Protein AF-A0A2V8T5A0-F1 (afdb_monomer)

Sequence (411 aa):
MDRLGPPVVTIIHVQTESAVSFVHFTRGVHAKGFRARLPVFIGEEFLPTRTAEPEVQETTRARQHARRRAHPHPRMPSTAGYMAVAGGLSLALFWGIWLLLRTDGDEAPWIPAGVAAGFVILVAAAAREIVMRRAWARYTREMELVMGAGEVPRTVLKPKPAASNWSGMQAQVAALRSLQQRLVELDAASTPPEAHLEAYRLCEQYLAGTDEVLRTPGGAAEMRVALRSGQERVRALQRKHLLAWARGETTRLTHEAQRRVRLSDRIETAQRALEVLDEATRVCPGEQELRDSSVAVRNFIASVKVGQWVEMAERAAFRGKYARAIARYRDALFYLSRADMGEDARDEAATRIQREIEMVRARMRTGDDSASDARPAELKFTARDAHARTPKRRDTEPRDAGADGGEEVAG

Nearest PDB structures (foldseek):
  5mk2-assembly2_B  TM=4.007E-01  e=2.614E-01  Homo sapiens
  5crv-assembly1_A  TM=3.730E-01  e=2.376E-01  Homo sapiens
  5crv-assembly2_B  TM=3.610E-01  e=2.875E-01  Homo sapiens
  3ja6-assembly1_I  TM=1.331E-01  e=5.777E+00  Escherichia coli
  3ja6-assembly1_H  TM=1.348E-01  e=9.302E+00  Escherichia coli

Structure (mmCIF, N/CA/C/O backbone):
data_AF-A0A2V8T5A0-F1
#
_entry.id   AF-A0A2V8T5A0-F1
#
loop_
_atom_site.group_PDB
_atom_site.id
_atom_site.type_symbol
_atom_site.label_atom_id
_atom_site.label_alt_id
_atom_site.label_comp_id
_atom_site.label_asym_id
_atom_site.label_entity_id
_atom_site.label_seq_id
_atom_site.pdbx_PDB_ins_code
_atom_site.Cartn_x
_atom_site.Cartn_y
_atom_site.Cartn_z
_atom_site.occupancy
_atom_site.B_iso_or_equiv
_atom_site.auth_seq_id
_atom_site.auth_comp_id
_atom_site.auth_asym_id
_atom_site.auth_atom_id
_atom_site.pdbx_PDB_model_num
ATOM 1 N N . MET A 1 1 ? 40.590 -0.518 0.369 1.00 35.00 1 MET A N 1
ATOM 2 C CA . MET A 1 1 ? 39.630 -1.641 0.279 1.00 35.00 1 MET A CA 1
ATOM 3 C C . MET A 1 1 ? 38.618 -1.423 1.391 1.00 35.00 1 MET A C 1
ATOM 5 O O . MET A 1 1 ? 38.691 -2.067 2.426 1.00 35.00 1 MET A O 1
ATOM 9 N N . ASP A 1 2 ? 37.714 -0.468 1.188 1.00 30.56 2 ASP A N 1
ATOM 10 C CA . ASP A 1 2 ? 36.719 -0.095 2.189 1.00 30.56 2 ASP A CA 1
ATOM 11 C C . ASP A 1 2 ? 35.404 -0.770 1.825 1.00 30.56 2 ASP A C 1
ATOM 13 O O . ASP A 1 2 ? 34.692 -0.361 0.909 1.00 30.56 2 ASP A O 1
ATOM 17 N N . ARG A 1 3 ? 35.116 -1.874 2.519 1.00 30.05 3 ARG A N 1
ATOM 18 C CA . ARG A 1 3 ? 33.800 -2.513 2.517 1.00 30.05 3 ARG A CA 1
ATOM 19 C C . ARG A 1 3 ? 32.868 -1.672 3.386 1.00 30.05 3 ARG A C 1
ATOM 21 O O . ARG A 1 3 ? 32.559 -2.044 4.514 1.00 30.05 3 ARG A O 1
ATOM 28 N N . LEU A 1 4 ? 32.430 -0.534 2.854 1.00 29.05 4 LEU A N 1
ATOM 29 C CA . LEU A 1 4 ? 31.191 0.087 3.304 1.00 29.05 4 LEU A CA 1
ATOM 30 C C . LEU A 1 4 ? 30.078 -0.905 2.959 1.00 29.05 4 LEU A C 1
ATOM 32 O O . LEU A 1 4 ? 29.737 -1.093 1.791 1.00 29.05 4 LEU A O 1
ATOM 36 N N . GLY A 1 5 ? 29.601 -1.628 3.974 1.00 29.08 5 GLY A N 1
ATOM 37 C CA . GLY A 1 5 ? 28.408 -2.456 3.848 1.00 29.08 5 GLY A CA 1
ATOM 38 C C . GLY A 1 5 ? 27.245 -1.612 3.319 1.00 29.08 5 GLY A C 1
ATOM 39 O O . GLY A 1 5 ? 27.233 -0.395 3.537 1.00 29.08 5 GLY A O 1
ATOM 40 N N . PRO A 1 6 ? 26.290 -2.221 2.594 1.00 26.88 6 PRO A N 1
ATOM 41 C CA . PRO A 1 6 ? 25.141 -1.485 2.094 1.00 26.88 6 PRO A CA 1
ATOM 42 C C . PRO A 1 6 ? 24.454 -0.788 3.276 1.00 26.88 6 PRO A C 1
ATOM 44 O O . PRO A 1 6 ? 24.320 -1.405 4.339 1.00 26.88 6 PRO A O 1
ATOM 47 N N . PRO A 1 7 ? 24.054 0.487 3.135 1.00 27.14 7 PRO A N 1
ATOM 48 C CA . PRO A 1 7 ? 23.286 1.148 4.172 1.00 27.14 7 PRO A CA 1
ATOM 49 C C . PRO A 1 7 ? 22.026 0.314 4.393 1.00 27.14 7 PRO A C 1
ATOM 51 O O . PRO A 1 7 ? 21.192 0.193 3.497 1.00 27.14 7 PRO A O 1
ATOM 54 N N . VAL A 1 8 ? 21.906 -0.290 5.577 1.00 27.67 8 VAL A N 1
ATOM 55 C CA . VAL A 1 8 ? 20.638 -0.822 6.070 1.00 27.67 8 VAL A CA 1
ATOM 56 C C . VAL A 1 8 ? 19.782 0.407 6.307 1.00 27.67 8 VAL A C 1
ATOM 58 O O . VAL A 1 8 ? 19.808 1.025 7.369 1.00 27.67 8 VAL A O 1
ATOM 61 N N . VAL A 1 9 ? 19.120 0.858 5.249 1.00 30.23 9 VAL A N 1
ATOM 62 C CA . VAL A 1 9 ? 18.154 1.925 5.368 1.00 30.23 9 VAL A CA 1
ATOM 63 C C . VAL A 1 9 ? 16.955 1.276 6.028 1.00 30.23 9 VAL A C 1
ATOM 65 O O . VAL A 1 9 ? 16.224 0.535 5.389 1.00 30.23 9 VAL A O 1
ATOM 68 N N . THR A 1 10 ? 16.780 1.510 7.323 1.00 32.31 10 THR A N 1
ATOM 69 C CA . THR A 1 10 ? 15.581 1.127 8.068 1.00 32.31 10 THR A CA 1
ATOM 70 C C . THR A 1 10 ? 14.428 1.971 7.529 1.00 32.31 10 THR A C 1
ATOM 72 O O . THR A 1 10 ? 14.155 3.079 7.992 1.00 32.31 10 THR A O 1
ATOM 75 N N . ILE A 1 11 ? 13.833 1.508 6.432 1.00 40.75 11 ILE A N 1
ATOM 76 C CA . ILE A 1 11 ? 12.738 2.178 5.743 1.00 40.75 11 ILE A CA 1
ATOM 77 C C . ILE A 1 11 ? 11.521 1.988 6.623 1.00 40.75 11 ILE A C 1
ATOM 79 O O . ILE A 1 11 ? 10.928 0.920 6.653 1.00 40.75 11 ILE A O 1
ATOM 83 N N . ILE A 1 12 ? 11.183 3.040 7.358 1.00 40.00 12 ILE A N 1
ATOM 84 C CA . ILE A 1 12 ? 10.029 3.069 8.240 1.00 40.00 12 ILE A CA 1
ATOM 85 C C . ILE A 1 12 ? 10.270 2.190 9.480 1.00 40.00 12 ILE A C 1
ATOM 87 O O . ILE A 1 12 ? 9.595 1.196 9.733 1.00 40.00 12 ILE A O 1
ATOM 91 N N . HIS A 1 13 ? 11.137 2.671 10.376 1.00 37.16 13 HIS A N 1
ATOM 92 C CA . HIS A 1 13 ? 10.724 2.621 11.775 1.00 37.16 13 HIS A CA 1
ATOM 93 C C . HIS A 1 13 ? 9.478 3.521 11.841 1.00 37.16 13 HIS A C 1
ATOM 95 O O . HIS A 1 13 ? 9.567 4.719 12.108 1.00 37.16 13 HIS A O 1
ATOM 101 N N . VAL A 1 14 ? 8.287 2.968 11.544 1.00 43.19 14 VAL A N 1
ATOM 102 C CA . VAL A 1 14 ? 7.090 3.475 12.211 1.00 43.19 14 VAL A CA 1
ATOM 103 C C . VAL A 1 14 ? 7.538 3.339 13.650 1.00 43.19 14 VAL A C 1
ATOM 105 O O . VAL A 1 14 ? 7.861 2.230 14.082 1.00 43.19 14 VAL A O 1
ATOM 108 N N . GLN A 1 15 ? 7.734 4.455 14.346 1.00 37.56 15 GLN A N 1
ATOM 109 C CA . GLN A 1 15 ? 7.759 4.410 15.792 1.00 37.56 15 GLN A CA 1
ATOM 110 C C . GLN A 1 15 ? 6.444 3.719 16.145 1.00 37.56 15 GLN A C 1
ATOM 112 O O . GLN A 1 15 ? 5.381 4.339 16.189 1.00 37.56 15 GLN A O 1
ATOM 117 N N . THR A 1 16 ? 6.492 2.405 16.328 1.00 42.91 16 THR A N 1
ATOM 118 C CA . THR A 1 16 ? 5.407 1.665 16.940 1.00 42.91 16 THR A CA 1
ATOM 119 C C . THR A 1 16 ? 5.146 2.331 18.275 1.00 42.91 16 THR A C 1
ATOM 121 O O . THR A 1 16 ? 3.995 2.537 18.598 1.00 42.91 16 THR A O 1
ATOM 124 N N . GLU A 1 17 ? 6.163 2.895 18.932 1.00 36.75 17 GLU A N 1
ATOM 125 C CA . GLU A 1 17 ? 6.017 3.751 20.106 1.00 36.75 17 GLU A CA 1
ATOM 126 C C . GLU A 1 17 ? 5.102 4.978 19.940 1.00 36.75 17 GLU A C 1
ATOM 128 O O . GLU A 1 17 ? 4.490 5.364 20.929 1.00 36.75 17 GLU A O 1
ATOM 133 N N . SER A 1 18 ? 4.916 5.578 18.754 1.00 37.25 18 SER A N 1
ATOM 134 C CA . SER A 1 18 ? 4.010 6.733 18.579 1.00 37.25 18 SER A CA 1
ATOM 135 C C . SER A 1 18 ? 2.612 6.364 18.070 1.00 37.25 18 SER A C 1
ATOM 137 O O . SER A 1 18 ? 1.658 7.081 18.372 1.00 37.25 18 SER A O 1
ATOM 139 N N . ALA A 1 19 ? 2.435 5.195 17.445 1.00 38.91 19 ALA A N 1
ATOM 140 C CA . ALA A 1 19 ? 1.110 4.568 17.326 1.00 38.91 19 ALA A CA 1
ATOM 141 C C . ALA A 1 19 ? 0.660 3.911 18.653 1.00 38.91 19 ALA A C 1
ATOM 143 O O . ALA A 1 19 ? -0.530 3.870 18.959 1.00 38.91 19 ALA A O 1
ATOM 144 N N . VAL A 1 20 ? 1.610 3.471 19.484 1.00 41.66 20 VAL A N 1
ATOM 145 C CA . VAL A 1 20 ? 1.403 2.878 20.816 1.00 41.66 20 VAL A CA 1
ATOM 146 C C . VAL A 1 20 ? 1.262 3.961 21.899 1.00 41.66 20 VAL A C 1
ATOM 148 O O . VAL A 1 20 ? 0.520 3.742 22.859 1.00 41.66 20 VAL A O 1
ATOM 151 N N . SER A 1 21 ? 1.832 5.159 21.700 1.00 31.08 21 SER A N 1
ATOM 152 C CA . SER A 1 21 ? 1.610 6.357 22.539 1.00 31.08 21 SER A CA 1
ATOM 153 C C . SER A 1 21 ? 0.353 7.151 22.181 1.00 31.08 21 SER A C 1
ATOM 155 O O . SER A 1 21 ? 0.022 8.107 22.882 1.00 31.08 21 SER A O 1
ATOM 157 N N . PHE A 1 22 ? -0.408 6.757 21.153 1.00 33.72 22 PHE A N 1
ATOM 158 C CA . PHE A 1 22 ? -1.622 7.486 20.757 1.00 33.72 22 PHE A CA 1
ATOM 159 C C . PHE A 1 22 ? -2.785 7.362 21.764 1.00 33.72 22 PHE A C 1
ATOM 161 O O . PHE A 1 22 ? -3.820 8.000 21.592 1.00 33.72 22 PHE A O 1
ATOM 168 N N . VAL A 1 23 ? -2.606 6.604 22.855 1.00 37.69 23 VAL A N 1
ATOM 169 C CA . VAL A 1 23 ? -3.516 6.584 24.016 1.00 37.69 23 VAL A CA 1
ATOM 170 C C . VAL A 1 23 ? -2.731 6.644 25.336 1.00 37.69 23 VAL A C 1
ATOM 172 O O . VAL A 1 23 ? -3.030 5.947 26.298 1.00 37.69 23 VAL A O 1
ATOM 175 N N . HIS A 1 24 ? -1.718 7.508 25.418 1.00 31.88 24 HIS A N 1
ATOM 176 C CA . HIS A 1 24 ? -1.431 8.194 26.680 1.00 31.88 24 HIS A CA 1
ATOM 177 C C . HIS A 1 24 ? -2.129 9.559 26.646 1.00 31.88 24 HIS A C 1
ATOM 179 O O . HIS A 1 24 ? -1.495 10.610 26.682 1.00 31.88 24 HIS A O 1
ATOM 185 N N . PHE A 1 25 ? -3.468 9.552 26.597 1.00 34.00 25 PHE A N 1
ATOM 186 C CA . PHE A 1 25 ? -4.229 10.692 27.104 1.00 34.00 25 PHE A CA 1
ATOM 187 C C . PHE A 1 25 ? -4.066 10.642 28.622 1.00 34.00 25 PHE A C 1
ATOM 189 O O . PHE A 1 25 ? -4.796 9.955 29.341 1.00 34.00 25 PHE A O 1
ATOM 196 N N . THR A 1 26 ? -2.992 11.268 29.096 1.00 32.09 26 THR A N 1
ATOM 197 C CA . THR A 1 26 ? -2.723 11.416 30.514 1.00 32.09 26 THR A CA 1
ATOM 198 C C . THR A 1 26 ? -3.951 12.031 31.164 1.00 32.09 26 THR A C 1
ATOM 200 O O . THR A 1 26 ? -4.487 13.066 30.772 1.00 32.09 26 THR A O 1
ATOM 203 N N . ARG A 1 27 ? -4.421 11.309 32.171 1.00 37.09 27 ARG A N 1
ATOM 204 C CA . ARG A 1 27 ? -5.416 11.700 33.152 1.00 37.09 27 ARG A CA 1
ATOM 205 C C . ARG A 1 27 ? -4.923 12.968 33.866 1.00 37.09 27 ARG A C 1
ATOM 207 O O . ARG A 1 27 ? -4.330 12.888 34.933 1.00 37.09 27 ARG A O 1
ATOM 214 N N . GLY A 1 28 ? -5.125 14.130 33.251 1.00 28.91 28 GLY A N 1
ATOM 215 C CA . GLY A 1 28 ? -4.828 15.442 33.820 1.00 28.91 28 GLY A CA 1
ATOM 216 C C . GLY A 1 28 ? -5.946 15.890 34.753 1.00 28.91 28 GLY A C 1
ATOM 217 O O . GLY A 1 28 ? -6.853 16.612 34.347 1.00 28.91 28 GLY A O 1
ATOM 218 N N . VAL A 1 29 ? -5.890 15.442 36.005 1.00 37.94 29 VAL A N 1
ATOM 219 C CA . VAL A 1 29 ? -6.638 16.045 37.112 1.00 37.94 29 VAL A CA 1
ATOM 220 C C . VAL A 1 29 ? -5.810 17.226 37.629 1.00 37.94 29 VAL A C 1
ATOM 222 O O . VAL A 1 29 ? -4.694 17.024 38.083 1.00 37.94 29 VAL A O 1
ATOM 225 N N . HIS A 1 30 ? -6.386 18.431 37.567 1.00 34.00 30 HIS A N 1
ATOM 226 C CA . HIS A 1 30 ? -5.995 19.659 38.281 1.00 34.00 30 HIS A CA 1
ATOM 227 C C . HIS A 1 30 ? -4.572 20.241 38.093 1.00 34.00 30 HIS A C 1
ATOM 229 O O . HIS A 1 30 ? -3.594 19.720 38.609 1.00 34.00 30 HIS A O 1
ATOM 235 N N . ALA A 1 31 ? -4.519 21.458 37.528 1.00 33.25 31 ALA A N 1
ATOM 236 C CA . ALA A 1 31 ? -4.035 22.694 38.178 1.00 33.25 31 ALA A CA 1
ATOM 237 C C . ALA A 1 31 ? -3.202 23.617 37.259 1.00 33.25 31 ALA A C 1
ATOM 239 O O . ALA A 1 31 ? -2.133 23.269 36.783 1.00 33.25 31 ALA A O 1
ATOM 240 N N . LYS A 1 32 ? -3.722 24.845 37.118 1.00 38.22 32 LYS A N 1
ATOM 241 C CA . LYS A 1 32 ? -3.040 26.138 36.926 1.00 38.22 32 LYS A CA 1
ATOM 242 C C . LYS A 1 32 ? -1.937 26.250 35.857 1.00 38.22 32 LYS A C 1
ATOM 244 O O . LYS A 1 32 ? -0.770 26.000 36.102 1.00 38.22 32 LYS A O 1
ATOM 249 N N . GLY A 1 33 ? -2.333 26.909 34.766 1.00 41.97 33 GLY A N 1
ATOM 250 C CA . GLY A 1 33 ? -1.673 28.133 34.308 1.00 41.97 33 GLY A CA 1
ATOM 251 C C . GLY A 1 33 ? -0.302 27.973 33.665 1.00 41.97 33 GLY A C 1
ATOM 252 O O . GLY A 1 33 ? 0.707 28.185 34.320 1.00 41.97 33 GLY A O 1
ATOM 253 N N . PHE A 1 34 ? -0.276 27.786 32.346 1.00 30.58 34 PHE A N 1
ATOM 254 C CA . PHE A 1 34 ? 0.857 28.224 31.537 1.00 30.58 34 PHE A CA 1
ATOM 255 C C . PHE A 1 34 ? 0.350 28.801 30.215 1.00 30.58 34 PHE A C 1
ATOM 257 O O . PHE A 1 34 ? -0.229 28.113 29.378 1.00 30.58 34 PHE A O 1
ATOM 264 N N . ARG A 1 35 ? 0.506 30.119 30.076 1.00 40.28 35 ARG A N 1
ATOM 265 C CA . ARG A 1 35 ? 0.126 30.911 28.907 1.00 40.28 35 ARG A CA 1
ATOM 266 C C . ARG A 1 35 ? 1.367 31.003 28.018 1.00 40.28 35 ARG A C 1
ATOM 268 O O . ARG A 1 35 ? 2.186 31.893 28.212 1.00 40.28 35 ARG A O 1
ATOM 275 N N . ALA A 1 36 ? 1.526 30.078 27.077 1.00 32.31 36 ALA A N 1
ATOM 276 C CA . ALA A 1 36 ? 2.567 30.164 26.056 1.00 32.31 36 ALA A CA 1
ATOM 277 C C . ALA A 1 36 ? 1.942 30.662 24.746 1.00 32.31 36 ALA A C 1
ATOM 279 O O . ALA A 1 36 ? 1.117 29.987 24.134 1.00 32.31 36 ALA A O 1
ATOM 280 N N . ARG A 1 37 ? 2.305 31.892 24.365 1.00 37.09 37 ARG A N 1
ATOM 281 C CA . ARG A 1 37 ? 2.034 32.484 23.051 1.00 37.09 37 ARG A CA 1
ATOM 282 C C . ARG A 1 37 ? 2.847 31.723 22.003 1.00 37.09 37 ARG A C 1
ATOM 284 O O . ARG A 1 37 ? 4.069 31.692 22.105 1.00 37.09 37 ARG A O 1
ATOM 291 N N . LEU A 1 38 ? 2.181 31.177 20.992 1.00 29.73 38 LEU A N 1
ATOM 292 C CA . LEU A 1 38 ? 2.810 30.794 19.728 1.00 29.73 38 LEU A CA 1
ATOM 293 C C . LEU A 1 38 ? 2.576 31.918 18.706 1.00 29.73 38 LEU A C 1
ATOM 295 O O . LEU A 1 38 ? 1.468 32.462 18.667 1.00 29.73 38 LEU A O 1
ATOM 299 N N . PRO A 1 39 ? 3.592 32.304 17.916 1.00 35.97 39 PRO A N 1
ATOM 300 C CA . PRO A 1 39 ? 3.442 33.330 16.899 1.00 35.97 39 PRO A CA 1
ATOM 301 C C . PRO A 1 39 ? 2.626 32.797 15.719 1.00 35.97 39 PRO A C 1
ATOM 303 O O . PRO A 1 39 ? 2.914 31.747 15.146 1.00 35.97 39 PRO A O 1
ATOM 306 N N . VAL A 1 40 ? 1.598 33.563 15.373 1.00 32.62 40 VAL A N 1
ATOM 307 C CA . VAL A 1 40 ? 0.846 33.462 14.126 1.00 32.62 40 VAL A CA 1
ATOM 308 C C . VAL A 1 40 ? 1.760 33.961 13.006 1.00 32.62 40 VAL A C 1
ATOM 310 O O . VAL A 1 40 ? 2.140 35.129 13.008 1.00 32.62 40 VAL A O 1
ATOM 313 N N . PHE A 1 41 ? 2.122 33.090 12.064 1.00 33.12 41 PHE A N 1
ATOM 314 C CA . PHE A 1 41 ? 2.704 33.517 10.792 1.00 33.12 41 PHE A CA 1
ATOM 315 C C . PHE A 1 41 ? 1.566 34.019 9.896 1.00 33.12 41 PHE A C 1
ATOM 317 O O . PHE A 1 41 ? 0.703 33.250 9.475 1.00 33.12 41 PHE A O 1
ATOM 324 N N . ILE A 1 42 ? 1.547 35.333 9.684 1.00 38.50 42 ILE A N 1
ATOM 325 C CA . ILE A 1 42 ? 0.653 36.061 8.784 1.00 38.50 42 ILE A CA 1
ATOM 326 C C . ILE A 1 42 ? 1.464 36.452 7.549 1.00 38.50 42 ILE A C 1
ATOM 328 O O . ILE A 1 42 ? 2.511 37.071 7.699 1.00 38.50 42 ILE A O 1
ATOM 332 N N . GLY A 1 43 ? 0.908 36.161 6.371 1.00 33.00 43 GLY A N 1
ATOM 333 C CA . GLY A 1 43 ? 1.021 37.001 5.177 1.00 33.00 43 GLY A CA 1
ATOM 334 C C . GLY A 1 43 ? 2.291 36.854 4.346 1.00 33.00 43 GLY A C 1
ATOM 335 O O . GLY A 1 43 ? 3.304 37.465 4.658 1.00 33.00 43 GLY A O 1
ATOM 336 N N . GLU A 1 44 ? 2.179 36.163 3.210 1.00 34.03 44 GLU A N 1
ATOM 337 C CA . GLU A 1 44 ? 2.946 36.546 2.023 1.00 34.03 44 GLU A CA 1
ATOM 338 C C . GLU A 1 44 ? 2.016 37.218 1.014 1.00 34.03 44 GLU A C 1
ATOM 340 O O . GLU A 1 44 ? 0.887 36.789 0.761 1.00 34.03 44 GLU A O 1
ATOM 345 N N . GLU A 1 45 ? 2.516 38.349 0.539 1.00 36.72 45 GLU A N 1
ATOM 346 C CA . GLU A 1 45 ? 1.857 39.382 -0.233 1.00 36.72 45 GLU A CA 1
ATOM 347 C C . GLU A 1 45 ? 1.608 38.935 -1.677 1.00 36.72 45 GLU A C 1
ATOM 349 O O . GLU A 1 45 ? 2.514 38.529 -2.403 1.00 36.72 45 GLU A O 1
ATOM 354 N N . PHE A 1 46 ? 0.360 39.086 -2.115 1.00 43.34 46 PHE A N 1
ATOM 355 C CA . PHE A 1 46 ? 0.014 39.169 -3.527 1.00 43.34 46 PHE A CA 1
ATOM 356 C C . PHE A 1 46 ? 0.374 40.561 -4.051 1.00 43.34 46 PHE A C 1
ATOM 358 O O . PHE A 1 46 ? -0.102 41.567 -3.529 1.00 43.34 46 PHE A O 1
ATOM 365 N N . LEU A 1 47 ? 1.152 40.611 -5.129 1.00 45.72 47 LEU A N 1
ATOM 366 C CA . LEU A 1 47 ? 1.449 41.820 -5.897 1.00 45.72 47 LEU A CA 1
ATOM 367 C C . LEU A 1 47 ? 1.515 41.484 -7.404 1.00 45.72 47 LEU A C 1
ATOM 369 O O . LEU A 1 47 ? 1.606 40.311 -7.765 1.00 45.72 47 LEU A O 1
ATOM 373 N N . PRO A 1 48 ? 1.323 42.468 -8.303 1.00 47.97 48 PRO A N 1
ATOM 374 C CA . PRO A 1 48 ? 0.113 42.518 -9.113 1.00 47.97 48 PRO A CA 1
ATOM 375 C C . PRO A 1 48 ? 0.350 42.432 -10.627 1.00 47.97 48 PRO A C 1
ATOM 377 O O . PRO A 1 48 ? 1.451 42.591 -11.150 1.00 47.97 48 PRO A O 1
ATOM 380 N N . THR A 1 49 ? -0.769 42.247 -11.323 1.00 41.72 49 THR A N 1
ATOM 381 C CA . THR A 1 49 ? -1.020 42.513 -12.744 1.00 41.72 49 THR A CA 1
ATOM 382 C C . THR A 1 49 ? -0.277 43.729 -13.304 1.00 41.72 49 THR A C 1
ATOM 384 O O . THR A 1 49 ? -0.437 44.843 -12.803 1.00 41.72 49 THR A O 1
ATOM 387 N N . ARG A 1 50 ? 0.407 43.542 -14.443 1.00 37.00 50 ARG A N 1
ATOM 388 C CA . ARG A 1 50 ? 0.736 44.629 -15.372 1.00 37.00 50 ARG A CA 1
ATOM 389 C C . ARG A 1 50 ? 0.430 44.224 -16.813 1.00 37.00 50 ARG A C 1
ATOM 391 O O . ARG A 1 50 ? 1.096 43.386 -17.408 1.00 37.00 50 ARG A O 1
ATOM 398 N N . THR A 1 51 ? -0.609 44.864 -17.327 1.00 44.56 51 THR A N 1
ATOM 399 C CA . THR A 1 51 ? -1.006 45.022 -18.726 1.00 44.56 51 THR A CA 1
ATOM 400 C C . THR A 1 51 ? 0.043 45.791 -19.531 1.00 44.56 51 THR A C 1
ATOM 402 O O . THR A 1 51 ? 0.527 46.818 -19.051 1.00 44.56 51 THR A O 1
ATOM 405 N N . ALA A 1 52 ? 0.308 45.356 -20.765 1.00 40.50 52 ALA A N 1
ATOM 406 C CA . ALA A 1 52 ? 0.625 46.229 -21.900 1.00 40.50 52 ALA A CA 1
ATOM 407 C C . ALA A 1 52 ? 0.549 45.437 -23.222 1.00 40.50 52 ALA A C 1
ATOM 409 O O . ALA A 1 52 ? 1.445 44.658 -23.538 1.00 40.50 52 ALA A O 1
ATOM 410 N N . GLU A 1 53 ? -0.523 45.662 -23.986 1.00 39.03 53 GLU A N 1
ATOM 411 C CA . GLU A 1 53 ? -0.454 45.723 -25.454 1.00 39.03 53 GLU A CA 1
ATOM 412 C C . GLU A 1 53 ? 0.433 46.919 -25.867 1.00 39.03 53 GLU A C 1
ATOM 414 O O . GLU A 1 53 ? 0.559 47.875 -25.091 1.00 39.03 53 GLU A O 1
ATOM 419 N N . PRO A 1 54 ? 1.080 46.875 -27.047 1.00 52.09 54 PRO A N 1
ATOM 420 C CA . PRO A 1 54 ? 0.449 47.483 -28.224 1.00 52.09 54 PRO A CA 1
ATOM 421 C C . PRO A 1 54 ? 0.654 46.716 -29.547 1.00 52.09 54 PRO A C 1
ATOM 423 O O . PRO A 1 54 ? 1.735 46.233 -29.867 1.00 52.09 54 PRO A O 1
ATOM 426 N N . GLU A 1 55 ? -0.444 46.640 -30.297 1.00 38.31 55 GLU A N 1
ATOM 427 C CA . GLU A 1 55 ? -0.615 47.060 -31.695 1.00 38.31 55 GLU A CA 1
ATOM 428 C C . GLU A 1 55 ? 0.481 46.855 -32.771 1.00 38.31 55 GLU A C 1
ATOM 430 O O . GLU A 1 55 ? 1.572 47.413 -32.738 1.00 38.31 55 GLU A O 1
ATOM 435 N N . VAL A 1 56 ? 0.001 46.226 -33.857 1.00 42.72 56 VAL A N 1
ATOM 436 C CA . VAL A 1 56 ? 0.174 46.613 -35.273 1.00 42.72 56 VAL A CA 1
ATOM 437 C C . VAL A 1 56 ? 1.513 46.282 -35.944 1.00 42.72 56 VAL A C 1
ATOM 439 O O . VAL A 1 56 ? 2.475 47.041 -35.912 1.00 42.72 56 VAL A O 1
ATOM 442 N N . GLN A 1 57 ? 1.479 45.237 -36.781 1.00 38.81 57 GLN A N 1
ATOM 443 C CA . GLN A 1 57 ? 1.876 45.422 -38.179 1.00 38.81 57 GLN A CA 1
ATOM 444 C C . GLN A 1 57 ? 1.100 44.502 -39.125 1.00 38.81 57 GLN A C 1
ATOM 446 O O . GLN A 1 57 ? 1.340 43.306 -39.274 1.00 38.81 57 GLN A O 1
ATOM 451 N N . GLU A 1 58 ? 0.133 45.140 -39.766 1.00 45.44 58 GLU A N 1
ATOM 452 C CA . GLU A 1 58 ? -0.596 44.707 -40.939 1.00 45.44 58 GLU A CA 1
ATOM 453 C C . GLU A 1 58 ? 0.281 44.997 -42.171 1.00 45.44 58 GLU A C 1
ATOM 455 O O . GLU A 1 58 ? 0.701 46.132 -42.366 1.00 45.44 58 GLU A O 1
ATOM 460 N N . THR A 1 59 ? 0.597 44.000 -43.004 1.00 46.41 59 THR A N 1
ATOM 461 C CA . THR A 1 59 ? 0.876 44.210 -44.442 1.00 46.41 59 THR A CA 1
ATOM 462 C C . THR A 1 59 ? 0.775 42.897 -45.230 1.00 46.41 59 THR A C 1
ATOM 464 O O . THR A 1 59 ? 1.691 42.094 -45.337 1.00 46.41 59 THR A O 1
ATOM 467 N N . THR A 1 60 ? -0.400 42.734 -45.839 1.00 42.91 60 THR A N 1
ATOM 468 C CA . THR A 1 60 ? -0.609 42.391 -47.259 1.00 42.91 60 THR A CA 1
ATOM 469 C C . THR A 1 60 ? 0.053 41.163 -47.914 1.00 42.91 60 THR A C 1
ATOM 471 O O . THR A 1 60 ? 1.194 41.194 -48.352 1.00 42.91 60 THR A O 1
ATOM 474 N N . ARG A 1 61 ? -0.848 40.222 -48.248 1.00 43.72 61 ARG A N 1
ATOM 475 C CA . ARG A 1 61 ? -1.143 39.664 -49.592 1.00 43.72 61 ARG A CA 1
ATOM 476 C C . ARG A 1 61 ? -0.052 38.867 -50.327 1.00 43.72 61 ARG A C 1
ATOM 478 O O . ARG A 1 61 ? 0.787 39.443 -51.003 1.00 43.72 61 ARG A O 1
ATOM 485 N N . ALA A 1 62 ? -0.332 37.573 -50.517 1.00 37.50 62 ALA A N 1
ATOM 486 C CA . ALA A 1 62 ? -0.323 36.981 -51.859 1.00 37.50 62 ALA A CA 1
ATOM 487 C C . ALA A 1 62 ? -1.248 35.754 -51.956 1.00 37.50 62 ALA A C 1
ATOM 489 O O . ALA A 1 62 ? -1.172 34.809 -51.179 1.00 37.50 62 ALA A O 1
ATOM 490 N N . ARG A 1 63 ? -2.138 35.806 -52.951 1.00 46.47 63 ARG A N 1
ATOM 491 C CA . ARG A 1 63 ? -3.038 34.747 -53.416 1.00 46.47 63 ARG A CA 1
ATOM 492 C C . ARG A 1 63 ? -2.275 33.467 -53.759 1.00 46.47 63 ARG A C 1
ATOM 494 O O . ARG A 1 63 ? -1.466 33.505 -54.678 1.00 46.47 63 ARG A O 1
ATOM 501 N N . GLN A 1 64 ? -2.698 32.329 -53.213 1.00 39.78 64 GLN A N 1
ATOM 502 C CA . GLN A 1 64 ? -2.722 31.076 -53.974 1.00 39.78 64 GLN A CA 1
ATOM 503 C C . GLN A 1 64 ? -4.008 30.298 -53.679 1.00 39.78 64 GLN A C 1
ATOM 505 O O . GLN A 1 64 ? -4.167 29.621 -52.666 1.00 39.78 64 GLN A O 1
ATOM 510 N N . HIS A 1 65 ? -4.951 30.421 -54.613 1.00 47.47 65 HIS A N 1
ATOM 511 C CA . HIS A 1 65 ? -6.074 29.511 -54.761 1.00 47.47 65 HIS A CA 1
ATOM 512 C C . HIS A 1 65 ? -5.546 28.141 -55.201 1.00 47.47 65 HIS A C 1
ATOM 514 O O . HIS A 1 65 ? -5.310 27.917 -56.386 1.00 47.47 65 HIS A O 1
ATOM 520 N N . ALA A 1 66 ? -5.410 27.209 -54.261 1.00 41.12 66 ALA A N 1
ATOM 521 C CA . ALA A 1 66 ? -5.327 25.786 -54.563 1.00 41.12 66 ALA A CA 1
ATOM 522 C C . ALA A 1 66 ? -6.653 25.129 -54.166 1.00 41.12 66 ALA A C 1
ATOM 524 O O . ALA A 1 66 ? -7.081 25.179 -53.012 1.00 41.12 66 ALA A O 1
ATOM 525 N N . ARG A 1 67 ? -7.330 24.556 -55.165 1.00 47.75 67 ARG A N 1
ATOM 526 C CA . ARG A 1 67 ? -8.577 23.790 -55.057 1.00 47.75 67 ARG A CA 1
ATOM 527 C C . ARG A 1 67 ? -8.499 22.780 -53.906 1.00 47.75 67 ARG A C 1
ATOM 529 O O . ARG A 1 67 ? -7.949 21.693 -54.072 1.00 47.75 67 ARG A O 1
ATOM 536 N N . ARG A 1 68 ? -9.109 23.110 -52.764 1.00 39.06 68 ARG A N 1
ATOM 537 C CA . ARG A 1 68 ? -9.408 22.146 -51.701 1.00 39.06 68 ARG A CA 1
ATOM 538 C C . ARG A 1 68 ? -10.430 21.154 -52.248 1.00 39.06 68 ARG A C 1
ATOM 540 O O . ARG A 1 68 ? -11.621 21.447 -52.316 1.00 39.06 68 ARG A O 1
ATOM 547 N N . ARG A 1 69 ? -9.957 19.983 -52.679 1.00 48.34 69 ARG A N 1
ATOM 548 C CA . ARG A 1 69 ? -10.812 18.805 -52.833 1.00 48.34 69 ARG A CA 1
ATOM 549 C C . ARG A 1 69 ? -11.371 18.506 -51.445 1.00 48.34 69 ARG A C 1
ATOM 551 O O . ARG A 1 69 ? -10.604 18.210 -50.536 1.00 48.34 69 ARG A O 1
ATOM 558 N N . ALA A 1 70 ? -12.682 18.662 -51.284 1.00 47.31 70 ALA A N 1
ATOM 559 C CA . ALA A 1 70 ? -13.390 18.311 -50.065 1.00 47.31 70 ALA A CA 1
ATOM 560 C C . ALA A 1 70 ? -13.106 16.837 -49.748 1.00 47.31 70 ALA A C 1
ATOM 562 O O . ALA A 1 70 ? -13.579 15.941 -50.449 1.00 47.31 70 ALA A O 1
ATOM 563 N N . HIS A 1 71 ? -12.271 16.586 -48.741 1.00 53.91 71 HIS A N 1
ATOM 564 C CA . HIS A 1 71 ? -12.109 15.244 -48.212 1.00 53.91 71 HIS A CA 1
ATOM 565 C C 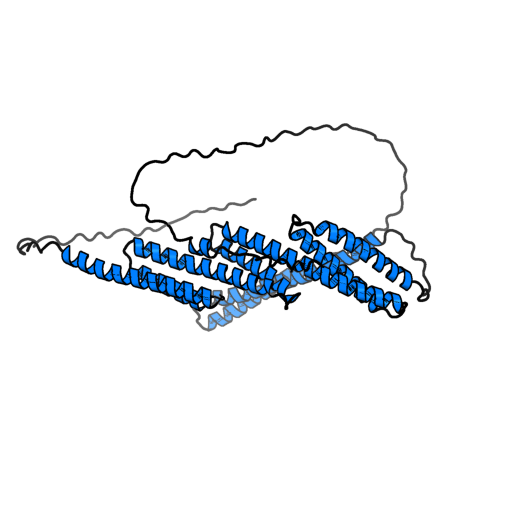. HIS A 1 71 ? -13.411 14.856 -47.505 1.00 53.91 71 HIS A C 1
ATOM 567 O O . HIS A 1 71 ? -13.929 15.653 -46.720 1.00 53.91 71 HIS A O 1
ATOM 573 N N . PRO A 1 72 ? -13.977 13.675 -47.806 1.00 48.66 72 PRO A N 1
ATOM 574 C CA . PRO A 1 72 ? -15.199 13.219 -47.169 1.00 48.66 72 PRO A CA 1
ATOM 575 C C . PRO A 1 72 ? -14.941 13.101 -45.667 1.00 48.66 72 PRO A C 1
ATOM 577 O O . PRO A 1 72 ? -14.154 12.264 -45.230 1.00 48.66 72 PRO A O 1
ATOM 580 N N . HIS A 1 73 ? -15.579 13.965 -44.876 1.00 51.69 73 HIS A N 1
ATOM 581 C CA . HIS A 1 73 ? -15.564 13.833 -43.427 1.00 51.69 73 HIS A CA 1
ATOM 582 C C . HIS A 1 73 ? -16.143 12.460 -43.060 1.00 51.69 73 HIS A C 1
ATOM 584 O O . HIS A 1 73 ? -17.259 12.146 -43.495 1.00 51.69 73 HIS A O 1
ATOM 590 N N . PRO A 1 74 ? -15.419 11.628 -42.291 1.00 57.94 74 PRO A N 1
ATOM 591 C CA . PRO A 1 74 ? -15.941 10.352 -41.835 1.00 57.94 74 PRO A CA 1
ATOM 592 C C . PRO A 1 74 ? -17.170 10.626 -40.964 1.00 57.94 74 PRO A C 1
ATOM 594 O O . PRO A 1 74 ? -17.071 11.176 -39.868 1.00 57.94 74 PRO A O 1
ATOM 597 N N . ARG A 1 75 ? -18.356 10.290 -41.485 1.00 51.91 75 ARG A N 1
ATOM 598 C CA . ARG A 1 75 ? -19.610 10.359 -40.732 1.00 51.91 75 ARG A CA 1
ATOM 599 C C . ARG A 1 75 ? -19.497 9.380 -39.570 1.00 51.91 75 ARG A C 1
ATOM 601 O O . ARG A 1 75 ? -19.435 8.172 -39.789 1.00 51.91 75 ARG A O 1
ATOM 608 N N . MET A 1 76 ? -19.448 9.901 -38.346 1.00 56.59 76 MET A N 1
ATOM 609 C CA . MET A 1 76 ? -19.489 9.065 -37.152 1.00 56.59 76 MET A CA 1
ATOM 610 C C . MET A 1 76 ? -20.789 8.246 -37.172 1.00 56.59 76 MET A C 1
ATOM 612 O O . MET A 1 76 ? -21.854 8.817 -37.427 1.00 56.59 76 MET A O 1
ATOM 616 N N . PRO A 1 77 ? -20.733 6.923 -36.943 1.00 62.97 77 PRO A N 1
ATOM 617 C CA . PRO A 1 77 ? -21.933 6.101 -36.877 1.00 62.97 77 PRO A CA 1
ATOM 618 C C . PRO A 1 77 ? -22.842 6.653 -35.776 1.00 62.97 77 PRO A C 1
ATOM 620 O O . PRO A 1 77 ? -22.399 6.861 -34.646 1.00 62.97 77 PRO A O 1
ATOM 623 N N . SER A 1 78 ? -24.101 6.937 -36.113 1.00 67.00 78 SER A N 1
ATOM 624 C CA . SER A 1 78 ? -25.056 7.549 -35.191 1.00 67.00 78 SER A CA 1
ATOM 625 C C . SER A 1 78 ? -25.273 6.635 -33.981 1.00 67.00 78 SER A C 1
ATOM 627 O O . SER A 1 78 ? -25.978 5.628 -34.054 1.00 67.00 78 SER A O 1
ATOM 629 N N . THR A 1 79 ? -24.674 6.995 -32.850 1.00 69.06 79 THR A N 1
ATOM 630 C CA . THR A 1 79 ? -24.746 6.273 -31.568 1.00 69.06 79 THR A CA 1
ATOM 631 C C . THR A 1 79 ? -26.155 6.237 -30.969 1.00 69.06 79 THR A C 1
ATOM 633 O O . THR A 1 79 ? -26.415 5.439 -30.069 1.00 69.06 79 THR A O 1
ATOM 636 N N . ALA A 1 80 ? -27.078 7.048 -31.492 1.00 77.38 80 ALA A N 1
ATOM 637 C CA . ALA A 1 80 ? -28.470 7.109 -31.056 1.00 77.38 80 ALA A CA 1
ATOM 638 C C . ALA A 1 80 ? -29.218 5.771 -31.220 1.00 77.38 80 ALA A C 1
ATOM 640 O O . ALA A 1 80 ? -29.960 5.378 -30.323 1.00 77.38 80 ALA A O 1
ATOM 641 N N . GLY A 1 81 ? -28.979 5.032 -32.313 1.00 80.06 81 GLY A N 1
ATOM 642 C CA . GLY A 1 81 ? -29.700 3.782 -32.591 1.00 80.06 81 GLY A CA 1
ATOM 643 C C . GLY A 1 81 ? -29.428 2.681 -31.561 1.00 80.06 81 GLY A C 1
ATOM 644 O O . GLY A 1 81 ? -30.349 2.013 -31.101 1.00 80.06 81 GLY A O 1
ATOM 645 N N . TYR A 1 82 ? -28.173 2.541 -31.127 1.00 78.62 82 TYR A N 1
ATOM 646 C CA . TYR A 1 82 ? -27.786 1.521 -30.147 1.00 78.62 82 TYR A CA 1
ATOM 647 C C . TYR A 1 82 ? -28.368 1.784 -28.755 1.00 78.62 82 TYR A C 1
ATOM 649 O O . TYR A 1 82 ? -28.786 0.845 -28.082 1.00 78.62 82 TYR A O 1
ATOM 657 N N . MET A 1 83 ? -28.440 3.052 -28.333 1.00 80.06 83 MET A N 1
ATOM 658 C CA . MET A 1 83 ? -29.024 3.412 -27.036 1.00 80.06 83 MET A CA 1
ATOM 659 C C . MET A 1 83 ? -30.533 3.157 -27.008 1.00 80.06 83 MET A C 1
ATOM 661 O O . MET A 1 83 ? -31.046 2.685 -25.997 1.00 80.06 83 MET A O 1
ATOM 665 N N . ALA A 1 84 ? -31.231 3.411 -28.120 1.00 83.06 84 ALA A N 1
ATOM 666 C CA . ALA A 1 84 ? -32.660 3.135 -28.234 1.00 83.06 84 ALA A CA 1
ATOM 667 C C . ALA A 1 84 ? -32.960 1.628 -28.138 1.00 83.06 84 ALA A C 1
ATOM 669 O O . ALA A 1 84 ? -33.848 1.224 -27.390 1.00 83.06 84 ALA A O 1
ATOM 670 N N . VAL A 1 85 ? -32.178 0.788 -28.830 1.00 83.94 85 VAL A N 1
ATOM 671 C CA . VAL A 1 85 ? -32.331 -0.677 -28.770 1.00 83.94 85 VAL A CA 1
ATOM 672 C C . VAL A 1 85 ? -32.018 -1.214 -27.371 1.00 83.94 85 VAL A C 1
ATOM 674 O O . VAL A 1 85 ? -32.788 -2.012 -26.843 1.00 83.94 85 VAL A O 1
ATOM 677 N N . ALA A 1 86 ? -30.931 -0.755 -26.742 1.00 78.88 86 ALA A N 1
ATOM 678 C CA . ALA A 1 86 ? -30.562 -1.177 -25.389 1.00 78.88 86 ALA A CA 1
ATOM 679 C C . ALA A 1 86 ? -31.606 -0.754 -24.339 1.00 78.88 86 ALA A C 1
ATOM 681 O O . ALA A 1 86 ? -31.967 -1.552 -23.474 1.00 78.88 86 ALA A O 1
ATOM 682 N N . GLY A 1 87 ? -32.134 0.471 -24.447 1.00 81.81 87 GLY A N 1
ATOM 683 C CA . GLY A 1 87 ? -33.225 0.953 -23.599 1.00 81.81 87 GLY A CA 1
ATOM 684 C C . GLY A 1 87 ? -34.497 0.119 -23.768 1.00 81.81 87 GLY A C 1
ATOM 685 O O . GLY A 1 87 ? -35.082 -0.309 -22.776 1.00 81.81 87 GLY A O 1
ATOM 686 N N . GLY A 1 88 ? -34.873 -0.193 -25.014 1.00 89.81 88 GLY A N 1
ATOM 687 C CA . GLY A 1 88 ? -36.016 -1.061 -25.311 1.00 89.81 88 GLY A CA 1
ATOM 688 C C . GLY A 1 88 ? -35.869 -2.473 -24.733 1.00 89.81 88 GLY A C 1
ATOM 689 O O . GLY A 1 88 ? -36.804 -2.985 -24.121 1.00 89.81 88 GLY A O 1
ATOM 690 N N . LEU A 1 89 ? -34.683 -3.081 -24.853 1.00 84.56 89 LEU A N 1
ATOM 691 C CA . LEU A 1 89 ? -34.384 -4.399 -24.276 1.00 84.56 89 LEU A CA 1
ATOM 692 C C . LEU A 1 89 ? -34.440 -4.400 -22.742 1.00 84.56 89 LEU A C 1
ATOM 694 O O . LEU A 1 89 ? -34.953 -5.351 -22.154 1.00 84.56 89 LEU A O 1
ATOM 698 N N . SER A 1 90 ? -33.946 -3.340 -22.094 1.00 78.56 90 SER A N 1
ATOM 699 C CA . SER A 1 90 ? -34.006 -3.192 -20.634 1.00 78.56 90 SER A CA 1
ATOM 700 C C . SER A 1 90 ? -35.452 -3.080 -20.135 1.00 78.56 90 SER A C 1
ATOM 702 O O . SER A 1 90 ? -35.834 -3.791 -19.206 1.00 78.56 90 SER A O 1
ATOM 704 N N . LEU A 1 91 ? -36.285 -2.273 -20.806 1.00 84.44 91 LEU A N 1
ATOM 705 C CA . LEU A 1 91 ? -37.720 -2.151 -20.516 1.00 84.44 91 LEU A CA 1
ATOM 706 C C . LEU A 1 91 ? -38.470 -3.474 -20.715 1.00 84.44 91 LEU A C 1
ATOM 708 O O . LEU A 1 91 ? -39.272 -3.855 -19.864 1.00 84.44 91 LEU A O 1
ATOM 712 N N . ALA A 1 92 ? -38.182 -4.202 -21.797 1.00 88.88 92 ALA A N 1
ATOM 713 C CA . ALA A 1 92 ? -38.794 -5.501 -22.062 1.00 88.88 92 ALA A CA 1
ATOM 714 C C . ALA A 1 92 ? -38.426 -6.547 -20.992 1.00 88.88 92 ALA A C 1
ATOM 716 O O . ALA A 1 92 ? -39.301 -7.271 -20.516 1.00 88.88 92 ALA A O 1
ATOM 717 N N . LEU A 1 93 ? -37.155 -6.598 -20.570 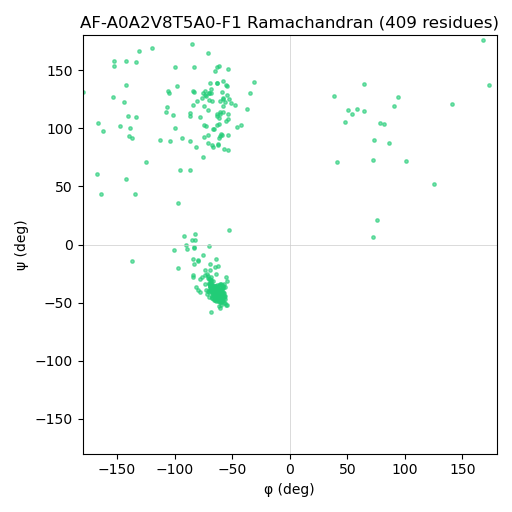1.00 81.25 93 LEU A N 1
ATOM 718 C CA . LEU A 1 93 ? -36.697 -7.485 -19.493 1.00 81.25 93 LEU A CA 1
ATOM 719 C C . LEU A 1 93 ? -37.318 -7.125 -18.144 1.00 81.25 93 LEU A C 1
ATOM 721 O O . LEU A 1 93 ? -37.773 -8.016 -17.430 1.00 81.25 93 LEU A O 1
ATOM 725 N N . PHE A 1 94 ? -37.378 -5.833 -17.814 1.00 81.81 94 PHE A N 1
ATOM 726 C CA . PHE A 1 94 ? -38.032 -5.353 -16.601 1.00 81.81 94 PHE A CA 1
ATOM 727 C C . PHE A 1 94 ? -39.493 -5.807 -16.544 1.00 81.81 94 PHE A C 1
ATOM 729 O O . PHE A 1 94 ? -39.927 -6.357 -15.533 1.00 81.81 94 PHE A O 1
ATOM 736 N N . TRP A 1 95 ? -40.236 -5.644 -17.643 1.00 89.19 95 TRP A N 1
ATOM 737 C CA . TRP A 1 95 ? -41.637 -6.055 -17.700 1.00 89.19 95 TRP A CA 1
ATOM 738 C C . TRP A 1 95 ? -41.821 -7.571 -17.660 1.00 89.19 95 TRP A C 1
ATOM 740 O O . TRP A 1 95 ? -42.713 -8.040 -16.959 1.00 89.19 95 TRP A O 1
ATOM 750 N N . GLY A 1 96 ? -40.973 -8.340 -18.349 1.00 88.38 96 GLY A N 1
ATOM 751 C CA . GLY A 1 96 ? -41.030 -9.804 -18.325 1.00 88.38 96 GLY A CA 1
ATOM 752 C C . GLY A 1 96 ? -40.768 -10.382 -16.933 1.00 88.38 96 GLY A C 1
ATOM 753 O O . GLY A 1 96 ? -41.532 -11.222 -16.463 1.00 88.38 96 GLY A O 1
ATOM 754 N N . ILE A 1 97 ? -39.733 -9.885 -16.247 1.00 80.06 97 ILE A N 1
ATOM 755 C CA . ILE A 1 97 ? -39.387 -10.305 -14.882 1.00 80.06 97 ILE A CA 1
ATOM 756 C C . ILE A 1 97 ? -40.475 -9.858 -13.901 1.00 80.06 97 ILE A C 1
ATOM 758 O O . ILE A 1 97 ? -40.929 -10.664 -13.095 1.00 80.06 97 ILE A O 1
ATOM 762 N N . TRP A 1 98 ? -40.964 -8.617 -14.007 1.00 83.25 98 TRP A N 1
ATOM 763 C CA . TRP A 1 98 ? -42.088 -8.150 -13.191 1.00 83.25 98 TRP A CA 1
ATOM 764 C C . TRP A 1 98 ? -43.300 -9.072 -13.342 1.00 83.25 98 TRP A C 1
ATOM 766 O O . TRP A 1 98 ? -43.857 -9.504 -12.336 1.00 83.25 98 TRP A O 1
ATOM 776 N N . LEU A 1 99 ? -43.734 -9.357 -14.575 1.00 86.50 99 LEU A N 1
ATOM 777 C CA . LEU A 1 99 ? -44.908 -10.197 -14.840 1.00 86.50 99 LEU A CA 1
ATOM 778 C C . LEU A 1 99 ? -44.752 -11.599 -14.244 1.00 86.50 99 LEU A C 1
ATOM 780 O O . LEU A 1 99 ? -45.700 -12.081 -13.631 1.00 86.50 99 LEU A O 1
ATOM 784 N N . LEU A 1 100 ? -43.563 -12.196 -14.366 1.00 88.00 100 LEU A N 1
ATOM 785 C CA . LEU A 1 100 ? -43.242 -13.510 -13.804 1.00 88.00 100 LEU A CA 1
ATOM 786 C C . LEU A 1 100 ? -43.304 -13.514 -12.265 1.00 88.00 100 LEU A C 1
ATOM 788 O O . LEU A 1 100 ? -43.964 -14.358 -11.672 1.00 88.00 100 LEU A O 1
ATOM 792 N N . LEU A 1 101 ? -42.672 -12.540 -11.603 1.00 82.88 101 LEU A N 1
ATOM 793 C CA . LEU A 1 101 ? -42.674 -12.466 -10.135 1.00 82.88 101 LEU A CA 1
ATOM 794 C C . LEU A 1 101 ? -44.039 -12.061 -9.566 1.00 82.88 101 LEU A C 1
ATOM 796 O O . LEU A 1 101 ? -44.404 -12.465 -8.465 1.00 82.88 101 LEU A O 1
ATOM 800 N N . ARG A 1 102 ? -44.828 -11.289 -10.321 1.00 83.75 102 ARG A N 1
ATOM 801 C CA . ARG A 1 102 ? -46.192 -10.922 -9.927 1.00 83.75 102 ARG A CA 1
ATOM 802 C C . ARG A 1 102 ? -47.128 -12.131 -9.907 1.00 83.75 102 ARG A C 1
ATOM 804 O O . ARG A 1 102 ? -48.059 -12.135 -9.107 1.00 83.75 102 ARG A O 1
ATOM 811 N N . THR A 1 103 ? -46.913 -13.130 -10.766 1.00 84.81 103 THR A N 1
ATOM 812 C CA . THR A 1 103 ? -47.719 -14.362 -10.751 1.00 84.81 103 THR A CA 1
ATOM 813 C C . THR A 1 103 ? -47.399 -15.280 -9.570 1.00 84.81 103 THR A C 1
ATOM 815 O O . THR A 1 103 ? -48.274 -16.041 -9.171 1.00 84.81 103 THR A O 1
ATOM 818 N N . ASP A 1 104 ? -46.215 -15.148 -8.963 1.00 81.56 104 ASP A N 1
ATOM 819 C CA . ASP A 1 104 ? -45.755 -15.992 -7.848 1.00 81.56 104 ASP A CA 1
ATOM 820 C C . ASP A 1 104 ? -46.124 -15.448 -6.452 1.00 81.56 104 ASP A C 1
ATOM 822 O O . ASP A 1 104 ? -45.842 -16.089 -5.440 1.00 81.56 104 ASP A O 1
ATOM 826 N N . GLY A 1 105 ? -46.795 -14.291 -6.375 1.00 84.69 105 GLY A N 1
ATOM 827 C CA . GLY A 1 105 ? -47.288 -13.727 -5.111 1.00 84.69 105 GLY A CA 1
ATOM 828 C C . GLY A 1 105 ? -46.213 -13.091 -4.224 1.00 84.69 105 GLY A C 1
ATOM 829 O O . GLY A 1 105 ? -46.429 -12.948 -3.024 1.00 84.69 105 GLY A O 1
ATOM 830 N N . ASP A 1 106 ? -45.066 -12.715 -4.793 1.00 81.19 106 ASP A N 1
ATOM 831 C CA . ASP A 1 106 ? -44.013 -12.006 -4.064 1.00 81.19 106 ASP A CA 1
ATOM 832 C C . ASP A 1 106 ? -44.466 -10.572 -3.707 1.00 81.19 106 ASP A C 1
ATOM 834 O O . ASP A 1 106 ? -45.089 -9.885 -4.519 1.00 81.19 106 ASP A O 1
ATOM 838 N N . GLU A 1 107 ? -44.161 -10.108 -2.492 1.00 81.56 107 GLU A N 1
ATOM 839 C CA . GLU A 1 107 ? -44.657 -8.830 -1.938 1.00 81.56 107 GLU A CA 1
ATOM 840 C C . GLU A 1 107 ? -43.877 -7.609 -2.468 1.00 81.56 107 GLU A C 1
ATOM 842 O O . GLU A 1 107 ? -44.322 -6.468 -2.337 1.00 81.56 107 GLU A O 1
ATOM 847 N N . ALA A 1 108 ? -42.714 -7.820 -3.099 1.00 83.12 108 ALA A N 1
ATOM 848 C CA . ALA A 1 108 ? -41.886 -6.736 -3.637 1.00 83.12 108 ALA A CA 1
ATOM 849 C C . ALA A 1 108 ? -41.207 -7.070 -4.985 1.00 83.12 108 ALA A C 1
ATOM 851 O O . ALA A 1 108 ? -39.986 -6.926 -5.120 1.00 83.12 108 ALA A O 1
ATOM 852 N N . PRO A 1 109 ? -41.968 -7.443 -6.033 1.00 79.44 109 PRO A N 1
ATOM 853 C CA . PRO A 1 109 ? -41.429 -7.918 -7.312 1.00 79.44 109 PRO A CA 1
ATOM 854 C C . PRO A 1 109 ? -40.634 -6.844 -8.075 1.00 79.44 109 PRO A C 1
ATOM 856 O O . PRO A 1 109 ? -39.810 -7.157 -8.936 1.00 79.44 109 PRO A O 1
ATOM 859 N N . TRP A 1 110 ? -40.837 -5.562 -7.751 1.00 81.00 110 TRP A N 1
ATOM 860 C CA . TRP A 1 110 ? -40.135 -4.446 -8.387 1.00 81.00 110 TRP A CA 1
ATOM 861 C C . TRP A 1 110 ? -38.656 -4.344 -7.984 1.00 81.00 110 TRP A C 1
ATOM 863 O O . TRP A 1 110 ? -37.866 -3.817 -8.765 1.00 81.00 110 TRP A O 1
ATOM 873 N N . ILE A 1 111 ? -38.255 -4.848 -6.805 1.00 81.94 111 ILE A N 1
ATOM 874 C CA . ILE A 1 111 ? -36.860 -4.777 -6.330 1.00 81.94 111 ILE A CA 1
ATOM 875 C C . ILE A 1 111 ? -35.937 -5.670 -7.181 1.00 81.94 111 ILE A C 1
ATOM 877 O O . ILE A 1 111 ? -35.008 -5.130 -7.791 1.00 81.94 111 ILE A O 1
ATOM 881 N N . PRO A 1 112 ? -36.165 -6.996 -7.301 1.00 78.00 112 PRO A N 1
ATOM 882 C CA . PRO A 1 112 ? -35.318 -7.848 -8.136 1.00 78.00 112 PRO A CA 1
ATOM 883 C C . PRO A 1 112 ? -35.413 -7.482 -9.625 1.00 78.00 112 PRO A C 1
ATOM 885 O O . PRO A 1 112 ? -34.392 -7.488 -10.316 1.00 78.00 112 PRO A O 1
ATOM 888 N N . ALA A 1 113 ? -36.593 -7.076 -10.115 1.00 78.38 113 ALA A N 1
ATOM 889 C CA . ALA A 1 113 ? -36.761 -6.601 -11.490 1.00 78.38 113 ALA A CA 1
ATOM 890 C C . ALA A 1 113 ? -35.936 -5.330 -11.769 1.00 78.38 113 ALA A C 1
ATOM 892 O O . ALA A 1 113 ? -35.268 -5.235 -12.801 1.00 78.38 113 ALA A O 1
ATOM 893 N N . GLY A 1 114 ? -35.927 -4.375 -10.833 1.00 77.81 114 GLY A N 1
ATOM 894 C CA . GLY A 1 114 ? -35.134 -3.150 -10.926 1.00 77.81 114 GLY A CA 1
ATOM 895 C C . GLY A 1 114 ? -33.627 -3.414 -10.920 1.00 77.81 114 GLY A C 1
ATOM 896 O O . GLY A 1 114 ? -32.902 -2.835 -11.730 1.00 77.81 114 GLY A O 1
ATOM 897 N N . VAL A 1 115 ? -33.150 -4.334 -10.072 1.00 83.25 115 VAL A N 1
ATOM 898 C CA . VAL A 1 115 ? -31.729 -4.730 -10.032 1.00 83.25 115 VAL A CA 1
ATOM 899 C C . VAL A 1 115 ? -31.302 -5.385 -11.349 1.00 83.25 115 VAL A C 1
ATOM 901 O O . VAL A 1 115 ? -30.260 -5.025 -11.901 1.00 83.25 115 VAL A O 1
ATOM 904 N N . ALA A 1 116 ? -32.116 -6.295 -11.894 1.00 78.25 116 ALA A N 1
ATOM 905 C CA . ALA A 1 116 ? -31.831 -6.947 -13.172 1.00 78.25 116 ALA A CA 1
ATOM 906 C C . ALA A 1 116 ? -31.792 -5.941 -14.337 1.00 78.25 116 ALA A C 1
ATOM 908 O O . ALA A 1 116 ? -30.854 -5.953 -15.138 1.00 78.25 116 ALA A O 1
ATOM 909 N N . ALA A 1 117 ? -32.760 -5.022 -14.404 1.00 79.00 117 ALA A N 1
ATOM 910 C CA . ALA A 1 117 ? -32.791 -3.971 -15.421 1.00 79.00 117 ALA A CA 1
ATOM 911 C C . ALA A 1 117 ? -31.589 -3.015 -15.307 1.00 79.00 117 ALA A C 1
ATOM 913 O O . ALA A 1 117 ? -30.964 -2.683 -16.319 1.00 79.00 117 ALA A O 1
ATOM 914 N N . GLY A 1 118 ? -31.217 -2.632 -14.079 1.00 79.06 118 GLY A N 1
ATOM 915 C CA . GLY A 1 118 ? -30.048 -1.798 -13.800 1.00 79.06 118 GLY A CA 1
ATOM 916 C C . GLY A 1 118 ? -28.734 -2.453 -14.231 1.00 79.06 118 GLY A C 1
ATOM 917 O O . GLY A 1 118 ? -27.890 -1.792 -14.838 1.00 79.06 118 GLY A O 1
ATOM 918 N N . PHE A 1 119 ? -28.582 -3.763 -14.009 1.00 85.44 119 PHE A N 1
ATOM 919 C CA . PHE A 1 119 ? -27.402 -4.510 -14.450 1.00 85.44 119 PHE A CA 1
ATOM 920 C C . PHE A 1 119 ? -27.234 -4.478 -15.976 1.00 85.44 119 PHE A C 1
ATOM 922 O O . PHE A 1 119 ? -26.134 -4.239 -16.472 1.00 85.44 119 PHE A O 1
ATOM 929 N N . VAL A 1 120 ? -28.324 -4.635 -16.735 1.00 80.19 120 VAL A N 1
ATOM 930 C CA . VAL A 1 120 ? -28.293 -4.570 -18.209 1.00 80.19 120 VAL A CA 1
ATOM 931 C C . VAL A 1 120 ? -27.854 -3.189 -18.703 1.00 80.19 120 VAL A C 1
ATOM 933 O O . VAL A 1 120 ? -27.025 -3.099 -19.610 1.00 80.19 120 VAL A O 1
ATOM 936 N N . ILE A 1 121 ? -28.354 -2.110 -18.090 1.00 77.94 121 ILE A N 1
ATOM 937 C CA . ILE A 1 121 ? -27.946 -0.736 -18.429 1.00 77.94 121 ILE A CA 1
ATOM 938 C C . ILE A 1 121 ? -26.456 -0.528 -18.135 1.00 77.94 121 ILE A C 1
ATOM 940 O O . ILE A 1 121 ? -25.739 0.044 -18.957 1.00 77.94 121 ILE A O 1
ATOM 944 N N . LEU A 1 122 ? -25.972 -1.030 -16.997 1.00 81.69 122 LEU A N 1
ATOM 945 C CA . LEU A 1 122 ? -24.574 -0.901 -16.590 1.00 81.69 122 LEU A CA 1
ATOM 946 C C . LEU A 1 122 ? -23.638 -1.663 -17.542 1.00 81.69 122 LEU A C 1
ATOM 948 O O . LEU A 1 122 ? -22.630 -1.113 -17.987 1.00 81.69 122 LEU A O 1
ATOM 952 N N . VAL A 1 123 ? -24.006 -2.884 -17.943 1.00 83.62 123 VAL A N 1
ATOM 953 C CA . VAL A 1 123 ? -23.267 -3.664 -18.951 1.00 83.62 123 VAL A CA 1
ATOM 954 C C . VAL A 1 123 ? -23.263 -2.955 -20.308 1.00 83.62 123 VAL A C 1
ATOM 956 O O . VAL A 1 123 ? -22.215 -2.870 -20.951 1.00 83.62 123 VAL A O 1
ATOM 959 N N . ALA A 1 124 ? -24.396 -2.394 -20.740 1.00 80.38 124 ALA A N 1
ATOM 960 C CA . ALA A 1 124 ? -24.476 -1.637 -21.988 1.00 80.38 124 ALA A CA 1
ATOM 961 C C . ALA A 1 124 ? -23.599 -0.369 -21.958 1.00 80.38 124 ALA A C 1
ATOM 963 O O . ALA A 1 124 ? -22.918 -0.064 -22.942 1.00 80.38 124 ALA A O 1
ATOM 964 N N . ALA A 1 125 ? -23.557 0.342 -20.827 1.00 80.25 125 ALA A N 1
ATOM 965 C CA . ALA A 1 125 ? -22.688 1.499 -20.626 1.00 80.25 125 ALA A CA 1
ATOM 966 C C . ALA A 1 125 ? -21.198 1.112 -20.658 1.00 80.25 125 ALA A C 1
ATOM 968 O O . ALA A 1 125 ? -20.415 1.743 -21.370 1.00 80.25 125 ALA A O 1
ATOM 969 N N . ALA A 1 126 ? -20.818 0.025 -19.980 1.00 85.06 126 ALA A N 1
ATOM 970 C CA . ALA A 1 126 ? -19.450 -0.490 -19.997 1.00 85.06 126 ALA A CA 1
ATOM 971 C C . ALA A 1 126 ? -19.019 -0.926 -21.410 1.00 85.06 126 ALA A C 1
ATOM 973 O O . ALA A 1 126 ? -17.934 -0.573 -21.874 1.00 85.06 126 ALA A O 1
ATOM 974 N N . ALA A 1 127 ? -19.889 -1.631 -22.141 1.00 82.94 127 ALA A N 1
ATOM 975 C CA . ALA A 1 127 ? -19.634 -2.016 -23.527 1.00 82.94 127 ALA A CA 1
ATOM 976 C C . ALA A 1 127 ? -19.441 -0.786 -24.431 1.00 82.94 127 ALA A C 1
ATOM 978 O O . ALA A 1 127 ? -18.508 -0.752 -25.239 1.00 82.94 127 ALA A O 1
ATOM 979 N N . ARG A 1 128 ? -20.268 0.257 -24.262 1.00 82.25 128 ARG A N 1
ATOM 980 C CA . ARG A 1 128 ? -20.116 1.534 -24.974 1.00 82.25 128 ARG A CA 1
ATOM 981 C C . ARG A 1 128 ? -18.766 2.180 -24.681 1.00 82.25 128 ARG A C 1
ATOM 983 O O . ARG A 1 128 ? -18.123 2.665 -25.611 1.00 82.25 128 ARG A O 1
ATOM 990 N N . GLU A 1 129 ? -18.329 2.187 -23.428 1.00 85.69 129 GLU A N 1
ATOM 991 C CA . GLU A 1 129 ? -17.052 2.790 -23.052 1.00 85.69 129 GLU A CA 1
ATOM 992 C C . GLU A 1 129 ? -15.859 2.032 -23.645 1.00 85.69 129 GLU A C 1
ATOM 994 O O . GLU A 1 129 ? -14.944 2.652 -24.185 1.00 85.69 129 GLU A O 1
ATOM 999 N N . ILE A 1 130 ? -15.902 0.698 -23.659 1.00 84.06 130 ILE A N 1
ATOM 1000 C CA . ILE A 1 130 ? -14.869 -0.130 -24.300 1.00 84.06 130 ILE A CA 1
ATOM 1001 C C . ILE A 1 130 ? -14.813 0.138 -25.810 1.00 84.06 130 ILE A C 1
ATOM 1003 O O . ILE A 1 130 ? -13.726 0.309 -26.370 1.00 84.06 130 ILE A O 1
ATOM 1007 N N . VAL A 1 131 ? -15.969 0.211 -26.481 1.00 81.19 131 VAL A N 1
ATOM 1008 C CA . VAL A 1 131 ? -16.040 0.518 -27.919 1.00 81.19 131 VAL A CA 1
ATOM 1009 C C . VAL A 1 131 ? -15.528 1.929 -28.200 1.00 81.19 131 VAL A C 1
ATOM 1011 O O . VAL A 1 131 ? -14.741 2.096 -29.129 1.00 81.19 131 VAL A O 1
ATOM 1014 N N . MET A 1 132 ? -15.897 2.921 -27.385 1.00 82.31 132 MET A N 1
ATOM 1015 C CA . MET A 1 132 ? -15.400 4.295 -27.505 1.00 82.31 132 MET A CA 1
ATOM 1016 C C . MET A 1 132 ? -13.890 4.369 -27.296 1.00 82.31 132 MET A C 1
ATOM 1018 O O . MET A 1 132 ? -13.202 4.931 -28.139 1.00 82.31 132 MET A O 1
ATOM 1022 N N . ARG A 1 133 ? -13.341 3.742 -26.247 1.00 82.38 133 ARG A N 1
ATOM 1023 C CA . ARG A 1 133 ? -11.887 3.698 -26.011 1.00 82.38 133 ARG A CA 1
ATOM 1024 C C . ARG A 1 133 ? -11.153 3.025 -27.169 1.00 82.38 133 ARG A C 1
ATOM 1026 O O . ARG A 1 133 ? -10.098 3.496 -27.586 1.00 82.38 133 ARG A O 1
ATOM 1033 N N . ARG A 1 134 ? -11.721 1.958 -27.741 1.00 81.25 134 ARG A N 1
ATOM 1034 C CA . ARG A 1 134 ? -11.129 1.247 -28.884 1.00 81.25 134 ARG A CA 1
ATOM 1035 C C . ARG A 1 134 ? -11.230 2.039 -30.189 1.00 81.25 134 ARG A C 1
ATOM 1037 O O . ARG A 1 134 ? -10.284 2.018 -30.973 1.00 81.25 134 ARG A O 1
ATOM 1044 N N . ALA A 1 135 ? -12.345 2.725 -30.427 1.00 79.12 135 ALA A N 1
ATOM 1045 C CA . ALA A 1 135 ? -12.530 3.609 -31.574 1.00 79.12 135 ALA A CA 1
ATOM 1046 C C . ALA A 1 135 ? -11.610 4.829 -31.477 1.00 79.12 135 ALA A C 1
ATOM 1048 O O . ALA A 1 135 ? -10.966 5.183 -32.460 1.00 79.12 135 ALA A O 1
ATOM 1049 N N . TRP A 1 136 ? -11.473 5.403 -30.282 1.00 81.50 136 TRP A N 1
ATOM 1050 C CA . TRP A 1 136 ? -10.570 6.514 -30.020 1.00 81.50 136 TRP A CA 1
ATOM 1051 C C . TRP A 1 136 ? -9.113 6.090 -30.203 1.00 81.50 136 TRP A C 1
ATOM 1053 O O . TRP A 1 136 ? -8.409 6.731 -30.960 1.00 81.50 136 TRP A O 1
ATOM 1063 N N . ALA A 1 137 ? -8.688 4.934 -29.680 1.00 79.50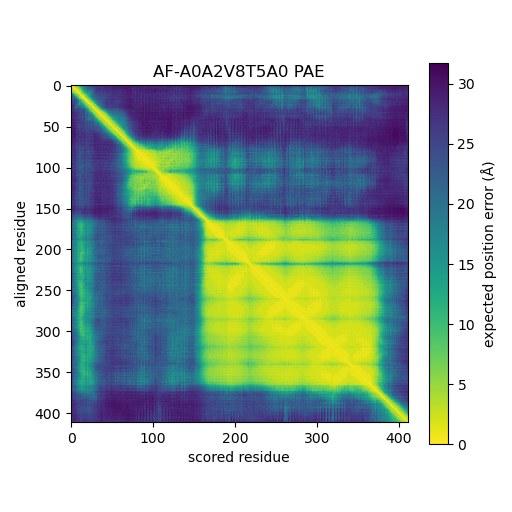 137 ALA A N 1
ATOM 1064 C CA . ALA A 1 137 ? -7.339 4.411 -29.918 1.00 79.50 137 ALA A CA 1
ATOM 1065 C C . ALA A 1 137 ? -7.019 4.173 -31.410 1.00 79.50 137 ALA A C 1
ATOM 1067 O O . ALA A 1 137 ? -5.879 4.364 -31.834 1.00 79.50 137 ALA A O 1
ATOM 1068 N N . ARG A 1 138 ? -8.006 3.762 -32.223 1.00 79.75 138 ARG A N 1
ATOM 1069 C CA . ARG A 1 138 ? -7.840 3.676 -33.686 1.00 79.75 138 ARG A CA 1
ATOM 1070 C C . ARG A 1 138 ? -7.739 5.061 -34.318 1.00 79.75 138 ARG A C 1
ATOM 1072 O O . ARG A 1 138 ? -6.839 5.280 -35.118 1.00 79.75 138 ARG A O 1
ATOM 1079 N N . TYR A 1 139 ? -8.606 5.985 -33.913 1.00 80.31 139 TYR A N 1
ATOM 1080 C CA . TYR A 1 139 ? -8.596 7.361 -34.397 1.00 80.31 139 TYR A CA 1
ATOM 1081 C C . TYR A 1 139 ? -7.281 8.075 -34.065 1.00 80.31 139 TYR A C 1
ATOM 1083 O O . TYR A 1 139 ? -6.717 8.719 -34.939 1.00 80.31 139 TYR A O 1
ATOM 1091 N N . THR A 1 140 ? -6.736 7.909 -32.856 1.00 78.00 140 THR A N 1
ATOM 1092 C CA . THR A 1 140 ? -5.453 8.508 -32.463 1.00 78.00 140 THR A CA 1
ATOM 1093 C C . THR A 1 140 ? -4.303 7.963 -33.308 1.00 78.00 140 THR A C 1
ATOM 1095 O O . THR A 1 140 ? -3.492 8.748 -33.782 1.00 78.00 140 THR A O 1
ATOM 1098 N N . ARG A 1 141 ? -4.272 6.651 -33.597 1.00 77.12 141 ARG A N 1
ATOM 1099 C CA . ARG A 1 141 ? -3.274 6.065 -34.515 1.00 77.12 141 ARG A CA 1
ATOM 1100 C C . ARG A 1 141 ? -3.420 6.573 -35.948 1.00 77.12 141 ARG A C 1
ATOM 1102 O O . ARG A 1 141 ? -2.421 6.811 -36.618 1.00 77.12 141 ARG A O 1
ATOM 1109 N N . GLU A 1 142 ? -4.648 6.728 -36.437 1.00 78.62 142 GLU A N 1
ATOM 1110 C CA . GLU A 1 142 ? -4.897 7.295 -37.767 1.00 78.62 142 GLU A CA 1
ATOM 1111 C C . GLU A 1 142 ? -4.518 8.783 -37.820 1.00 78.62 142 GLU A C 1
ATOM 1113 O O . GLU A 1 142 ? -3.913 9.216 -38.797 1.00 78.62 142 GLU A O 1
ATOM 1118 N N . MET A 1 143 ? -4.769 9.552 -36.756 1.00 73.62 143 MET A N 1
ATOM 1119 C CA . MET A 1 143 ? -4.322 10.943 -36.633 1.00 73.62 143 MET A CA 1
ATOM 1120 C C . MET A 1 143 ? -2.798 11.060 -36.552 1.00 73.62 143 MET A C 1
ATOM 1122 O O . MET A 1 143 ? -2.242 11.947 -37.192 1.00 73.62 143 MET A O 1
ATOM 1126 N N . GLU A 1 144 ? -2.111 10.175 -35.824 1.00 71.94 144 GLU A N 1
ATOM 1127 C CA . GLU A 1 144 ? -0.642 10.113 -35.801 1.00 71.94 144 GLU A CA 1
ATOM 1128 C C . GLU A 1 144 ? -0.074 9.792 -37.187 1.00 71.94 144 GLU A C 1
ATOM 1130 O O . GLU A 1 144 ? 0.905 10.402 -37.606 1.00 71.94 144 GLU A O 1
ATOM 1135 N N . LEU A 1 145 ? -0.715 8.896 -37.945 1.00 69.56 145 LEU A N 1
ATOM 1136 C CA . LEU A 1 145 ? -0.315 8.599 -39.321 1.00 69.56 145 LEU A CA 1
ATOM 1137 C C . LEU A 1 145 ? -0.593 9.759 -40.281 1.00 69.56 145 LEU A C 1
ATOM 1139 O O . LEU A 1 145 ? 0.197 9.980 -41.190 1.00 69.56 145 LEU A O 1
ATOM 1143 N N . VAL A 1 146 ? -1.691 10.498 -40.110 1.00 72.38 146 VAL A N 1
ATOM 1144 C CA . VAL A 1 146 ? -2.061 11.614 -40.998 1.00 72.38 146 VAL A CA 1
ATOM 1145 C C . VAL A 1 146 ? -1.274 12.887 -40.672 1.00 72.38 146 VAL A C 1
ATOM 1147 O O . VAL A 1 146 ? -0.844 13.574 -41.593 1.00 72.38 146 VAL A O 1
ATOM 1150 N N . MET A 1 147 ? -1.032 13.190 -39.393 1.00 65.31 147 MET A N 1
ATOM 1151 C CA . MET A 1 147 ? -0.237 14.355 -38.978 1.00 65.31 147 MET A CA 1
ATOM 1152 C C . MET A 1 147 ? 1.274 14.084 -38.988 1.00 65.31 147 MET A C 1
ATOM 1154 O O . MET A 1 147 ? 2.051 15.000 -39.234 1.00 65.31 147 MET A O 1
ATOM 1158 N N . GLY A 1 148 ? 1.702 12.834 -38.783 1.00 55.72 148 GLY A N 1
ATOM 1159 C CA . GLY A 1 148 ? 3.097 12.404 -38.931 1.00 55.72 148 GLY A CA 1
ATOM 1160 C C . GLY A 1 148 ? 3.524 12.155 -40.383 1.00 55.72 148 GLY A C 1
ATOM 1161 O O . GLY A 1 148 ? 4.717 12.065 -40.658 1.00 55.72 148 GLY A O 1
ATOM 1162 N N . ALA A 1 149 ? 2.578 12.085 -41.328 1.00 48.47 149 ALA A N 1
ATOM 1163 C CA . ALA A 1 149 ? 2.841 11.994 -42.768 1.00 48.47 149 ALA A CA 1
ATOM 1164 C C . ALA A 1 149 ? 2.758 13.357 -43.479 1.00 48.47 149 ALA A C 1
ATOM 1166 O O . ALA A 1 149 ? 2.336 13.434 -44.637 1.00 48.47 149 ALA A O 1
ATOM 1167 N N . GLY A 1 150 ? 3.184 14.429 -42.803 1.00 48.44 150 GLY A N 1
ATOM 1168 C CA . GLY A 1 150 ? 3.568 15.676 -43.457 1.00 48.44 150 GLY A CA 1
ATOM 1169 C C . GLY A 1 150 ? 4.735 15.424 -44.414 1.00 48.44 150 GLY A C 1
ATOM 1170 O O . GLY A 1 150 ? 5.887 15.388 -44.003 1.00 48.44 150 GLY A O 1
ATOM 1171 N N . GLU A 1 151 ? 4.391 15.174 -45.676 1.00 44.78 151 GLU A N 1
ATOM 1172 C CA . GLU A 1 151 ? 5.223 15.280 -46.879 1.00 44.78 151 GLU A CA 1
ATOM 1173 C C . GLU A 1 151 ? 6.673 14.777 -46.772 1.00 44.78 151 GLU A C 1
ATOM 1175 O O . GLU A 1 151 ? 7.633 15.529 -46.912 1.00 44.78 151 GLU A O 1
ATOM 1180 N N . VAL A 1 152 ? 6.848 13.457 -46.680 1.00 47.03 152 VAL A N 1
ATOM 1181 C CA . VAL A 1 152 ? 8.007 12.827 -47.330 1.00 47.03 152 VAL A CA 1
ATOM 1182 C C . VAL A 1 152 ? 7.475 12.071 -48.548 1.00 47.03 152 VAL A C 1
ATOM 1184 O O . VAL A 1 152 ? 6.679 11.141 -48.382 1.00 47.03 152 VAL A O 1
ATOM 1187 N N . PRO A 1 153 ? 7.831 12.473 -49.782 1.00 45.25 153 PRO A N 1
ATOM 1188 C CA . PRO A 1 153 ? 7.285 11.880 -50.992 1.00 45.25 153 PRO A CA 1
ATOM 1189 C C . PRO A 1 153 ? 7.560 10.376 -51.004 1.00 45.25 153 PRO A C 1
ATOM 1191 O O . PRO A 1 153 ? 8.711 9.932 -50.996 1.00 45.25 153 PRO A O 1
ATOM 1194 N N . ARG A 1 154 ? 6.478 9.586 -51.030 1.00 46.97 154 ARG A N 1
ATOM 1195 C CA . ARG A 1 154 ? 6.508 8.139 -51.264 1.00 46.97 154 ARG A CA 1
ATOM 1196 C C . ARG A 1 154 ? 7.060 7.878 -52.660 1.00 46.97 154 ARG A C 1
ATOM 1198 O O . ARG A 1 154 ? 6.322 7.730 -53.630 1.00 46.97 154 ARG A O 1
ATOM 1205 N N . THR A 1 155 ? 8.378 7.797 -52.748 1.00 40.97 155 THR A N 1
ATOM 1206 C CA . THR A 1 155 ? 9.031 7.043 -53.806 1.00 40.97 155 THR A CA 1
ATOM 1207 C C . THR A 1 155 ? 8.766 5.569 -53.526 1.00 40.97 155 THR A C 1
ATOM 1209 O O . THR A 1 155 ? 8.986 5.064 -52.425 1.00 40.97 155 THR A O 1
ATOM 1212 N N . VAL A 1 156 ? 8.198 4.893 -54.519 1.00 51.91 156 VAL A N 1
ATOM 1213 C CA . VAL A 1 156 ? 7.985 3.447 -54.543 1.00 51.91 156 VAL A CA 1
ATOM 1214 C C . VAL A 1 156 ? 9.361 2.785 -54.462 1.00 51.91 156 VAL A C 1
ATOM 1216 O O . VAL A 1 156 ? 10.054 2.618 -55.464 1.00 51.91 156 VAL A O 1
ATOM 1219 N N . LEU A 1 157 ? 9.806 2.485 -53.243 1.00 45.75 157 LEU A N 1
ATOM 1220 C CA . LEU A 1 157 ? 11.090 1.850 -53.000 1.00 45.75 157 LEU A CA 1
ATOM 1221 C C . LEU A 1 157 ? 10.925 0.336 -53.100 1.00 45.75 157 LEU A C 1
ATOM 1223 O O . LEU A 1 157 ? 10.283 -0.305 -52.270 1.00 45.75 157 LEU A O 1
ATOM 1227 N N . LYS A 1 158 ? 11.566 -0.211 -54.137 1.00 49.41 158 LYS A N 1
ATOM 1228 C CA . LYS A 1 158 ? 12.098 -1.578 -54.191 1.00 49.41 158 LYS A CA 1
ATOM 1229 C C . LYS A 1 158 ? 12.536 -2.048 -52.791 1.00 49.41 158 LYS A C 1
ATOM 1231 O O . LYS A 1 158 ? 13.176 -1.255 -52.095 1.00 49.41 158 LYS A O 1
ATOM 1236 N N . PRO A 1 159 ? 12.282 -3.315 -52.404 1.00 44.19 159 PRO A N 1
ATOM 1237 C CA . PRO A 1 159 ? 12.760 -3.871 -51.141 1.00 44.19 159 PRO A CA 1
ATOM 1238 C C . PRO A 1 159 ? 14.275 -3.670 -51.050 1.00 44.19 159 PRO A C 1
ATOM 1240 O O . PRO A 1 159 ? 15.052 -4.253 -51.808 1.00 44.19 159 PRO A O 1
ATOM 1243 N N . LYS A 1 160 ? 14.678 -2.742 -50.180 1.00 47.78 160 LYS A N 1
ATOM 1244 C CA . LYS A 1 160 ? 16.071 -2.349 -49.994 1.00 47.78 160 LYS A CA 1
ATOM 1245 C C . LYS A 1 160 ? 16.758 -3.471 -49.202 1.00 47.78 160 LYS A C 1
ATOM 1247 O O . LYS A 1 160 ? 16.199 -3.913 -48.199 1.00 47.78 160 LYS A O 1
ATOM 1252 N N . PRO A 1 161 ? 17.922 -3.968 -49.652 1.00 47.84 161 PRO A N 1
ATOM 1253 C CA . PRO A 1 161 ? 18.602 -5.097 -49.024 1.00 47.84 161 PRO A CA 1
ATOM 1254 C C . PRO A 1 161 ? 18.989 -4.783 -47.571 1.00 47.84 161 PRO A C 1
ATOM 1256 O O . PRO A 1 161 ? 19.200 -3.622 -47.223 1.00 47.84 161 PRO A O 1
ATOM 1259 N N . ALA A 1 162 ? 19.103 -5.837 -46.757 1.00 55.59 162 ALA A N 1
ATOM 1260 C CA . ALA A 1 162 ? 19.260 -5.908 -45.294 1.00 55.59 162 ALA A CA 1
ATOM 1261 C C . ALA A 1 162 ? 20.398 -5.088 -44.625 1.00 55.59 162 ALA A C 1
ATOM 1263 O O . ALA A 1 162 ? 20.683 -5.268 -43.444 1.00 55.59 162 ALA A O 1
ATOM 1264 N N . ALA A 1 163 ? 21.043 -4.161 -45.333 1.00 57.75 163 ALA A N 1
ATOM 1265 C CA . ALA A 1 163 ? 22.122 -3.317 -44.829 1.00 57.75 163 ALA A CA 1
ATOM 1266 C C . ALA A 1 163 ? 21.659 -2.166 -43.902 1.00 57.75 163 ALA A C 1
ATOM 1268 O O . ALA A 1 163 ? 22.502 -1.515 -43.290 1.00 57.75 163 ALA A O 1
ATOM 1269 N N . SER A 1 164 ? 20.353 -1.893 -43.754 1.00 64.75 164 SER A N 1
ATOM 1270 C CA . SER A 1 164 ? 19.874 -0.782 -42.903 1.00 64.75 164 SER A CA 1
ATOM 1271 C C . SER A 1 164 ? 19.739 -1.116 -41.412 1.00 64.75 164 SER A C 1
ATOM 1273 O O . SER A 1 164 ? 19.598 -0.199 -40.606 1.00 64.75 164 SER A O 1
ATOM 1275 N N . ASN A 1 165 ? 19.811 -2.391 -41.012 1.00 68.94 165 ASN A N 1
ATOM 1276 C CA . ASN A 1 165 ? 19.619 -2.793 -39.608 1.00 68.94 165 ASN A CA 1
ATOM 1277 C C . ASN A 1 165 ? 20.764 -2.330 -38.686 1.00 68.94 165 ASN A C 1
ATOM 1279 O O . ASN A 1 165 ? 20.568 -2.162 -37.482 1.00 68.94 165 ASN A O 1
ATOM 1283 N N . TRP A 1 166 ? 21.945 -2.058 -39.250 1.00 75.69 166 TRP A N 1
ATOM 1284 C CA . TRP A 1 166 ? 23.108 -1.571 -38.504 1.00 75.69 166 TRP A CA 1
ATOM 1285 C C . TRP A 1 166 ? 22.874 -0.196 -37.865 1.00 75.69 166 TRP A C 1
ATOM 1287 O O . TRP A 1 166 ? 23.213 0.025 -36.702 1.00 75.69 166 TRP A O 1
ATOM 1297 N N . SER A 1 167 ? 22.243 0.717 -38.611 1.00 82.12 167 SER A N 1
ATOM 1298 C CA . SER A 1 167 ? 21.957 2.076 -38.139 1.00 82.12 167 SER A CA 1
ATOM 1299 C C . SER A 1 167 ? 21.025 2.066 -36.922 1.00 82.12 167 SER A C 1
ATOM 1301 O O . SER A 1 167 ? 21.251 2.815 -35.972 1.00 82.12 167 SER A O 1
ATOM 1303 N N . GLY A 1 168 ? 20.049 1.150 -36.898 1.00 84.94 168 GLY A N 1
ATOM 1304 C CA . GLY A 1 168 ? 19.155 0.967 -35.755 1.00 84.94 168 GLY A CA 1
ATOM 1305 C C . GLY A 1 168 ? 19.895 0.528 -34.489 1.00 84.94 168 GLY A C 1
ATOM 1306 O O . GLY A 1 168 ? 19.668 1.092 -33.422 1.00 84.94 168 GLY A O 1
ATOM 1307 N N . MET A 1 169 ? 20.833 -0.420 -34.594 1.00 85.88 169 MET A N 1
ATOM 1308 C CA . MET A 1 169 ? 21.615 -0.872 -33.434 1.00 85.88 169 MET A CA 1
ATOM 1309 C C . MET A 1 169 ? 22.511 0.234 -32.862 1.00 85.88 169 MET A C 1
ATOM 1311 O O . MET A 1 169 ? 22.582 0.400 -31.645 1.00 85.88 169 MET A O 1
ATOM 1315 N N . GLN A 1 170 ? 23.159 1.028 -33.719 1.00 88.25 170 GLN A N 1
ATOM 1316 C CA . GLN A 1 170 ? 23.980 2.154 -33.268 1.00 88.25 170 GLN A CA 1
ATOM 1317 C C . GLN A 1 170 ? 23.136 3.238 -32.580 1.00 88.25 170 GLN A C 1
ATOM 1319 O O . GLN A 1 170 ? 23.554 3.779 -31.553 1.00 88.25 170 GLN A O 1
ATOM 1324 N N . ALA A 1 171 ? 21.933 3.512 -33.096 1.00 90.06 171 ALA A N 1
ATOM 1325 C CA . ALA A 1 171 ? 20.987 4.428 -32.466 1.00 90.06 171 ALA A CA 1
ATOM 1326 C C . ALA A 1 171 ? 20.573 3.952 -31.061 1.00 90.06 171 ALA A C 1
ATOM 1328 O O . ALA A 1 171 ? 20.522 4.764 -30.141 1.00 90.06 171 ALA A O 1
ATOM 1329 N N . GLN A 1 172 ? 20.373 2.644 -30.858 1.00 91.81 172 GLN A N 1
ATOM 1330 C CA . GLN A 1 172 ? 20.049 2.085 -29.536 1.00 91.81 172 GLN A CA 1
ATOM 1331 C C . GLN A 1 172 ? 21.189 2.254 -28.524 1.00 91.81 172 GLN A C 1
ATOM 1333 O O . GLN A 1 172 ? 20.954 2.611 -27.372 1.00 91.81 172 GLN A O 1
ATOM 1338 N N . VAL A 1 173 ? 22.443 2.066 -28.943 1.00 89.56 173 VAL A N 1
ATOM 1339 C CA . VAL A 1 173 ? 23.600 2.297 -28.061 1.00 89.56 173 VAL A CA 1
ATOM 1340 C C . VAL A 1 173 ? 23.720 3.774 -27.672 1.00 89.56 173 VAL A C 1
ATOM 1342 O O . VAL A 1 173 ? 24.052 4.082 -26.527 1.00 89.56 173 VAL A O 1
ATOM 1345 N N . ALA A 1 174 ? 23.437 4.697 -28.595 1.00 91.75 174 ALA A N 1
ATOM 1346 C CA . ALA A 1 174 ? 23.391 6.124 -28.281 1.00 91.75 174 ALA A CA 1
ATOM 1347 C C . ALA A 1 174 ? 22.242 6.453 -27.311 1.00 91.75 174 ALA A C 1
ATOM 1349 O O . ALA A 1 174 ? 22.470 7.141 -26.315 1.00 91.75 174 ALA A O 1
ATOM 1350 N N . ALA A 1 175 ? 21.052 5.887 -27.547 1.00 92.12 175 ALA A N 1
ATOM 1351 C CA . ALA A 1 175 ? 19.888 6.038 -26.677 1.00 92.12 175 ALA A CA 1
ATOM 1352 C C . ALA A 1 175 ? 20.160 5.534 -25.250 1.00 92.12 175 ALA A C 1
ATOM 1354 O O . ALA A 1 175 ? 19.761 6.181 -24.282 1.00 92.12 175 ALA A O 1
ATOM 1355 N N . LEU A 1 176 ? 20.907 4.433 -25.102 1.00 93.88 176 LEU A N 1
ATOM 1356 C CA . LEU A 1 176 ? 21.329 3.927 -23.795 1.00 93.88 176 LEU A CA 1
ATOM 1357 C C . LEU A 1 176 ? 22.169 4.950 -23.026 1.00 93.88 176 LEU A C 1
ATOM 1359 O O . LEU A 1 176 ? 21.952 5.134 -21.833 1.00 93.88 176 LEU A O 1
ATOM 1363 N N . ARG A 1 177 ? 23.114 5.628 -23.688 1.00 94.75 177 ARG A N 1
ATOM 1364 C CA . ARG A 1 177 ? 23.954 6.638 -23.024 1.00 94.75 177 ARG A CA 1
ATOM 1365 C C . ARG A 1 177 ? 23.134 7.845 -22.584 1.00 94.75 177 ARG A C 1
ATOM 1367 O O . ARG A 1 177 ? 23.293 8.289 -21.452 1.00 94.75 177 ARG A O 1
ATOM 1374 N N . SER A 1 178 ? 22.230 8.334 -23.437 1.00 94.62 178 SER A N 1
ATOM 1375 C CA . SER A 1 178 ? 21.332 9.434 -23.062 1.00 94.62 178 SER A CA 1
ATOM 1376 C C . SER A 1 178 ? 20.381 9.043 -21.932 1.00 94.62 178 SER A C 1
ATOM 1378 O O . SER A 1 178 ? 20.129 9.848 -21.040 1.00 94.62 178 SER A O 1
ATOM 1380 N N . LEU A 1 179 ? 19.891 7.797 -21.935 1.00 94.81 179 LEU A N 1
ATOM 1381 C CA . LEU A 1 179 ? 19.077 7.255 -20.851 1.00 94.81 179 LEU A CA 1
ATOM 1382 C C . LEU A 1 179 ? 19.888 7.254 -19.553 1.00 94.81 179 LEU A C 1
ATOM 1384 O O . LEU A 1 179 ? 19.453 7.829 -18.568 1.00 94.81 179 LEU A O 1
ATOM 1388 N N . GLN A 1 180 ? 21.088 6.673 -19.560 1.00 95.75 180 GLN A N 1
ATOM 1389 C CA . GLN A 1 180 ? 21.954 6.620 -18.381 1.00 95.75 180 GLN A CA 1
ATOM 1390 C C . GLN A 1 180 ? 22.267 8.011 -17.829 1.00 95.75 180 GLN A C 1
ATOM 1392 O O . GLN A 1 180 ? 22.170 8.205 -16.624 1.00 95.75 180 GLN A O 1
ATOM 1397 N N . GLN A 1 181 ? 22.583 8.980 -18.690 1.00 96.06 181 GLN A N 1
ATOM 1398 C CA . GLN A 1 181 ? 22.833 10.356 -18.266 1.00 96.06 181 GLN A CA 1
ATOM 1399 C C . GLN A 1 181 ? 21.608 10.964 -17.568 1.00 96.06 181 GLN A C 1
ATOM 1401 O O . GLN A 1 181 ? 21.722 11.454 -16.448 1.00 96.06 181 GLN A O 1
ATOM 1406 N N . ARG A 1 182 ? 20.424 10.839 -18.176 1.00 94.25 182 ARG A N 1
ATOM 1407 C CA . ARG A 1 182 ? 19.173 11.344 -17.596 1.00 94.25 182 ARG A CA 1
ATOM 1408 C C . ARG A 1 182 ? 18.806 10.642 -16.286 1.00 94.25 182 ARG A C 1
ATOM 1410 O O . ARG A 1 182 ? 18.294 11.272 -15.372 1.00 94.25 182 ARG A O 1
ATOM 1417 N N . LEU A 1 183 ? 19.064 9.340 -16.177 1.00 93.81 183 LEU A N 1
ATOM 1418 C CA . LEU A 1 183 ? 18.794 8.578 -14.955 1.00 93.81 183 LEU A CA 1
ATOM 1419 C C . LEU A 1 183 ? 19.750 8.949 -13.816 1.00 93.81 183 LEU A C 1
ATOM 1421 O O . LEU A 1 183 ? 19.329 8.961 -12.665 1.00 93.81 183 LEU A O 1
ATOM 1425 N N . VAL A 1 184 ? 21.005 9.288 -14.126 1.00 93.75 184 VAL A N 1
ATOM 1426 C CA . VAL A 1 184 ? 21.970 9.793 -13.135 1.00 93.75 184 VAL A CA 1
ATOM 1427 C C . VAL A 1 184 ? 21.531 11.153 -12.588 1.00 93.75 184 VAL A C 1
ATOM 1429 O O . VAL A 1 184 ? 21.635 11.380 -11.386 1.00 93.75 184 VAL A O 1
ATOM 1432 N N . GLU A 1 185 ? 20.981 12.030 -13.430 1.00 93.06 185 GLU A N 1
ATOM 1433 C CA . GLU A 1 185 ? 20.412 13.315 -12.989 1.00 93.06 185 GLU A CA 1
ATOM 1434 C C . GLU A 1 185 ? 19.214 13.122 -12.039 1.00 93.06 185 GLU A C 1
ATOM 1436 O O . GLU A 1 185 ? 19.054 13.874 -11.080 1.00 93.06 185 GLU A O 1
ATOM 1441 N N . LEU A 1 186 ? 18.408 12.079 -12.265 1.00 92.50 186 LEU A N 1
ATOM 1442 C CA . LEU A 1 186 ? 17.240 11.728 -11.446 1.00 92.50 186 LEU A CA 1
ATOM 1443 C C . LEU A 1 186 ? 17.573 10.918 -10.181 1.00 92.50 186 LEU A C 1
ATOM 1445 O O . LEU A 1 186 ? 16.673 10.600 -9.408 1.00 92.50 186 LEU A O 1
ATOM 1449 N N . ASP A 1 187 ? 18.835 10.552 -9.954 1.00 92.12 187 ASP A N 1
ATOM 1450 C CA . ASP A 1 187 ? 19.250 9.769 -8.781 1.00 92.12 187 ASP A CA 1
ATOM 1451 C C . ASP A 1 187 ? 19.527 10.642 -7.542 1.00 92.12 187 ASP A C 1
ATOM 1453 O O . ASP A 1 187 ? 19.955 10.150 -6.497 1.00 92.12 187 ASP A O 1
ATOM 1457 N N . ALA A 1 188 ? 19.289 11.953 -7.634 1.00 92.81 188 ALA A N 1
ATOM 1458 C CA . ALA A 1 188 ? 19.427 12.858 -6.502 1.00 92.81 188 ALA A CA 1
ATOM 1459 C C . ALA A 1 188 ? 18.419 12.509 -5.389 1.00 92.81 188 ALA A C 1
ATOM 1461 O O . ALA A 1 188 ? 17.244 12.258 -5.655 1.00 92.81 188 ALA A O 1
ATOM 1462 N N . ALA A 1 189 ? 18.851 12.556 -4.124 1.00 82.12 189 ALA A N 1
ATOM 1463 C CA . ALA A 1 189 ? 18.035 12.160 -2.966 1.00 82.12 189 ALA A CA 1
ATOM 1464 C C . ALA A 1 189 ? 16.757 13.003 -2.757 1.00 82.12 189 ALA A C 1
ATOM 1466 O O . ALA A 1 189 ? 15.849 12.579 -2.049 1.00 82.12 189 ALA A O 1
ATOM 1467 N N . SER A 1 190 ? 16.682 14.193 -3.356 1.00 91.88 190 SER A N 1
ATOM 1468 C CA . SER A 1 190 ? 15.523 15.093 -3.300 1.00 91.88 190 SER A CA 1
ATOM 1469 C C . SER A 1 190 ? 14.530 14.888 -4.447 1.00 91.88 190 SER A C 1
ATOM 1471 O O . SER A 1 190 ? 13.625 15.703 -4.623 1.00 91.88 190 SER A O 1
ATOM 1473 N N . THR A 1 191 ? 14.723 13.859 -5.271 1.00 94.62 191 THR A N 1
ATOM 1474 C CA . THR A 1 191 ? 13.885 13.616 -6.445 1.00 94.62 191 THR A CA 1
ATOM 1475 C C . THR A 1 191 ? 12.488 13.157 -6.008 1.00 94.62 191 THR A C 1
ATOM 1477 O O . THR A 1 191 ? 12.376 12.254 -5.175 1.00 94.62 191 THR A O 1
ATOM 1480 N N . PRO A 1 192 ? 11.408 13.767 -6.530 1.00 96.31 192 PRO A N 1
ATOM 1481 C CA . PRO A 1 192 ? 10.051 13.352 -6.197 1.00 96.31 192 PRO A CA 1
ATOM 1482 C C . PRO A 1 192 ? 9.775 11.926 -6.709 1.00 96.31 192 PRO A C 1
ATOM 1484 O O . PRO A 1 192 ? 10.328 11.526 -7.741 1.00 96.31 192 PRO A O 1
ATOM 1487 N N . PRO A 1 193 ? 8.918 11.141 -6.029 1.00 96.19 193 PRO A N 1
ATOM 1488 C CA . PRO A 1 193 ? 8.647 9.757 -6.416 1.00 96.19 193 PRO A CA 1
ATOM 1489 C C . PRO A 1 193 ? 8.132 9.643 -7.857 1.00 96.19 193 PRO A C 1
ATOM 1491 O O . PRO A 1 193 ? 8.489 8.701 -8.563 1.00 96.19 193 PRO A O 1
ATOM 1494 N N . GLU A 1 194 ? 7.362 10.618 -8.337 1.00 96.31 194 GLU A N 1
ATOM 1495 C CA . GLU A 1 194 ? 6.832 10.660 -9.702 1.00 96.31 194 GLU A CA 1
ATOM 1496 C C . GLU A 1 194 ? 7.946 10.629 -10.758 1.00 96.31 194 GLU A C 1
ATOM 1498 O O . GLU A 1 194 ? 7.826 9.931 -11.765 1.00 96.31 194 GLU A O 1
ATOM 1503 N N . ALA A 1 195 ? 9.073 11.297 -10.506 1.00 96.44 195 ALA A N 1
ATOM 1504 C CA . ALA A 1 195 ? 10.202 11.295 -11.430 1.00 96.44 195 ALA A CA 1
ATOM 1505 C C . ALA A 1 195 ? 10.912 9.927 -11.482 1.00 96.44 195 ALA A C 1
ATOM 1507 O O . ALA A 1 195 ? 11.398 9.518 -12.539 1.00 96.44 195 ALA A O 1
ATOM 1508 N N . HIS A 1 196 ? 10.908 9.157 -10.387 1.00 97.00 196 HIS A N 1
ATOM 1509 C CA . HIS A 1 196 ? 11.360 7.762 -10.412 1.00 97.00 196 HIS A CA 1
ATOM 1510 C C . HIS A 1 196 ? 10.405 6.849 -11.198 1.00 97.00 196 HIS A C 1
ATOM 1512 O O . HIS A 1 196 ? 10.866 5.938 -11.890 1.00 97.00 196 HIS A O 1
ATOM 1518 N N . LEU A 1 197 ? 9.094 7.108 -11.168 1.00 97.00 197 LEU A N 1
ATOM 1519 C CA . LEU A 1 197 ? 8.132 6.381 -12.005 1.00 97.00 197 LEU A CA 1
ATOM 1520 C C . LEU A 1 197 ? 8.340 6.679 -13.496 1.00 97.00 197 LEU A C 1
ATOM 1522 O O . LEU A 1 197 ? 8.275 5.775 -14.330 1.00 97.00 197 LEU A O 1
ATOM 1526 N N . GLU A 1 198 ? 8.617 7.935 -13.845 1.00 96.38 198 GLU A N 1
ATOM 1527 C CA . GLU A 1 198 ? 8.969 8.317 -15.215 1.00 96.38 198 GLU A CA 1
ATOM 1528 C C . GLU A 1 198 ? 10.264 7.638 -15.677 1.00 96.38 198 GLU A C 1
ATOM 1530 O O . GLU A 1 198 ? 10.298 7.047 -16.757 1.00 96.38 198 GLU A O 1
ATOM 1535 N N . ALA A 1 199 ? 11.302 7.644 -14.838 1.00 96.62 199 ALA A N 1
ATOM 1536 C CA . ALA A 1 199 ? 12.551 6.925 -15.079 1.00 96.62 199 ALA A CA 1
ATOM 1537 C C . ALA A 1 199 ? 12.327 5.421 -15.319 1.00 96.62 199 ALA A C 1
ATOM 1539 O O . ALA A 1 199 ? 12.880 4.852 -16.266 1.00 96.62 199 ALA A O 1
ATOM 1540 N N . TYR A 1 200 ? 11.479 4.783 -14.506 1.00 97.50 200 TYR A N 1
ATOM 1541 C CA . TYR A 1 200 ? 11.078 3.387 -14.683 1.00 97.50 200 TYR A CA 1
ATOM 1542 C C . TYR A 1 200 ? 10.416 3.152 -16.051 1.00 97.50 200 TYR A C 1
ATOM 1544 O O . TYR A 1 200 ? 10.822 2.243 -16.778 1.00 97.50 200 TYR A O 1
ATOM 1552 N N . ARG A 1 201 ? 9.463 4.007 -16.449 1.00 97.56 201 ARG A N 1
ATOM 1553 C CA . ARG A 1 201 ? 8.780 3.915 -17.753 1.00 97.56 201 ARG A CA 1
ATOM 1554 C C . ARG A 1 201 ? 9.738 4.107 -18.929 1.00 97.56 201 ARG A C 1
ATOM 1556 O O . ARG A 1 201 ? 9.607 3.420 -19.937 1.00 97.56 201 ARG A O 1
ATOM 1563 N N . LEU A 1 202 ? 10.723 5.000 -18.811 1.00 96.62 202 LEU A N 1
ATOM 1564 C CA . LEU A 1 202 ? 11.762 5.169 -19.834 1.00 96.62 202 LEU A CA 1
ATOM 1565 C C . LEU A 1 202 ? 12.630 3.910 -19.973 1.00 96.62 202 LEU A C 1
ATOM 1567 O O . LEU A 1 202 ? 12.955 3.506 -21.091 1.00 96.62 202 LEU A O 1
ATOM 1571 N N . CYS A 1 203 ? 12.972 3.258 -18.856 1.00 97.12 203 CYS A N 1
ATOM 1572 C CA . CYS A 1 203 ? 13.681 1.977 -18.882 1.00 97.12 203 CYS A CA 1
ATOM 1573 C C . CYS A 1 203 ? 12.841 0.888 -19.562 1.00 97.12 203 CYS A C 1
ATOM 1575 O O . CYS A 1 203 ? 13.357 0.153 -20.400 1.00 97.12 203 CYS A O 1
ATOM 1577 N N . GLU A 1 204 ? 11.550 0.807 -19.238 1.00 97.38 204 GLU A N 1
ATOM 1578 C CA . GLU A 1 204 ? 10.612 -0.144 -19.840 1.00 97.38 204 GLU A CA 1
ATOM 1579 C C . GLU A 1 204 ? 10.499 0.054 -21.360 1.00 97.38 204 GLU A C 1
ATOM 1581 O O . GLU A 1 204 ? 10.638 -0.904 -22.122 1.00 97.38 204 GLU A O 1
ATOM 1586 N N . GLN A 1 205 ? 10.346 1.301 -21.817 1.00 96.69 205 GLN A N 1
ATOM 1587 C CA . GLN A 1 205 ? 10.310 1.646 -23.243 1.00 96.69 205 GLN A CA 1
ATOM 1588 C C . GLN A 1 205 ? 11.606 1.259 -23.965 1.00 96.69 205 GLN A C 1
ATOM 1590 O O . GLN A 1 205 ? 11.562 0.706 -25.066 1.00 96.69 205 GLN A O 1
ATOM 1595 N N . TYR A 1 206 ? 12.765 1.509 -23.347 1.00 96.69 206 TYR A N 1
ATOM 1596 C CA . TYR A 1 206 ? 14.057 1.105 -23.902 1.00 96.69 206 TYR A CA 1
ATOM 1597 C C . TYR A 1 206 ? 14.188 -0.425 -23.996 1.00 96.69 206 TYR A C 1
ATOM 1599 O O . TYR A 1 206 ? 14.643 -0.954 -25.014 1.00 96.69 206 TYR A O 1
ATOM 1607 N N . LEU A 1 207 ? 13.779 -1.160 -22.957 1.00 96.94 207 LEU A N 1
ATOM 1608 C CA . LEU A 1 207 ? 13.820 -2.625 -22.956 1.00 96.94 207 LEU A CA 1
ATOM 1609 C C . LEU A 1 207 ? 12.908 -3.205 -24.042 1.00 96.94 207 LEU A C 1
ATOM 1611 O O . LEU A 1 207 ? 13.373 -4.020 -24.836 1.00 96.94 207 LEU A O 1
ATOM 1615 N N . ALA A 1 208 ? 11.676 -2.705 -24.162 1.00 96.19 208 ALA A N 1
ATOM 1616 C CA . ALA A 1 208 ? 10.756 -3.104 -25.225 1.00 96.19 208 ALA A CA 1
ATOM 1617 C C . ALA A 1 208 ? 11.338 -2.823 -26.624 1.00 96.19 208 ALA A C 1
ATOM 1619 O O . ALA A 1 208 ? 11.321 -3.690 -27.496 1.00 96.19 208 ALA A O 1
ATOM 1620 N N . GLY A 1 209 ? 11.924 -1.638 -26.832 1.00 94.44 209 GLY A N 1
ATOM 1621 C CA . GLY A 1 209 ? 12.550 -1.277 -28.106 1.00 94.44 209 GLY A CA 1
ATOM 1622 C C . GLY A 1 209 ? 13.761 -2.147 -28.456 1.00 94.44 209 GLY A C 1
ATOM 1623 O O . GLY A 1 209 ? 13.938 -2.537 -29.611 1.00 94.44 209 GLY A O 1
ATOM 1624 N N . THR A 1 210 ? 14.593 -2.488 -27.470 1.00 95.75 210 THR A N 1
ATOM 1625 C CA . THR A 1 210 ? 15.765 -3.349 -27.692 1.00 95.75 210 THR A CA 1
ATOM 1626 C C . THR A 1 210 ? 15.402 -4.816 -27.904 1.00 95.75 210 THR A C 1
ATOM 1628 O O . THR A 1 210 ? 16.057 -5.470 -28.718 1.00 95.75 210 THR A O 1
ATOM 1631 N N . ASP A 1 211 ? 14.354 -5.325 -27.253 1.00 95.94 211 ASP A N 1
ATOM 1632 C CA . ASP A 1 211 ? 13.861 -6.689 -27.469 1.00 95.94 211 ASP A CA 1
ATOM 1633 C C . ASP A 1 211 ? 13.374 -6.893 -28.912 1.00 95.94 211 ASP A C 1
ATOM 1635 O O . ASP A 1 211 ? 13.707 -7.905 -29.533 1.00 95.94 211 ASP A O 1
ATOM 1639 N N . GLU A 1 212 ? 12.686 -5.909 -29.500 1.00 93.69 212 GLU A N 1
ATOM 1640 C CA . GLU A 1 212 ? 12.263 -5.981 -30.907 1.00 93.69 212 GLU A CA 1
ATOM 1641 C C . GLU A 1 212 ? 13.447 -5.965 -31.888 1.00 93.69 212 GLU A C 1
ATOM 1643 O O . GLU A 1 212 ? 13.482 -6.717 -32.870 1.00 93.69 212 GLU A O 1
ATOM 1648 N N . VAL A 1 213 ? 14.480 -5.167 -31.596 1.00 92.50 213 VAL A N 1
ATOM 1649 C CA . VAL A 1 213 ? 15.720 -5.154 -32.391 1.00 92.50 213 VAL A CA 1
ATOM 1650 C C . VAL A 1 213 ? 16.449 -6.496 -32.290 1.00 92.50 213 VAL A C 1
ATOM 1652 O O . VAL A 1 213 ? 16.956 -6.994 -33.296 1.00 92.50 213 VAL A O 1
ATOM 1655 N N . LEU A 1 214 ? 16.485 -7.113 -31.105 1.00 93.00 214 LEU A N 1
ATOM 1656 C CA . LEU A 1 214 ? 17.099 -8.429 -30.902 1.00 93.00 214 LEU A CA 1
ATOM 1657 C C . LEU A 1 214 ? 16.298 -9.572 -31.538 1.00 93.00 214 LEU A C 1
ATOM 1659 O O . LEU A 1 214 ? 16.895 -10.585 -31.911 1.00 93.00 214 LEU A O 1
ATOM 1663 N N . ARG A 1 215 ? 14.977 -9.415 -31.685 1.00 93.50 215 ARG A N 1
ATOM 1664 C CA . ARG A 1 215 ? 14.100 -10.379 -32.364 1.00 93.50 215 ARG A CA 1
ATOM 1665 C C . ARG A 1 215 ? 14.348 -10.429 -33.871 1.00 93.50 215 ARG A C 1
ATOM 1667 O O . ARG A 1 215 ? 14.162 -11.478 -34.485 1.00 93.50 215 ARG A O 1
ATOM 1674 N N . THR A 1 216 ? 14.777 -9.316 -34.464 1.00 89.69 216 THR A N 1
ATOM 1675 C CA . THR A 1 216 ? 15.029 -9.223 -35.906 1.00 89.69 216 THR A CA 1
ATOM 1676 C C . THR A 1 216 ? 16.327 -9.958 -36.278 1.00 89.69 216 THR A C 1
ATOM 1678 O O . THR A 1 216 ? 17.409 -9.586 -35.812 1.00 89.69 216 THR A O 1
ATOM 1681 N N . PRO A 1 217 ? 16.279 -10.999 -37.131 1.00 85.31 217 PRO A N 1
ATOM 1682 C CA . PRO A 1 217 ? 17.482 -11.700 -37.566 1.00 85.31 217 PRO A CA 1
ATOM 1683 C C . PRO A 1 217 ? 18.318 -10.807 -38.498 1.00 85.31 217 PRO A C 1
ATOM 1685 O O . PRO A 1 217 ? 17.799 -10.256 -39.465 1.00 85.31 217 PRO A O 1
ATOM 1688 N N . GLY A 1 218 ? 19.625 -10.678 -38.231 1.00 77.81 218 GLY A N 1
ATOM 1689 C CA . GLY A 1 218 ? 20.566 -10.016 -39.154 1.00 77.81 218 GLY A CA 1
ATOM 1690 C C . GLY A 1 218 ? 21.401 -8.865 -38.581 1.00 77.81 218 GLY A C 1
ATOM 1691 O O . GLY A 1 218 ? 21.459 -7.798 -39.181 1.00 77.81 218 GLY A O 1
ATOM 1692 N N . GLY A 1 219 ? 22.094 -9.078 -37.459 1.00 81.56 219 GLY A N 1
ATOM 1693 C CA . GLY A 1 219 ? 23.071 -8.123 -36.915 1.00 81.56 219 GLY A CA 1
ATOM 1694 C C . GLY A 1 219 ? 24.382 -8.798 -36.510 1.00 81.56 219 GLY A C 1
ATOM 1695 O O . GLY A 1 219 ? 24.396 -10.002 -36.221 1.00 81.56 219 GLY A O 1
ATOM 1696 N N . ALA A 1 220 ? 25.480 -8.032 -36.461 1.00 87.69 220 ALA A N 1
ATOM 1697 C CA . ALA A 1 220 ? 26.766 -8.550 -35.987 1.00 87.69 220 ALA A CA 1
ATOM 1698 C C . ALA A 1 220 ? 26.626 -9.152 -34.584 1.00 87.69 220 ALA A C 1
ATOM 1700 O O . ALA A 1 220 ? 25.934 -8.612 -33.716 1.00 87.69 220 ALA A O 1
ATOM 1701 N N . ALA A 1 221 ? 27.264 -10.304 -34.373 1.00 91.50 221 ALA A N 1
ATOM 1702 C CA . ALA A 1 221 ? 27.196 -11.036 -33.111 1.00 91.50 221 ALA A C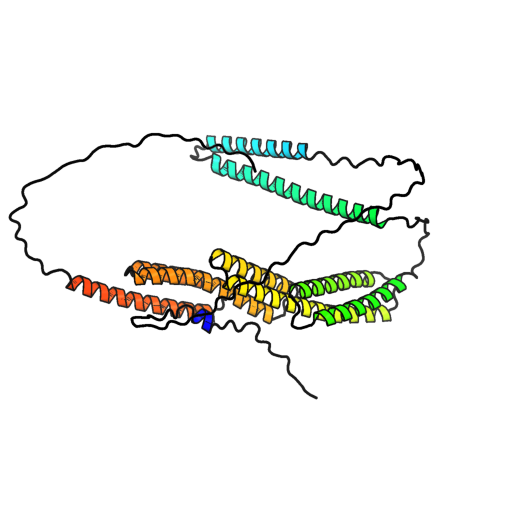A 1
ATOM 1703 C C . ALA A 1 221 ? 27.652 -10.173 -31.924 1.00 91.50 221 ALA A C 1
ATOM 1705 O O . ALA A 1 221 ? 26.973 -10.143 -30.900 1.00 91.50 221 ALA A O 1
ATOM 1706 N N . GLU A 1 222 ? 28.725 -9.404 -32.103 1.00 91.19 222 GLU A N 1
ATOM 1707 C CA . GLU A 1 222 ? 29.286 -8.517 -31.080 1.00 91.19 222 GLU A CA 1
ATOM 1708 C C . GLU A 1 222 ? 28.287 -7.452 -30.611 1.00 91.19 222 GLU A C 1
ATOM 1710 O O . GLU A 1 222 ? 28.075 -7.276 -29.413 1.00 91.19 222 GLU A O 1
ATOM 1715 N N . MET A 1 223 ? 27.591 -6.798 -31.545 1.00 89.81 223 MET A N 1
ATOM 1716 C CA . MET A 1 223 ? 26.600 -5.770 -31.213 1.00 89.81 223 MET A CA 1
ATOM 1717 C C . MET A 1 223 ? 25.411 -6.353 -30.439 1.00 89.81 223 MET A C 1
ATOM 1719 O O . MET A 1 223 ? 24.900 -5.733 -29.508 1.00 89.81 223 MET A O 1
ATOM 1723 N N . ARG A 1 224 ? 24.995 -7.583 -30.764 1.00 92.19 224 ARG A N 1
ATOM 1724 C CA . ARG A 1 224 ? 23.942 -8.284 -30.012 1.00 92.19 224 ARG A CA 1
ATOM 1725 C C . ARG A 1 224 ? 24.377 -8.603 -28.582 1.00 92.19 224 ARG A C 1
ATOM 1727 O O . ARG A 1 224 ? 23.570 -8.462 -27.667 1.00 92.19 224 ARG A O 1
ATOM 1734 N N . VAL A 1 225 ? 25.635 -8.998 -28.375 1.00 93.62 225 VAL A N 1
ATOM 1735 C CA . VAL A 1 225 ? 26.198 -9.205 -27.028 1.00 93.62 225 VAL A CA 1
ATOM 1736 C C . VAL A 1 225 ? 26.229 -7.886 -26.253 1.00 93.62 225 VAL A C 1
ATOM 1738 O O . VAL A 1 225 ? 25.775 -7.838 -25.109 1.00 93.62 225 VAL A O 1
ATOM 1741 N N . ALA A 1 226 ? 26.668 -6.796 -26.890 1.00 93.00 226 ALA A N 1
ATOM 1742 C CA . ALA A 1 226 ? 26.672 -5.469 -26.281 1.00 93.00 226 ALA A CA 1
ATOM 1743 C C . ALA A 1 226 ? 25.259 -5.023 -25.862 1.00 93.00 226 ALA A C 1
ATOM 1745 O O . ALA A 1 226 ? 25.081 -4.572 -24.728 1.00 93.00 226 ALA A O 1
ATOM 1746 N N . LEU A 1 227 ? 24.249 -5.217 -26.720 1.00 94.06 227 LEU A N 1
ATOM 1747 C CA . LEU A 1 227 ? 22.850 -4.903 -26.414 1.00 94.06 227 LEU A CA 1
ATOM 1748 C C . LEU A 1 227 ? 22.315 -5.720 -25.234 1.00 94.06 227 LEU A C 1
ATOM 1750 O O . LEU A 1 227 ? 21.731 -5.129 -24.332 1.00 94.06 227 LEU A O 1
ATOM 1754 N N . ARG A 1 228 ? 22.569 -7.035 -25.176 1.00 95.94 228 ARG A N 1
ATOM 1755 C CA . ARG A 1 228 ? 22.160 -7.872 -24.030 1.00 95.94 228 ARG A CA 1
ATOM 1756 C C . ARG A 1 228 ? 22.793 -7.401 -22.722 1.00 95.94 228 ARG A C 1
ATOM 1758 O O . ARG A 1 228 ? 22.083 -7.225 -21.737 1.00 95.94 228 ARG A O 1
ATOM 1765 N N . SER A 1 229 ? 24.092 -7.090 -22.740 1.00 95.62 229 SER A N 1
ATOM 1766 C CA . SER A 1 229 ? 24.763 -6.514 -21.565 1.00 95.62 229 SER A CA 1
ATOM 1767 C C . SER A 1 229 ? 24.150 -5.163 -21.162 1.00 95.62 229 SER A C 1
ATOM 1769 O O . SER A 1 229 ? 24.055 -4.833 -19.982 1.00 95.62 229 SER A O 1
ATOM 1771 N N . GLY A 1 230 ? 23.710 -4.367 -22.144 1.00 95.38 230 GLY A N 1
ATOM 1772 C CA . GLY A 1 230 ? 22.992 -3.115 -21.921 1.00 95.38 230 GLY A CA 1
ATOM 1773 C C . GLY A 1 230 ? 21.627 -3.337 -21.282 1.00 95.38 230 GLY A C 1
ATOM 1774 O O . GLY A 1 230 ? 21.296 -2.646 -20.324 1.00 95.38 230 GLY A O 1
ATOM 1775 N N . GLN A 1 231 ? 20.868 -4.328 -21.755 1.00 96.81 231 GLN A N 1
ATOM 1776 C CA . GLN A 1 231 ? 19.576 -4.695 -21.178 1.00 96.81 231 GLN A CA 1
ATOM 1777 C C . GLN A 1 231 ? 19.704 -5.127 -19.719 1.00 96.81 231 GLN A C 1
ATOM 1779 O O . GLN A 1 231 ? 18.893 -4.714 -18.901 1.00 96.81 231 GLN A O 1
ATOM 1784 N N . GLU A 1 232 ? 20.724 -5.907 -19.360 1.00 97.12 232 GLU A N 1
ATOM 1785 C CA . GLU A 1 232 ? 20.967 -6.295 -17.963 1.00 97.12 232 GLU A CA 1
ATOM 1786 C C . GLU A 1 232 ? 21.206 -5.076 -17.063 1.00 97.12 232 GLU A C 1
ATOM 1788 O O . GLU A 1 232 ? 20.590 -4.960 -16.002 1.00 97.12 232 GLU A O 1
ATOM 1793 N N . ARG A 1 233 ? 22.015 -4.109 -17.520 1.00 96.50 233 ARG A N 1
ATOM 1794 C CA . ARG A 1 233 ? 22.228 -2.845 -16.796 1.00 96.50 233 ARG A CA 1
ATOM 1795 C C . ARG A 1 233 ? 20.942 -2.030 -16.664 1.00 96.50 233 ARG A C 1
ATOM 1797 O O . ARG A 1 233 ? 20.673 -1.490 -15.595 1.00 96.50 233 ARG A O 1
ATOM 1804 N N . VAL A 1 234 ? 20.136 -1.951 -17.724 1.00 96.75 234 VAL A N 1
ATOM 1805 C CA . VAL A 1 234 ? 18.859 -1.222 -17.684 1.00 96.75 234 VAL A CA 1
ATOM 1806 C C . VAL A 1 234 ? 17.837 -1.928 -16.800 1.00 96.75 234 VAL A C 1
ATOM 1808 O O . VAL A 1 234 ? 17.130 -1.242 -16.079 1.00 96.75 234 VAL A O 1
ATOM 1811 N N . ARG A 1 235 ? 17.794 -3.266 -16.750 1.00 96.75 235 ARG A N 1
ATOM 1812 C CA . ARG A 1 235 ? 16.937 -4.005 -15.803 1.00 96.75 235 ARG A CA 1
ATOM 1813 C C . ARG A 1 235 ? 17.315 -3.712 -14.348 1.00 96.75 235 ARG A C 1
ATOM 1815 O O . ARG A 1 235 ? 16.432 -3.543 -13.512 1.00 96.75 235 ARG A O 1
ATOM 1822 N N . ALA A 1 236 ? 18.609 -3.592 -14.046 1.00 96.19 236 ALA A N 1
ATOM 1823 C CA . ALA A 1 236 ? 19.062 -3.184 -12.716 1.00 96.19 236 ALA A CA 1
ATOM 1824 C C . ALA A 1 236 ? 18.622 -1.746 -12.371 1.00 96.19 236 ALA A C 1
ATOM 1826 O O . ALA A 1 236 ? 18.108 -1.505 -11.279 1.00 96.19 236 ALA A O 1
ATOM 1827 N N . LEU A 1 237 ? 18.758 -0.803 -13.313 1.00 95.81 237 LEU A N 1
ATOM 1828 C CA . LEU A 1 237 ? 18.283 0.579 -13.146 1.00 95.81 237 LEU A CA 1
ATOM 1829 C C . LEU A 1 237 ? 16.756 0.659 -13.018 1.00 95.81 237 LEU A C 1
ATOM 1831 O O . LEU A 1 237 ? 16.247 1.365 -12.152 1.00 95.81 237 LEU A O 1
ATOM 1835 N N . GLN A 1 238 ? 16.031 -0.104 -13.833 1.00 96.69 238 GLN A N 1
ATOM 1836 C CA . GLN A 1 238 ? 14.579 -0.219 -13.794 1.00 96.69 238 GLN A CA 1
ATOM 1837 C C . GLN A 1 238 ? 14.116 -0.670 -12.408 1.00 96.69 238 GLN A C 1
ATOM 1839 O O . GLN A 1 238 ? 13.265 -0.016 -11.810 1.00 96.69 238 GLN A O 1
ATOM 1844 N N . ARG A 1 239 ? 14.711 -1.746 -11.872 1.00 97.06 239 ARG A N 1
ATOM 1845 C CA . ARG A 1 239 ? 14.428 -2.220 -10.511 1.00 97.06 239 ARG A CA 1
ATOM 1846 C C . ARG A 1 239 ? 14.708 -1.130 -9.478 1.00 97.06 239 ARG A C 1
ATOM 1848 O O . ARG A 1 239 ? 13.852 -0.869 -8.640 1.00 97.06 239 ARG A O 1
ATOM 1855 N N . LYS A 1 240 ? 15.871 -0.476 -9.548 1.00 96.44 240 LYS A N 1
ATOM 1856 C CA . LYS A 1 240 ? 16.247 0.594 -8.611 1.00 96.44 240 LYS A CA 1
ATOM 1857 C C . LYS A 1 240 ? 15.208 1.721 -8.586 1.00 96.44 240 LYS A C 1
ATOM 1859 O O . LYS A 1 240 ? 14.749 2.095 -7.511 1.00 96.44 240 LYS A O 1
ATOM 1864 N N . HIS A 1 241 ? 14.813 2.236 -9.750 1.00 96.69 241 HIS A N 1
ATOM 1865 C CA . HIS A 1 241 ? 13.834 3.322 -9.833 1.00 96.69 241 HIS A CA 1
ATOM 1866 C C . HIS A 1 241 ? 12.424 2.885 -9.431 1.00 96.69 241 HIS A C 1
ATOM 1868 O O . HIS A 1 241 ? 11.732 3.651 -8.766 1.00 96.69 241 HIS A O 1
ATOM 1874 N N . LEU A 1 242 ? 12.014 1.655 -9.754 1.00 97.25 242 LEU A N 1
ATOM 1875 C CA . LEU A 1 242 ? 10.731 1.122 -9.296 1.00 97.25 242 LEU A CA 1
ATOM 1876 C C . LEU A 1 242 ? 10.664 1.059 -7.766 1.00 97.25 242 LEU A C 1
ATOM 1878 O O . LEU A 1 242 ? 9.677 1.494 -7.179 1.00 97.25 242 LEU A O 1
ATOM 1882 N N . LEU A 1 243 ? 11.719 0.552 -7.120 1.00 96.75 243 LEU A N 1
ATOM 1883 C CA . LEU A 1 243 ? 11.795 0.478 -5.661 1.00 96.75 243 LEU A CA 1
ATOM 1884 C C . LEU A 1 243 ? 11.828 1.869 -5.023 1.00 96.75 243 LEU A C 1
ATOM 1886 O O . LEU A 1 243 ? 11.116 2.108 -4.050 1.00 96.75 243 LEU A O 1
ATOM 1890 N N . ALA A 1 244 ? 12.593 2.804 -5.593 1.00 96.06 244 ALA A N 1
ATOM 1891 C CA . ALA A 1 244 ? 12.642 4.185 -5.119 1.00 96.06 244 ALA A CA 1
ATOM 1892 C C . ALA A 1 244 ? 11.276 4.888 -5.232 1.00 96.06 244 ALA A C 1
ATOM 1894 O O . ALA A 1 244 ? 10.836 5.524 -4.272 1.00 96.06 244 ALA A O 1
ATOM 1895 N N . TRP A 1 245 ? 10.575 4.723 -6.360 1.00 97.50 245 TRP A N 1
ATOM 1896 C CA . TRP A 1 245 ? 9.208 5.220 -6.537 1.00 97.50 245 TRP A CA 1
ATOM 1897 C C . TRP A 1 245 ? 8.252 4.598 -5.521 1.00 97.50 245 TRP A C 1
ATOM 1899 O O . TRP A 1 245 ? 7.596 5.332 -4.785 1.00 97.50 245 TRP A O 1
ATOM 1909 N N . ALA A 1 246 ? 8.197 3.264 -5.448 1.00 97.69 246 ALA A N 1
ATOM 1910 C CA . ALA A 1 246 ? 7.274 2.558 -4.567 1.00 97.69 246 ALA A CA 1
ATOM 1911 C C . ALA A 1 246 ? 7.487 2.986 -3.112 1.00 97.69 246 ALA A C 1
ATOM 1913 O O . ALA A 1 246 ? 6.532 3.313 -2.412 1.00 97.69 246 ALA A O 1
ATOM 1914 N N . ARG A 1 247 ? 8.744 3.086 -2.672 1.00 96.56 247 ARG A N 1
ATOM 1915 C CA . ARG A 1 247 ? 9.111 3.596 -1.349 1.00 96.56 247 ARG A CA 1
ATOM 1916 C C . ARG A 1 247 ? 8.634 5.030 -1.115 1.00 96.56 247 ARG A C 1
ATOM 1918 O O . ARG A 1 247 ? 8.027 5.311 -0.081 1.00 96.56 247 ARG A O 1
ATOM 1925 N N . GLY A 1 248 ? 8.945 5.945 -2.032 1.00 96.19 248 GLY A N 1
ATOM 1926 C CA . GLY A 1 248 ? 8.590 7.356 -1.886 1.00 96.19 248 GLY A CA 1
ATOM 1927 C C . GLY A 1 248 ? 7.077 7.563 -1.867 1.00 96.19 248 GLY A C 1
ATOM 1928 O O . GLY A 1 248 ? 6.555 8.236 -0.979 1.00 96.19 248 GLY A O 1
ATOM 1929 N N . GLU A 1 249 ? 6.362 6.913 -2.781 1.00 97.94 249 GLU A N 1
ATOM 1930 C CA . GLU A 1 249 ? 4.915 7.052 -2.925 1.00 97.94 249 GLU A CA 1
ATOM 1931 C C . GLU A 1 249 ? 4.153 6.417 -1.755 1.00 97.94 249 GLU A C 1
ATOM 1933 O O . GLU A 1 249 ? 3.227 7.015 -1.208 1.00 97.94 249 GLU A O 1
ATOM 1938 N N . THR A 1 250 ? 4.582 5.246 -1.284 1.00 97.75 250 THR A N 1
ATOM 1939 C CA . THR A 1 250 ? 3.973 4.593 -0.111 1.00 97.75 250 THR A CA 1
ATOM 1940 C C . THR A 1 250 ? 4.214 5.383 1.168 1.00 97.75 250 THR A C 1
ATOM 1942 O O . THR A 1 250 ? 3.297 5.537 1.976 1.00 97.75 250 THR A O 1
ATOM 1945 N N . THR A 1 251 ? 5.404 5.965 1.335 1.00 96.88 251 THR A N 1
ATOM 1946 C CA . THR A 1 251 ? 5.715 6.876 2.448 1.00 96.88 251 THR A CA 1
ATOM 1947 C C . THR A 1 251 ? 4.845 8.135 2.380 1.00 96.88 251 THR A C 1
ATOM 1949 O O . THR A 1 251 ? 4.254 8.548 3.380 1.00 96.88 251 THR A O 1
ATOM 1952 N N . ARG A 1 252 ? 4.690 8.727 1.189 1.00 97.31 252 ARG A N 1
ATOM 1953 C CA . ARG A 1 252 ? 3.825 9.894 0.966 1.00 97.31 252 ARG A CA 1
ATOM 1954 C C . ARG A 1 252 ? 2.368 9.588 1.328 1.00 97.31 252 ARG A C 1
ATOM 1956 O O . ARG A 1 252 ? 1.765 10.331 2.103 1.00 97.31 252 ARG A O 1
ATOM 1963 N N . LEU A 1 253 ? 1.823 8.479 0.823 1.00 97.75 253 LEU A N 1
ATOM 1964 C CA . LEU A 1 253 ? 0.441 8.052 1.060 1.00 97.75 253 LEU A CA 1
ATOM 1965 C C . LEU A 1 253 ? 0.189 7.657 2.519 1.00 97.75 253 LEU A C 1
ATOM 1967 O O . LEU A 1 253 ? -0.846 8.011 3.077 1.00 97.75 253 LEU A O 1
ATOM 1971 N N . THR A 1 254 ? 1.122 6.976 3.183 1.00 97.62 254 THR A N 1
ATOM 1972 C CA . THR A 1 254 ? 0.978 6.641 4.611 1.00 97.62 254 THR A CA 1
ATOM 1973 C C . THR A 1 254 ? 1.005 7.889 5.494 1.00 97.62 254 THR A C 1
ATOM 1975 O O . THR A 1 254 ? 0.169 8.014 6.391 1.00 97.62 254 THR A O 1
ATOM 1978 N N . HIS A 1 255 ? 1.869 8.867 5.208 1.00 97.75 255 HIS A N 1
ATOM 1979 C CA . HIS A 1 255 ? 1.827 10.167 5.883 1.00 97.75 255 HIS A CA 1
ATOM 1980 C C . HIS A 1 255 ? 0.543 10.947 5.591 1.00 97.75 255 HIS A C 1
ATOM 1982 O O . HIS A 1 255 ? 0.008 11.601 6.486 1.00 97.75 255 HIS A O 1
ATOM 1988 N N . GLU A 1 256 ? 0.030 10.897 4.362 1.00 97.81 256 GLU A N 1
ATOM 1989 C CA . GLU A 1 256 ? -1.262 11.491 4.016 1.00 97.81 256 GLU A CA 1
ATOM 1990 C C . GLU A 1 256 ? -2.390 10.825 4.820 1.00 97.81 256 GLU A C 1
ATOM 1992 O O . GLU A 1 256 ? -3.173 11.518 5.469 1.00 97.81 256 GLU A O 1
ATOM 1997 N N . ALA A 1 257 ? -2.414 9.491 4.876 1.00 97.50 257 ALA A N 1
ATOM 1998 C CA . ALA A 1 257 ? -3.373 8.707 5.649 1.00 97.50 257 ALA A CA 1
ATOM 1999 C C . ALA A 1 257 ? -3.314 9.016 7.153 1.00 97.50 257 ALA A C 1
ATOM 2001 O O . ALA A 1 257 ? -4.344 9.007 7.818 1.00 97.50 257 ALA A O 1
ATOM 2002 N N . GLN A 1 258 ? -2.144 9.323 7.713 1.00 96.75 258 GLN A N 1
ATOM 2003 C CA . GLN A 1 258 ? -2.019 9.744 9.114 1.00 96.75 258 GLN A CA 1
ATOM 2004 C C . GLN A 1 258 ? -2.641 11.122 9.385 1.00 96.75 258 GLN A C 1
ATOM 2006 O O . GLN A 1 258 ? -3.149 11.350 10.480 1.00 96.75 258 GLN A O 1
ATOM 2011 N N . ARG A 1 259 ? -2.631 12.030 8.400 1.00 97.38 259 ARG A N 1
ATOM 2012 C CA . ARG A 1 259 ? -3.183 13.392 8.531 1.00 97.38 259 ARG A CA 1
ATOM 2013 C C . ARG A 1 259 ? -4.695 13.462 8.310 1.00 97.38 259 ARG A C 1
ATOM 2015 O O . ARG A 1 259 ? -5.312 14.466 8.660 1.00 97.38 259 ARG A O 1
ATOM 2022 N N . ARG A 1 260 ? -5.311 12.437 7.709 1.00 97.44 260 ARG A N 1
ATOM 2023 C CA . ARG A 1 260 ? -6.762 12.419 7.458 1.00 97.44 260 ARG A CA 1
ATOM 2024 C C . ARG A 1 260 ? -7.540 12.320 8.776 1.00 97.44 260 ARG A C 1
ATOM 2026 O O . ARG A 1 260 ? -7.253 11.480 9.623 1.00 97.44 260 ARG A O 1
ATOM 2033 N N . VAL A 1 261 ? -8.574 13.153 8.919 1.00 96.00 261 VAL A N 1
ATOM 2034 C CA . VAL A 1 261 ? -9.435 13.192 10.118 1.00 96.00 261 VAL A CA 1
ATOM 2035 C C . VAL A 1 261 ? -10.451 12.047 10.118 1.00 96.00 261 VAL A C 1
ATOM 2037 O O . VAL A 1 261 ? -10.717 11.439 11.153 1.00 96.00 261 VAL A O 1
ATOM 2040 N N . ARG A 1 262 ? -11.038 11.745 8.954 1.00 96.75 262 ARG A N 1
ATOM 2041 C CA . ARG A 1 262 ? -12.072 10.714 8.812 1.00 96.75 262 ARG A CA 1
ATOM 2042 C C . ARG A 1 262 ? -11.446 9.336 8.675 1.00 96.75 262 ARG A C 1
ATOM 2044 O O . ARG A 1 262 ? -10.571 9.132 7.842 1.00 96.75 262 ARG A O 1
ATOM 2051 N N . LEU A 1 263 ? -11.943 8.374 9.449 1.00 96.25 263 LEU A N 1
ATOM 2052 C CA . LEU A 1 263 ? -11.433 7.002 9.445 1.00 96.25 263 LEU A CA 1
ATOM 2053 C C . LEU A 1 263 ? -11.561 6.311 8.079 1.00 96.25 263 LEU A C 1
ATOM 2055 O O . LEU A 1 263 ? -10.643 5.596 7.690 1.00 96.25 263 LEU A O 1
ATOM 2059 N N . SER A 1 264 ? -12.649 6.557 7.341 1.00 96.62 264 SER A N 1
ATOM 2060 C CA . SER A 1 264 ? -12.818 6.076 5.962 1.00 96.62 264 SER A CA 1
ATOM 2061 C C . SER A 1 264 ? -11.652 6.511 5.077 1.00 96.62 264 SER A C 1
ATOM 2063 O O . SER A 1 264 ? -10.982 5.671 4.488 1.00 96.62 264 SER A O 1
ATOM 2065 N N . ASP A 1 265 ? -11.351 7.808 5.080 1.00 97.88 265 ASP A N 1
ATOM 2066 C CA . ASP A 1 265 ? -10.349 8.426 4.213 1.00 97.88 265 ASP A CA 1
ATOM 2067 C C . ASP A 1 265 ? -8.930 7.982 4.604 1.00 97.88 265 ASP A C 1
ATOM 2069 O O . ASP A 1 265 ? -8.057 7.825 3.746 1.00 97.88 265 ASP A O 1
ATOM 2073 N N . ARG A 1 266 ? -8.694 7.753 5.909 1.00 97.88 266 ARG A N 1
ATOM 2074 C CA . ARG A 1 266 ? -7.450 7.153 6.425 1.00 97.88 266 ARG A CA 1
ATOM 2075 C C . ARG A 1 266 ? -7.243 5.755 5.843 1.00 97.88 266 ARG A C 1
ATOM 2077 O O . ARG A 1 266 ? -6.152 5.453 5.365 1.00 97.88 266 ARG A O 1
ATOM 2084 N N . ILE A 1 267 ? -8.278 4.913 5.885 1.00 97.31 267 ILE A N 1
ATOM 2085 C CA . ILE A 1 267 ? -8.220 3.533 5.386 1.00 97.31 267 ILE A CA 1
ATOM 2086 C C . ILE A 1 267 ? -8.068 3.519 3.866 1.00 97.31 267 ILE A C 1
ATOM 2088 O O . ILE A 1 267 ? -7.192 2.822 3.370 1.00 97.31 267 ILE A O 1
ATOM 2092 N N . GLU A 1 268 ? -8.853 4.316 3.143 1.00 98.12 268 GLU A N 1
ATOM 2093 C CA . GLU A 1 268 ? -8.792 4.407 1.680 1.00 98.12 268 GLU A CA 1
ATOM 2094 C C . GLU A 1 268 ? -7.403 4.854 1.202 1.00 98.12 268 GLU A C 1
ATOM 2096 O O . GLU A 1 268 ? -6.805 4.255 0.311 1.00 98.12 268 GLU A O 1
ATOM 2101 N N . THR A 1 269 ? -6.826 5.874 1.842 1.00 98.06 269 THR A N 1
ATOM 2102 C CA . THR A 1 269 ? -5.483 6.357 1.487 1.00 98.06 269 THR A CA 1
ATOM 2103 C C . THR A 1 269 ? -4.401 5.317 1.794 1.00 98.06 269 THR A C 1
ATOM 2105 O O . THR A 1 269 ? -3.477 5.148 1.001 1.00 98.06 269 THR A O 1
ATOM 2108 N N . ALA A 1 270 ? -4.524 4.567 2.892 1.00 97.81 270 ALA A N 1
ATOM 2109 C CA . ALA A 1 270 ? -3.610 3.466 3.195 1.00 97.81 270 ALA A CA 1
ATOM 2110 C C . ALA A 1 270 ? -3.781 2.266 2.245 1.00 97.81 270 ALA A C 1
ATOM 2112 O O . ALA A 1 270 ? -2.799 1.612 1.907 1.00 97.81 270 ALA A O 1
ATOM 2113 N N . GLN A 1 271 ? -4.999 1.992 1.770 1.00 98.25 271 GLN A N 1
ATOM 2114 C CA . GLN A 1 271 ? -5.249 0.969 0.750 1.00 98.25 271 GLN A CA 1
ATOM 2115 C C . GLN A 1 271 ? -4.578 1.326 -0.578 1.00 98.25 271 GLN A C 1
ATOM 2117 O O . GLN A 1 271 ? -3.918 0.471 -1.158 1.00 98.25 271 GLN A O 1
ATOM 2122 N N . ARG A 1 272 ? -4.623 2.598 -0.995 1.00 98.50 272 ARG A N 1
ATOM 2123 C CA . ARG A 1 272 ? -3.857 3.072 -2.163 1.00 98.50 272 ARG A CA 1
ATOM 2124 C C . ARG A 1 272 ? -2.350 2.836 -2.007 1.00 98.50 272 ARG A C 1
ATOM 2126 O O . ARG A 1 272 ? -1.681 2.487 -2.972 1.00 98.50 272 ARG A O 1
ATOM 2133 N N . ALA A 1 273 ? -1.805 2.967 -0.793 1.00 98.19 273 ALA A N 1
ATOM 2134 C CA . ALA A 1 273 ? -0.401 2.631 -0.541 1.00 98.19 273 ALA A CA 1
ATOM 2135 C C . ALA A 1 273 ? -0.122 1.125 -0.721 1.00 98.19 273 ALA A C 1
ATOM 2137 O O . ALA A 1 273 ? 0.918 0.761 -1.264 1.00 98.19 273 ALA A O 1
ATOM 2138 N N . LEU A 1 274 ? -1.048 0.245 -0.318 1.00 97.81 274 LEU A N 1
ATOM 2139 C CA . LEU A 1 274 ? -0.919 -1.194 -0.583 1.00 97.81 274 LEU A CA 1
ATOM 2140 C C . LEU A 1 274 ? -0.952 -1.515 -2.074 1.00 97.81 274 LEU A C 1
ATOM 2142 O O . LEU A 1 274 ? -0.149 -2.324 -2.518 1.00 97.81 274 LEU A O 1
ATOM 2146 N N . GLU A 1 275 ? -1.810 -0.856 -2.851 1.00 98.25 275 GLU A N 1
ATOM 2147 C CA . GLU A 1 275 ? -1.875 -1.061 -4.304 1.00 98.25 275 GLU A CA 1
ATOM 2148 C C . GLU A 1 275 ? -0.537 -0.736 -4.987 1.00 98.25 275 GLU A C 1
ATOM 2150 O O . GLU A 1 275 ? -0.085 -1.484 -5.854 1.00 98.25 275 GLU A O 1
ATOM 2155 N N . VAL A 1 276 ? 0.142 0.333 -4.550 1.00 98.25 276 VAL A N 1
ATOM 2156 C CA . VAL A 1 276 ? 1.490 0.688 -5.026 1.00 98.25 276 VAL A CA 1
ATOM 2157 C C . VAL A 1 276 ? 2.510 -0.405 -4.686 1.00 98.25 276 VAL A C 1
ATOM 2159 O O . VAL A 1 276 ? 3.317 -0.784 -5.539 1.00 98.25 276 VAL A O 1
ATOM 2162 N N . LEU A 1 277 ? 2.471 -0.942 -3.461 1.00 98.19 277 LEU A N 1
ATOM 2163 C CA . LEU A 1 277 ? 3.362 -2.031 -3.039 1.00 98.19 277 LEU A CA 1
ATOM 2164 C C . LEU A 1 277 ? 3.081 -3.331 -3.792 1.00 98.19 277 LEU A C 1
ATOM 2166 O O . LEU A 1 277 ? 4.024 -4.023 -4.175 1.00 98.19 277 LEU A O 1
ATOM 2170 N N . ASP A 1 278 ? 1.814 -3.661 -4.023 1.00 97.88 278 ASP A N 1
ATOM 2171 C CA . ASP A 1 278 ? 1.410 -4.866 -4.742 1.00 97.88 278 ASP A CA 1
ATOM 2172 C C . ASP A 1 278 ? 1.849 -4.795 -6.212 1.00 97.88 278 ASP A C 1
ATOM 2174 O O . ASP A 1 278 ? 2.371 -5.777 -6.744 1.00 97.88 278 ASP A O 1
ATOM 2178 N N . GLU A 1 279 ? 1.730 -3.629 -6.856 1.00 97.56 279 GLU A N 1
ATOM 2179 C CA . GLU A 1 279 ? 2.217 -3.422 -8.224 1.00 97.56 279 GLU A CA 1
ATOM 2180 C C . GLU A 1 279 ? 3.744 -3.557 -8.311 1.00 97.56 279 GLU A C 1
ATOM 2182 O O . GLU A 1 279 ? 4.262 -4.283 -9.162 1.00 97.56 279 GLU A O 1
ATOM 2187 N N . ALA A 1 280 ? 4.480 -2.953 -7.373 1.00 97.81 280 ALA A N 1
ATOM 2188 C CA . ALA A 1 280 ? 5.931 -3.110 -7.304 1.00 97.81 280 ALA A CA 1
ATOM 2189 C C . ALA A 1 280 ? 6.346 -4.570 -7.030 1.00 97.81 280 ALA A C 1
ATOM 2191 O O . ALA A 1 280 ? 7.298 -5.073 -7.632 1.00 97.81 280 ALA A O 1
ATOM 2192 N N . THR A 1 281 ? 5.605 -5.280 -6.172 1.00 97.75 281 THR A N 1
ATOM 2193 C CA . THR A 1 281 ? 5.868 -6.683 -5.812 1.00 97.75 281 THR A CA 1
ATOM 2194 C C . THR A 1 281 ? 5.638 -7.629 -6.990 1.00 97.75 281 THR A C 1
ATOM 2196 O O . THR A 1 281 ? 6.386 -8.593 -7.149 1.00 97.75 281 THR A O 1
ATOM 2199 N N . ARG A 1 282 ? 4.655 -7.354 -7.860 1.00 97.69 282 ARG A N 1
ATOM 2200 C CA . ARG A 1 282 ? 4.431 -8.140 -9.090 1.00 97.69 282 ARG A CA 1
ATOM 2201 C C . ARG A 1 282 ? 5.640 -8.111 -10.021 1.00 97.69 282 ARG A C 1
ATOM 2203 O O . ARG A 1 282 ? 5.978 -9.137 -10.606 1.00 97.69 282 ARG A O 1
ATOM 2210 N N . VAL A 1 283 ? 6.297 -6.958 -10.140 1.00 96.56 283 VAL A N 1
ATOM 2211 C CA . VAL A 1 283 ? 7.485 -6.788 -10.991 1.00 96.56 283 VAL A CA 1
ATOM 2212 C C . VAL A 1 283 ? 8.755 -7.281 -10.283 1.00 96.56 283 VAL A C 1
ATOM 2214 O O . VAL A 1 283 ? 9.635 -7.862 -10.920 1.00 96.56 283 VAL A O 1
ATOM 2217 N N . CYS A 1 284 ? 8.859 -7.086 -8.964 1.00 96.81 284 CYS A N 1
ATOM 2218 C CA . CYS A 1 284 ? 10.026 -7.439 -8.151 1.00 96.81 284 CYS A CA 1
ATOM 2219 C C . CYS A 1 284 ? 9.664 -8.360 -6.962 1.00 96.81 284 CYS A C 1
ATOM 2221 O O . CYS A 1 284 ? 9.757 -7.945 -5.807 1.00 96.81 284 CYS A O 1
ATOM 2223 N N . PRO A 1 285 ? 9.320 -9.643 -7.200 1.00 97.12 285 PRO A N 1
ATOM 2224 C CA . PRO A 1 285 ? 8.798 -10.534 -6.155 1.00 97.12 285 PRO A CA 1
ATOM 2225 C C . PRO A 1 285 ? 9.820 -10.948 -5.083 1.00 97.12 285 PRO A C 1
ATOM 2227 O O . PRO A 1 285 ? 9.430 -11.465 -4.035 1.00 97.12 285 PRO A O 1
ATOM 2230 N N . GLY A 1 286 ? 11.119 -10.770 -5.343 1.00 96.31 286 GLY A N 1
ATOM 2231 C CA . GLY A 1 286 ? 12.207 -11.161 -4.439 1.00 96.31 286 GLY A CA 1
ATOM 2232 C C . GLY A 1 286 ? 12.624 -10.093 -3.426 1.00 96.31 286 GLY A C 1
ATOM 2233 O O . GLY A 1 286 ? 13.496 -10.363 -2.609 1.00 96.31 286 GLY A O 1
ATOM 2234 N N . GLU A 1 287 ? 12.039 -8.897 -3.481 1.00 97.44 287 GLU A N 1
ATOM 2235 C CA . GLU A 1 287 ? 12.468 -7.774 -2.646 1.00 97.44 287 GLU A CA 1
ATOM 2236 C C . GLU A 1 287 ? 11.768 -7.822 -1.283 1.00 97.44 287 GLU A C 1
ATOM 2238 O O . GLU A 1 287 ? 10.555 -7.618 -1.177 1.00 97.44 287 GLU A O 1
ATOM 2243 N N . GLN A 1 288 ? 12.537 -8.115 -0.230 1.00 96.38 288 GLN A N 1
ATOM 2244 C CA . GLN A 1 288 ? 12.019 -8.260 1.134 1.00 96.38 288 GLN A CA 1
ATOM 2245 C C . GLN A 1 288 ? 11.450 -6.940 1.675 1.00 96.38 288 GLN A C 1
ATOM 2247 O O . GLN A 1 288 ? 10.398 -6.942 2.308 1.00 96.38 288 GLN A O 1
ATOM 2252 N N . GLU A 1 289 ? 12.072 -5.807 1.335 1.00 94.44 289 GLU A N 1
ATOM 2253 C CA . GLU A 1 289 ? 11.648 -4.472 1.781 1.00 94.44 289 GLU A CA 1
ATOM 2254 C C . GLU A 1 289 ? 10.197 -4.143 1.386 1.00 94.44 289 GLU A C 1
ATOM 2256 O O . GLU A 1 289 ? 9.463 -3.523 2.159 1.00 94.44 289 GLU A O 1
ATOM 2261 N N . LEU A 1 290 ? 9.751 -4.588 0.203 1.00 96.06 290 LEU A N 1
ATOM 2262 C CA . LEU A 1 290 ? 8.370 -4.395 -0.255 1.00 96.06 290 LEU A CA 1
ATOM 2263 C C . LEU A 1 290 ? 7.381 -5.226 0.566 1.00 96.06 290 LEU A C 1
ATOM 2265 O O . LEU A 1 290 ? 6.291 -4.750 0.892 1.00 96.06 290 LEU A O 1
ATOM 2269 N N . ARG A 1 291 ? 7.764 -6.456 0.927 1.00 96.31 291 ARG A N 1
ATOM 2270 C CA . ARG A 1 291 ? 6.939 -7.351 1.749 1.00 96.31 291 ARG A CA 1
ATOM 2271 C C . ARG A 1 291 ? 6.793 -6.803 3.162 1.00 96.31 291 ARG A C 1
ATOM 2273 O O . ARG A 1 291 ? 5.671 -6.718 3.656 1.00 96.31 291 ARG A O 1
ATOM 2280 N N . ASP A 1 292 ? 7.896 -6.368 3.762 1.00 95.12 292 ASP A N 1
ATOM 2281 C CA . ASP A 1 292 ? 7.907 -5.776 5.101 1.00 95.12 292 ASP A CA 1
ATOM 2282 C C . ASP A 1 292 ? 7.074 -4.487 5.132 1.00 95.12 292 ASP A C 1
ATOM 2284 O O . ASP A 1 292 ? 6.231 -4.303 6.012 1.00 95.12 292 ASP A O 1
ATOM 2288 N N . SER A 1 293 ? 7.219 -3.638 4.107 1.00 96.19 293 SER A N 1
ATOM 2289 C CA . SER A 1 293 ? 6.396 -2.433 3.940 1.00 96.19 293 SER A CA 1
ATOM 2290 C C . SER A 1 293 ? 4.909 -2.772 3.792 1.00 96.19 293 SER A C 1
ATOM 2292 O O . SER A 1 293 ? 4.061 -2.110 4.387 1.00 96.19 293 SER A O 1
ATOM 2294 N N . SER A 1 294 ? 4.570 -3.827 3.045 1.00 96.56 294 SER A N 1
ATOM 2295 C CA . SER A 1 294 ? 3.182 -4.274 2.860 1.00 96.56 294 SER A CA 1
ATOM 2296 C C . SER A 1 294 ? 2.568 -4.745 4.179 1.00 96.56 294 SER A C 1
ATOM 2298 O O . SER A 1 294 ? 1.474 -4.310 4.546 1.00 96.56 294 SER A O 1
ATOM 2300 N N . VAL A 1 295 ? 3.306 -5.544 4.958 1.00 95.75 295 VAL A N 1
ATOM 2301 C CA . VAL A 1 295 ? 2.900 -5.956 6.310 1.00 95.75 295 VAL A CA 1
ATOM 2302 C C . VAL A 1 295 ? 2.722 -4.739 7.220 1.00 95.75 295 VAL A C 1
ATOM 2304 O O . VAL A 1 295 ? 1.710 -4.641 7.912 1.00 95.75 295 VAL A O 1
ATOM 2307 N N . ALA A 1 296 ? 3.637 -3.768 7.185 1.00 95.75 296 ALA A N 1
ATOM 2308 C CA . ALA A 1 296 ? 3.533 -2.553 7.990 1.00 95.75 296 ALA A CA 1
ATOM 2309 C C . ALA A 1 296 ? 2.278 -1.725 7.652 1.00 95.75 296 ALA A C 1
ATOM 2311 O O . ALA A 1 296 ? 1.569 -1.278 8.559 1.00 95.75 296 ALA A O 1
ATOM 2312 N N . VAL A 1 297 ? 1.948 -1.554 6.367 1.00 96.75 297 VAL A N 1
ATOM 2313 C CA . VAL A 1 297 ? 0.738 -0.824 5.950 1.00 96.75 297 VAL A CA 1
ATOM 2314 C C . VAL A 1 297 ? -0.537 -1.598 6.313 1.00 96.75 297 VAL A C 1
ATOM 2316 O O . VAL A 1 297 ? -1.512 -0.996 6.770 1.00 96.75 297 VAL A O 1
ATOM 2319 N N . ARG A 1 298 ? -0.542 -2.930 6.198 1.00 97.12 298 ARG A N 1
ATOM 2320 C CA . ARG A 1 298 ? -1.662 -3.770 6.659 1.00 97.12 298 ARG A CA 1
ATOM 2321 C C . ARG A 1 298 ? -1.866 -3.675 8.174 1.00 97.12 298 ARG A C 1
ATOM 2323 O O . ARG A 1 298 ? -2.989 -3.429 8.621 1.00 97.12 298 ARG A O 1
ATOM 2330 N N . ASN A 1 299 ? -0.783 -3.729 8.952 1.00 95.75 299 ASN A N 1
ATOM 2331 C CA . ASN A 1 299 ? -0.794 -3.492 10.399 1.00 95.75 299 ASN A CA 1
ATOM 2332 C C . ASN A 1 299 ? -1.346 -2.093 10.731 1.00 95.75 299 ASN A C 1
ATOM 2334 O O . ASN A 1 299 ? -2.147 -1.936 11.657 1.00 95.75 299 ASN A O 1
ATO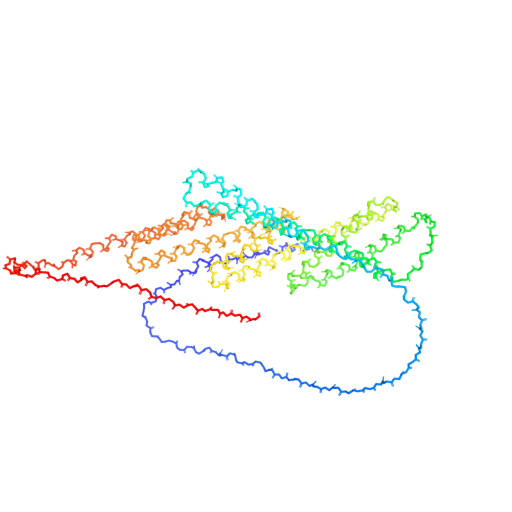M 2338 N N . PHE A 1 300 ? -0.981 -1.071 9.950 1.00 96.44 300 PHE A N 1
ATOM 2339 C CA . PHE A 1 300 ? -1.536 0.275 10.096 1.00 96.44 300 PHE A CA 1
ATOM 2340 C C . PHE A 1 300 ? -3.055 0.294 9.856 1.00 96.44 300 PHE A C 1
ATOM 2342 O O . PHE A 1 300 ? -3.800 0.797 10.695 1.00 96.44 300 PHE A O 1
ATOM 2349 N N . ILE A 1 301 ? -3.550 -0.314 8.775 1.00 96.69 301 ILE A N 1
ATOM 2350 C CA . ILE A 1 301 ? -4.996 -0.391 8.494 1.00 96.69 301 ILE A CA 1
ATOM 2351 C C . ILE A 1 301 ? -5.739 -1.134 9.614 1.00 96.69 301 ILE A C 1
ATOM 2353 O O . ILE A 1 301 ? -6.801 -0.684 10.057 1.00 96.69 301 ILE A O 1
ATOM 2357 N N . ALA A 1 302 ? -5.188 -2.254 10.087 1.00 96.31 302 ALA A N 1
ATOM 2358 C CA . ALA A 1 302 ? -5.750 -3.028 11.188 1.00 96.31 302 ALA A CA 1
ATOM 2359 C C . ALA A 1 302 ? -5.836 -2.198 12.477 1.00 96.31 302 ALA A C 1
ATOM 2361 O O . ALA A 1 302 ? -6.903 -2.126 13.091 1.00 96.31 302 ALA A O 1
ATOM 2362 N N . SER A 1 303 ? -4.755 -1.505 12.847 1.00 95.94 303 SER A N 1
ATOM 2363 C CA . SER A 1 303 ? -4.719 -0.674 14.057 1.00 95.94 303 SER A CA 1
ATOM 2364 C C . SER A 1 303 ? -5.703 0.498 14.000 1.00 95.94 303 SER A C 1
ATOM 2366 O O . SER A 1 303 ? -6.377 0.764 14.994 1.00 95.94 303 SER A O 1
ATOM 2368 N N . VAL A 1 304 ? -5.887 1.143 12.840 1.00 96.56 304 VAL A N 1
ATOM 2369 C CA . VAL A 1 304 ? -6.904 2.197 12.657 1.00 96.56 304 VAL A CA 1
ATOM 2370 C C . VAL A 1 304 ? -8.319 1.648 12.873 1.00 96.56 304 VAL A C 1
ATOM 2372 O O . VAL A 1 304 ? -9.116 2.269 13.579 1.00 96.56 304 VAL A O 1
ATOM 2375 N N . LYS A 1 305 ? -8.634 0.473 12.311 1.00 96.44 305 LYS A N 1
ATOM 2376 C CA . LYS A 1 305 ? -9.950 -0.171 12.473 1.00 96.44 305 LYS A CA 1
ATOM 2377 C C . LYS A 1 305 ? -10.215 -0.577 13.923 1.00 96.44 305 LYS A C 1
ATOM 2379 O O . LYS A 1 305 ? -11.287 -0.294 14.454 1.00 96.44 305 LYS A O 1
ATOM 2384 N N . VAL A 1 306 ? -9.248 -1.225 14.570 1.00 96.94 306 VAL A N 1
ATOM 2385 C CA . VAL A 1 306 ? -9.361 -1.682 15.966 1.00 96.94 306 VAL A CA 1
ATOM 2386 C C . VAL A 1 306 ? -9.432 -0.494 16.927 1.00 96.94 306 VAL A C 1
ATOM 2388 O O . VAL A 1 306 ? -10.259 -0.496 17.840 1.00 96.94 306 VAL A O 1
ATOM 2391 N N . GLY A 1 307 ? -8.645 0.557 16.681 1.00 96.06 307 GLY A N 1
ATOM 2392 C CA . GLY A 1 307 ? -8.630 1.779 17.484 1.00 96.06 307 GLY A CA 1
ATOM 2393 C C . GLY A 1 307 ? -10.004 2.441 17.605 1.00 96.06 307 GLY A C 1
ATOM 2394 O O . GLY A 1 307 ? -10.371 2.888 18.688 1.00 96.06 307 GLY A O 1
ATOM 2395 N N . GLN A 1 308 ? -10.822 2.419 16.548 1.00 96.88 308 GLN A N 1
ATOM 2396 C CA . GLN A 1 308 ? -12.191 2.949 16.599 1.00 96.88 308 GLN A CA 1
ATOM 2397 C C . GLN A 1 308 ? -13.091 2.182 17.580 1.00 96.88 308 GLN A C 1
ATOM 2399 O O . GLN A 1 308 ? -13.885 2.780 18.311 1.00 96.88 308 GLN A O 1
ATOM 2404 N N . TRP A 1 309 ? -12.992 0.850 17.602 1.00 97.75 309 TRP A N 1
ATOM 2405 C CA . TRP A 1 309 ? -13.762 0.014 18.526 1.00 97.75 309 TRP A CA 1
ATOM 2406 C C . TRP A 1 309 ? -13.319 0.216 19.971 1.00 97.75 309 TRP A C 1
ATOM 2408 O O . TRP A 1 309 ? -14.170 0.352 20.853 1.00 97.75 309 TRP A O 1
ATOM 2418 N N . VAL A 1 310 ? -12.005 0.309 20.185 1.00 98.12 310 VAL A N 1
ATOM 2419 C CA . VAL A 1 310 ? -11.395 0.622 21.483 1.00 98.12 310 VAL A CA 1
ATOM 2420 C C . VAL A 1 310 ? -11.863 1.987 21.987 1.00 98.12 310 VAL A C 1
ATOM 2422 O O . VAL A 1 310 ? -12.391 2.072 23.091 1.00 98.12 310 VAL A O 1
ATOM 2425 N N . GLU A 1 311 ? -11.813 3.032 21.162 1.00 97.44 311 GLU A N 1
ATOM 2426 C CA . GLU A 1 311 ? -12.273 4.372 21.543 1.00 97.44 311 GLU A CA 1
ATOM 2427 C C . GLU A 1 311 ? -13.762 4.377 21.941 1.00 97.44 311 GLU A C 1
ATOM 2429 O O . GLU A 1 311 ? -14.174 4.996 22.928 1.00 97.44 311 GLU A O 1
ATOM 2434 N N . MET A 1 312 ? -14.608 3.657 21.199 1.00 97.81 312 MET A N 1
ATOM 2435 C CA . MET A 1 312 ? -16.018 3.511 21.564 1.00 97.81 312 MET A CA 1
ATOM 2436 C C . MET A 1 312 ? -16.213 2.763 22.889 1.00 97.81 312 MET A C 1
ATOM 2438 O O . MET A 1 312 ? -17.147 3.086 23.633 1.00 97.81 312 MET A O 1
ATOM 2442 N N . ALA A 1 313 ? -15.373 1.765 23.172 1.00 98.25 313 ALA A N 1
ATOM 2443 C CA . ALA A 1 313 ? -15.384 1.024 24.426 1.00 98.25 313 ALA A CA 1
ATOM 2444 C C . ALA A 1 313 ? -14.983 1.925 25.601 1.00 98.25 313 ALA A C 1
ATOM 2446 O O . ALA A 1 313 ? -15.711 2.003 26.591 1.00 98.25 313 ALA A O 1
ATOM 2447 N N . GLU A 1 314 ? -13.904 2.689 25.449 1.00 97.88 314 GLU A N 1
ATOM 2448 C CA . GLU A 1 314 ? -13.405 3.636 26.448 1.00 97.88 314 GLU A CA 1
ATOM 2449 C C . GLU A 1 314 ? -14.431 4.728 26.755 1.00 97.88 314 GLU A C 1
ATOM 2451 O O . GLU A 1 314 ? -14.748 4.978 27.919 1.00 97.88 314 GLU A O 1
ATOM 2456 N N . ARG A 1 315 ? -15.055 5.319 25.726 1.00 98.06 315 ARG A N 1
ATOM 2457 C CA . ARG A 1 315 ? -16.144 6.297 25.908 1.00 98.06 315 ARG A CA 1
ATOM 2458 C C . ARG A 1 315 ? -17.345 5.701 26.646 1.00 98.06 315 ARG A C 1
ATOM 2460 O O . ARG A 1 315 ? -18.022 6.413 27.389 1.00 98.06 315 ARG A O 1
ATOM 2467 N N . ALA A 1 316 ? -17.654 4.419 26.440 1.00 97.88 316 ALA A N 1
ATOM 2468 C CA . ALA A 1 316 ? -18.719 3.738 27.176 1.00 97.88 316 ALA A CA 1
ATOM 2469 C C . ALA A 1 316 ? -18.320 3.475 28.637 1.00 97.88 316 ALA A C 1
ATOM 2471 O O . ALA A 1 316 ? -19.128 3.731 29.532 1.00 97.88 316 ALA A O 1
ATOM 2472 N N . ALA A 1 317 ? -17.082 3.038 28.880 1.00 97.56 317 ALA A N 1
ATOM 2473 C CA . ALA A 1 317 ? -16.544 2.809 30.219 1.00 97.56 317 ALA A CA 1
ATOM 2474 C C . ALA A 1 317 ? -16.480 4.109 31.030 1.00 97.56 317 ALA A C 1
ATOM 2476 O O . ALA A 1 317 ? -16.867 4.124 32.196 1.00 97.56 317 ALA A O 1
ATOM 2477 N N . PHE A 1 318 ? -16.076 5.213 30.396 1.00 96.75 318 PHE A N 1
ATOM 2478 C CA . PHE A 1 318 ? -16.035 6.541 31.008 1.00 96.75 318 PHE A CA 1
ATOM 2479 C C . PHE A 1 318 ? -17.419 7.013 31.476 1.00 96.75 318 PHE A C 1
ATOM 2481 O O . PHE A 1 318 ? -17.543 7.653 32.512 1.00 96.75 318 PHE A O 1
ATOM 2488 N N . ARG A 1 319 ? -18.483 6.644 30.754 1.00 96.94 319 ARG A N 1
ATOM 2489 C CA . ARG A 1 319 ? -19.878 6.938 31.131 1.00 96.94 319 ARG A CA 1
ATOM 2490 C C . ARG A 1 319 ? -20.459 5.952 32.158 1.00 96.94 319 ARG A C 1
ATOM 2492 O O . ARG A 1 319 ? -21.673 5.939 32.337 1.00 96.94 319 ARG A O 1
ATOM 2499 N N . GLY A 1 320 ? -19.644 5.071 32.743 1.00 95.50 320 GLY A N 1
ATOM 2500 C CA . GLY A 1 320 ? -20.087 4.022 33.674 1.00 95.50 320 GLY A CA 1
ATOM 2501 C C . GLY A 1 320 ? -20.855 2.867 33.018 1.00 95.50 320 GLY A C 1
ATOM 2502 O O . GLY A 1 320 ? -21.361 1.984 33.701 1.00 95.50 320 GLY A O 1
ATOM 2503 N N . LYS A 1 321 ? -20.952 2.824 31.681 1.00 97.69 321 LYS A N 1
ATOM 2504 C CA . LYS A 1 321 ? -21.675 1.770 30.947 1.00 97.69 321 LYS A CA 1
ATOM 2505 C C . LYS A 1 321 ? -20.759 0.569 30.693 1.00 97.69 321 LYS A C 1
ATOM 2507 O O . LYS A 1 321 ? -20.453 0.252 29.541 1.00 97.69 321 LYS A O 1
ATOM 2512 N N . TYR A 1 322 ? -20.316 -0.097 31.760 1.00 97.62 322 TYR A N 1
ATOM 2513 C CA . TYR A 1 322 ? -19.276 -1.136 31.703 1.00 97.62 322 TYR A CA 1
ATOM 2514 C C . TYR A 1 322 ? -19.644 -2.346 30.839 1.00 97.62 322 TYR A C 1
ATOM 2516 O O . TYR A 1 322 ? -18.831 -2.777 30.025 1.00 97.62 322 TYR A O 1
ATOM 2524 N N . ALA A 1 323 ? -20.883 -2.842 30.917 1.00 96.62 323 ALA A N 1
ATOM 2525 C CA . ALA A 1 323 ? -21.335 -3.952 30.072 1.00 96.62 323 ALA A CA 1
ATOM 2526 C C . ALA A 1 323 ? -21.205 -3.630 28.570 1.00 96.62 323 ALA A C 1
ATOM 2528 O O . ALA A 1 323 ? -20.722 -4.444 27.782 1.00 96.62 323 ALA A O 1
ATOM 2529 N N . ARG A 1 324 ? -21.563 -2.397 28.178 1.00 98.06 324 ARG A N 1
ATOM 2530 C CA . ARG A 1 324 ? -21.425 -1.923 26.795 1.00 98.06 324 ARG A CA 1
ATOM 2531 C C . ARG A 1 324 ? -19.960 -1.753 26.400 1.00 98.06 324 ARG A C 1
ATOM 2533 O O . ARG A 1 324 ? -19.615 -2.079 25.271 1.00 98.06 324 ARG A O 1
ATOM 2540 N N . ALA A 1 325 ? -19.111 -1.266 27.301 1.00 98.25 325 ALA A N 1
ATOM 2541 C CA . ALA A 1 325 ? -17.674 -1.166 27.052 1.00 98.25 325 ALA A CA 1
ATOM 2542 C C . ALA A 1 325 ? -17.051 -2.542 26.775 1.00 98.25 325 ALA A C 1
ATOM 2544 O O . ALA A 1 325 ? -16.377 -2.717 25.765 1.00 98.25 325 ALA A O 1
ATOM 2545 N N . ILE A 1 326 ? -17.358 -3.542 27.609 1.00 98.31 326 ILE A N 1
ATOM 2546 C CA . ILE A 1 326 ? -16.874 -4.919 27.433 1.00 98.31 326 ILE A CA 1
ATOM 2547 C C . ILE A 1 326 ? -17.333 -5.499 26.090 1.00 98.31 326 ILE A C 1
ATOM 2549 O O . ILE A 1 326 ? -16.533 -6.132 25.405 1.00 98.31 326 ILE A O 1
ATOM 2553 N N . ALA A 1 327 ? -18.589 -5.270 25.687 1.00 98.25 327 ALA A N 1
ATOM 2554 C CA . ALA A 1 327 ? -19.078 -5.704 24.377 1.00 98.25 327 ALA A CA 1
ATOM 2555 C C . ALA A 1 327 ? -18.250 -5.097 23.228 1.00 98.25 327 ALA A C 1
ATOM 2557 O O . ALA A 1 327 ? -17.802 -5.824 22.351 1.00 98.25 327 ALA A O 1
ATOM 2558 N N . ARG A 1 328 ? -17.944 -3.793 23.285 1.00 98.38 328 ARG A N 1
ATOM 2559 C CA . ARG A 1 328 ? -17.135 -3.119 22.254 1.00 98.38 328 ARG A CA 1
ATOM 2560 C C . ARG A 1 328 ? -15.676 -3.572 22.221 1.00 98.38 328 ARG A C 1
ATOM 2562 O O . ARG A 1 328 ? -15.112 -3.679 21.138 1.00 98.38 328 ARG A O 1
ATOM 2569 N N . TYR A 1 329 ? -15.070 -3.886 23.365 1.00 98.62 329 TYR A N 1
ATOM 2570 C CA . TYR A 1 329 ? -13.739 -4.500 23.379 1.00 98.62 329 TYR A CA 1
ATOM 25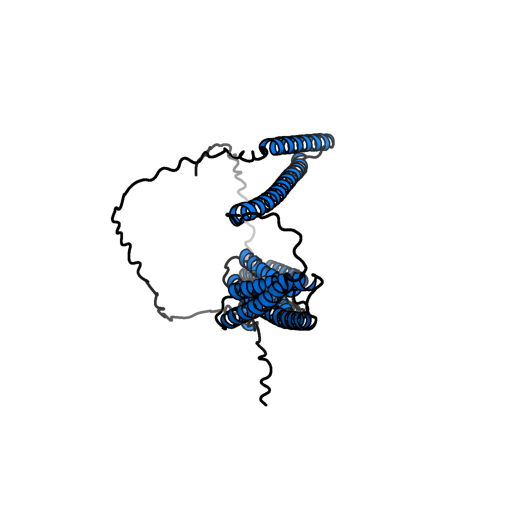71 C C . TYR A 1 329 ? -13.741 -5.913 22.780 1.00 98.62 329 TYR A C 1
ATOM 2573 O O . TYR A 1 329 ? -12.795 -6.289 22.095 1.00 98.62 329 TYR A O 1
ATOM 2581 N N . ARG A 1 330 ? -14.809 -6.694 22.991 1.00 98.44 330 ARG A N 1
ATOM 2582 C CA . ARG A 1 330 ? -14.967 -8.001 22.334 1.00 98.44 330 ARG A CA 1
ATOM 2583 C C . ARG A 1 330 ? -15.119 -7.860 20.821 1.00 98.44 330 ARG A C 1
ATOM 2585 O O . ARG A 1 330 ? -14.494 -8.629 20.099 1.00 98.44 330 ARG A O 1
ATOM 2592 N N . ASP A 1 331 ? -15.862 -6.857 20.351 1.00 98.12 331 ASP A N 1
ATOM 2593 C CA . ASP A 1 331 ? -15.934 -6.530 18.920 1.00 98.12 331 ASP A CA 1
ATOM 2594 C C . ASP A 1 331 ? -14.536 -6.183 18.375 1.00 98.12 331 ASP A C 1
ATOM 2596 O O . ASP A 1 331 ? -14.139 -6.676 17.321 1.00 98.12 331 ASP A O 1
ATOM 2600 N N . ALA A 1 332 ? -13.745 -5.402 19.123 1.00 98.25 332 ALA A N 1
ATOM 2601 C CA . ALA A 1 332 ? -12.366 -5.076 18.757 1.00 98.25 332 ALA A CA 1
ATOM 2602 C C . ALA A 1 332 ? -11.490 -6.336 18.607 1.00 98.25 332 ALA A C 1
ATOM 2604 O O . ALA A 1 332 ? -10.804 -6.476 17.596 1.00 98.25 332 ALA A O 1
ATOM 2605 N N . LEU A 1 333 ? -11.557 -7.277 19.560 1.00 98.00 333 LEU A N 1
ATOM 2606 C CA . LEU A 1 333 ? -10.854 -8.568 19.486 1.00 98.00 333 LEU A CA 1
ATOM 2607 C C . LEU A 1 333 ? -11.326 -9.422 18.301 1.00 98.00 333 LEU A C 1
ATOM 2609 O O . LEU A 1 333 ? -10.510 -10.043 17.622 1.00 98.00 333 LEU A O 1
ATOM 2613 N N . PHE A 1 334 ? -12.631 -9.428 18.018 1.00 97.75 334 PHE A N 1
ATOM 2614 C CA . PHE A 1 334 ? -13.183 -10.136 16.866 1.00 97.75 334 PHE A CA 1
ATOM 2615 C C . PHE A 1 334 ? -12.607 -9.597 15.552 1.00 97.75 334 PHE A C 1
ATOM 2617 O O . PHE A 1 334 ? -12.128 -10.376 14.727 1.00 97.75 334 PHE A O 1
ATOM 2624 N N . TYR A 1 335 ? -12.576 -8.274 15.367 1.00 96.44 335 TYR A N 1
ATOM 2625 C CA . TYR A 1 335 ? -11.962 -7.671 14.182 1.00 96.44 335 TYR A CA 1
ATOM 2626 C C . TYR A 1 335 ? -10.453 -7.908 14.117 1.00 96.44 335 TYR A C 1
ATOM 2628 O O . TYR A 1 335 ? -9.940 -8.193 13.037 1.00 96.44 335 TYR A O 1
ATOM 2636 N N . LEU A 1 336 ? -9.759 -7.843 15.254 1.00 96.88 336 LEU A N 1
ATOM 2637 C CA . LEU A 1 336 ? -8.323 -8.098 15.348 1.00 96.88 336 LEU A CA 1
ATOM 2638 C C . LEU A 1 336 ? -7.964 -9.529 14.908 1.00 96.88 336 LEU A C 1
ATOM 2640 O O . LEU A 1 336 ? -7.016 -9.719 14.152 1.00 96.88 336 LEU A O 1
ATOM 2644 N N . SER A 1 337 ? -8.769 -10.526 15.294 1.00 97.06 337 SER A N 1
ATOM 2645 C CA . SER A 1 337 ? -8.563 -11.931 14.899 1.00 97.06 337 SER A CA 1
ATOM 2646 C C . SER A 1 337 ? -8.692 -12.180 13.389 1.00 97.06 337 SER A C 1
ATOM 2648 O O . SER A 1 337 ? -8.108 -13.122 12.864 1.00 97.06 337 SER A O 1
ATOM 2650 N N . ARG A 1 338 ? -9.441 -11.324 12.679 1.00 96.75 338 ARG A N 1
ATOM 2651 C CA . ARG A 1 338 ? -9.670 -11.408 11.224 1.00 96.75 338 ARG A CA 1
ATOM 2652 C C . ARG A 1 338 ? -8.797 -10.444 10.427 1.00 96.75 338 ARG A C 1
ATOM 2654 O O . ARG A 1 338 ? -8.877 -10.432 9.200 1.00 96.75 338 ARG A O 1
ATOM 2661 N N . ALA A 1 339 ? -8.030 -9.595 11.103 1.00 94.81 339 ALA A N 1
ATOM 2662 C CA . ALA A 1 339 ? -7.181 -8.622 10.448 1.00 94.81 339 ALA A CA 1
ATOM 2663 C C . ALA A 1 339 ? -5.970 -9.320 9.822 1.00 94.81 339 ALA A C 1
ATOM 2665 O O . ALA A 1 339 ? -5.292 -10.122 10.471 1.00 94.81 339 ALA A O 1
ATOM 2666 N N . ASP A 1 340 ? -5.696 -8.978 8.566 1.00 93.56 340 ASP A N 1
ATOM 2667 C CA . ASP A 1 340 ? -4.434 -9.299 7.910 1.00 93.56 340 ASP A CA 1
ATOM 2668 C C . ASP A 1 340 ? -3.351 -8.418 8.545 1.00 93.56 340 ASP A C 1
ATOM 2670 O O . ASP A 1 340 ? -3.250 -7.231 8.248 1.00 93.56 340 ASP A O 1
ATOM 2674 N N . MET A 1 341 ? -2.660 -8.955 9.546 1.00 92.75 341 MET A N 1
ATOM 2675 C CA . MET A 1 341 ? -1.619 -8.276 10.310 1.00 92.75 341 MET A CA 1
ATOM 2676 C C . MET A 1 341 ? -0.626 -9.309 10.847 1.00 92.75 341 MET A C 1
ATOM 2678 O O . MET A 1 341 ? -0.977 -10.484 10.983 1.00 92.75 341 MET A O 1
ATOM 2682 N N . GLY A 1 342 ? 0.595 -8.872 11.155 1.00 91.88 342 GLY A N 1
ATOM 2683 C CA . GLY A 1 342 ? 1.624 -9.733 11.746 1.00 91.88 342 GLY A CA 1
ATOM 2684 C C . GLY A 1 342 ? 1.163 -10.356 13.068 1.00 91.88 342 GLY A C 1
ATOM 2685 O O . GLY A 1 342 ? 0.492 -9.691 13.857 1.00 91.88 342 GLY A O 1
ATOM 2686 N N . GLU A 1 343 ? 1.519 -11.622 13.295 1.00 94.69 343 GLU A N 1
ATOM 2687 C CA . GLU A 1 343 ? 1.100 -12.405 14.468 1.00 94.69 343 GLU A CA 1
ATOM 2688 C C . GLU A 1 343 ? 1.551 -11.752 15.779 1.00 94.69 343 GLU A C 1
ATOM 2690 O O . GLU A 1 343 ? 0.710 -11.472 16.628 1.00 94.69 343 GLU A O 1
ATOM 2695 N N . ASP A 1 344 ? 2.817 -11.339 15.872 1.00 93.19 344 ASP A N 1
ATOM 2696 C CA . ASP A 1 344 ? 3.354 -10.652 17.056 1.00 93.19 344 ASP A CA 1
ATOM 2697 C C . ASP A 1 344 ? 2.564 -9.377 17.404 1.00 93.19 344 ASP A C 1
ATOM 2699 O O . ASP A 1 344 ? 2.164 -9.154 18.548 1.00 93.19 344 ASP A O 1
ATOM 2703 N N . ALA A 1 345 ? 2.275 -8.547 16.395 1.00 91.50 345 ALA A N 1
ATOM 2704 C CA . ALA A 1 345 ? 1.511 -7.312 16.572 1.00 91.50 345 ALA A CA 1
ATOM 2705 C C . ALA A 1 345 ? 0.043 -7.590 16.936 1.00 91.50 345 ALA A C 1
ATOM 2707 O O . ALA A 1 345 ? -0.581 -6.815 17.668 1.00 91.50 345 ALA A O 1
ATOM 2708 N N . ARG A 1 346 ? -0.524 -8.689 16.420 1.00 95.44 346 ARG A N 1
ATOM 2709 C CA . ARG A 1 346 ? -1.876 -9.143 16.758 1.00 95.44 346 ARG A CA 1
ATOM 2710 C C . ARG A 1 346 ? -1.942 -9.571 18.221 1.00 95.44 346 ARG A C 1
ATOM 2712 O O . ARG A 1 346 ? -2.844 -9.129 18.931 1.00 95.44 346 ARG A O 1
ATOM 2719 N N . ASP A 1 347 ? -0.992 -10.379 18.669 1.00 96.69 347 ASP A N 1
ATOM 2720 C CA . ASP A 1 347 ? -0.960 -10.941 20.019 1.00 96.69 347 ASP A CA 1
ATOM 2721 C C . ASP A 1 347 ? -0.696 -9.871 21.079 1.00 96.69 347 ASP A C 1
ATOM 2723 O O . ASP A 1 347 ? -1.354 -9.849 22.128 1.00 96.69 347 ASP A O 1
ATOM 2727 N N . GLU A 1 348 ? 0.190 -8.916 20.789 1.00 96.00 348 GLU A N 1
ATOM 2728 C CA . GLU A 1 348 ? 0.424 -7.755 21.649 1.00 96.00 348 GLU A CA 1
ATOM 2729 C C . GLU A 1 348 ? -0.856 -6.915 21.806 1.00 96.00 348 GLU A C 1
ATOM 2731 O O . GLU A 1 348 ? -1.286 -6.612 22.929 1.00 96.00 348 GLU A O 1
ATOM 2736 N N . ALA A 1 349 ? -1.518 -6.583 20.691 1.00 95.50 349 ALA A N 1
ATOM 2737 C CA . ALA A 1 349 ? -2.762 -5.818 20.704 1.00 95.50 349 ALA A CA 1
ATOM 2738 C C . ALA A 1 349 ? -3.894 -6.570 21.427 1.00 95.50 349 ALA A C 1
ATOM 2740 O O . ALA A 1 349 ? -4.634 -5.966 22.211 1.00 95.50 349 ALA A O 1
ATOM 2741 N N . ALA A 1 350 ? -4.008 -7.884 21.220 1.00 97.50 350 ALA A N 1
ATOM 2742 C CA . ALA A 1 350 ? -5.004 -8.725 21.875 1.00 97.50 350 ALA A CA 1
ATOM 2743 C C . ALA A 1 350 ? -4.783 -8.766 23.391 1.00 97.50 350 ALA A C 1
ATOM 2745 O O . ALA A 1 350 ? -5.719 -8.543 24.162 1.00 97.50 350 ALA A O 1
ATOM 2746 N N . THR A 1 351 ? -3.534 -8.965 23.819 1.00 98.06 351 THR A N 1
ATOM 2747 C CA . THR A 1 351 ? -3.144 -8.968 25.234 1.00 98.06 351 THR A CA 1
ATOM 2748 C C . THR A 1 351 ? -3.466 -7.630 25.894 1.00 98.06 351 THR A C 1
ATOM 2750 O O . THR A 1 351 ? -4.019 -7.594 26.996 1.00 98.06 351 THR A O 1
ATOM 2753 N N . ARG A 1 352 ? -3.185 -6.511 25.215 1.00 97.19 352 ARG A N 1
ATOM 2754 C CA . ARG A 1 352 ? -3.517 -5.169 25.709 1.00 97.19 352 ARG A CA 1
ATOM 2755 C C . ARG A 1 352 ? -5.024 -4.980 25.881 1.00 97.19 352 ARG A C 1
ATOM 2757 O O . ARG A 1 352 ? -5.462 -4.553 26.948 1.00 97.19 352 ARG A O 1
ATOM 2764 N N . ILE A 1 353 ? -5.822 -5.331 24.872 1.00 97.88 353 ILE A N 1
ATOM 2765 C CA . ILE A 1 353 ? -7.288 -5.215 24.939 1.00 97.88 353 ILE A CA 1
ATOM 2766 C C . ILE A 1 353 ? -7.857 -6.113 26.046 1.00 97.88 353 ILE A C 1
ATOM 2768 O O . ILE A 1 353 ? -8.753 -5.698 26.781 1.00 97.88 353 ILE A O 1
ATOM 2772 N N . GLN A 1 354 ? -7.320 -7.320 26.216 1.00 98.44 354 GLN A N 1
ATOM 2773 C CA . GLN A 1 354 ? -7.760 -8.238 27.262 1.00 98.44 354 GLN A CA 1
ATOM 2774 C C . GLN A 1 354 ? -7.505 -7.678 28.671 1.00 98.44 354 GLN A C 1
ATOM 2776 O O . GLN A 1 354 ? -8.398 -7.743 29.519 1.00 98.44 354 GLN A O 1
ATOM 2781 N N . ARG A 1 355 ? -6.343 -7.051 28.905 1.00 98.38 355 ARG A N 1
ATOM 2782 C CA . ARG A 1 355 ? -6.044 -6.358 30.172 1.00 98.38 355 ARG A CA 1
ATOM 2783 C C . ARG A 1 355 ? -7.040 -5.228 30.456 1.00 98.38 355 ARG A C 1
ATOM 2785 O O . ARG A 1 355 ? -7.522 -5.103 31.580 1.00 98.38 355 ARG A O 1
ATOM 2792 N N . GLU A 1 356 ? -7.410 -4.438 29.447 1.00 98.00 356 GLU A N 1
ATOM 2793 C CA . GLU A 1 356 ? -8.435 -3.390 29.594 1.00 98.00 356 GLU A CA 1
A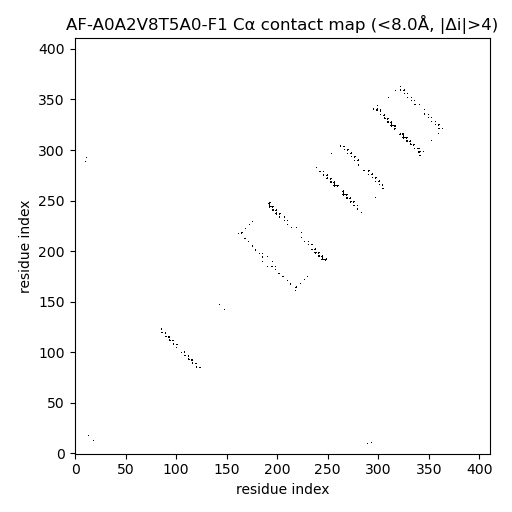TOM 2794 C C . GLU A 1 356 ? -9.811 -3.970 29.954 1.00 98.00 356 GLU A C 1
ATOM 2796 O O . GLU A 1 356 ? -10.495 -3.464 30.849 1.00 98.00 356 GLU A O 1
ATOM 2801 N N . ILE A 1 357 ? -10.209 -5.080 29.322 1.00 98.12 357 ILE A N 1
ATOM 2802 C CA . ILE A 1 357 ? -11.449 -5.789 29.664 1.00 98.12 357 ILE A CA 1
ATOM 2803 C C . ILE A 1 357 ? -11.438 -6.221 31.137 1.00 98.12 357 ILE A C 1
ATOM 2805 O O . ILE A 1 357 ? -12.446 -6.066 31.831 1.00 98.12 357 ILE A O 1
ATOM 2809 N N . GLU A 1 358 ? -10.326 -6.769 31.624 1.00 98.38 358 GLU A N 1
ATOM 2810 C CA . GLU A 1 358 ? -10.177 -7.190 33.021 1.00 98.38 358 GLU A CA 1
ATOM 2811 C C . GLU A 1 358 ? -10.285 -6.010 33.990 1.00 98.38 358 GLU A C 1
ATOM 2813 O O . GLU A 1 358 ? -11.029 -6.092 34.972 1.00 98.38 358 GLU A O 1
ATOM 2818 N N . MET A 1 359 ? -9.651 -4.878 33.673 1.00 98.12 359 MET A N 1
ATOM 2819 C CA . MET A 1 359 ? -9.777 -3.653 34.467 1.00 98.12 359 MET A CA 1
ATOM 2820 C C . MET A 1 359 ? -11.216 -3.124 34.504 1.00 98.12 359 MET A C 1
ATOM 2822 O O . MET A 1 359 ? -11.708 -2.738 35.567 1.00 98.12 359 MET A O 1
ATOM 2826 N N . VAL A 1 360 ? -11.925 -3.122 33.372 1.00 97.94 360 VAL A N 1
ATOM 2827 C CA . VAL A 1 360 ? -13.335 -2.701 33.319 1.00 97.94 360 VAL A CA 1
ATOM 2828 C C . VAL A 1 360 ? -14.230 -3.652 34.117 1.00 97.94 360 VAL A C 1
ATOM 2830 O O . VAL A 1 360 ? -15.123 -3.190 34.828 1.00 97.94 360 VAL A O 1
ATOM 2833 N N . ARG A 1 361 ? -13.976 -4.967 34.069 1.00 97.56 361 ARG A N 1
ATOM 2834 C CA . ARG A 1 361 ? -14.693 -5.958 34.893 1.00 97.56 361 ARG A CA 1
ATOM 2835 C C . ARG A 1 361 ? -14.473 -5.730 36.386 1.00 97.56 361 ARG A C 1
ATOM 2837 O O . ARG A 1 361 ? -15.430 -5.839 37.146 1.00 97.56 361 ARG A O 1
ATOM 2844 N N . ALA A 1 362 ? -13.250 -5.407 36.805 1.00 97.12 362 ALA A N 1
ATOM 2845 C CA . ALA A 1 362 ? -12.957 -5.096 38.203 1.00 97.12 362 ALA A CA 1
ATOM 2846 C C . ALA A 1 362 ? -13.738 -3.860 38.679 1.00 97.12 362 ALA A C 1
ATOM 2848 O O . ALA A 1 362 ? -14.387 -3.917 39.720 1.00 97.12 362 ALA A O 1
ATOM 2849 N N . ARG A 1 363 ? -13.766 -2.787 37.872 1.00 96.38 363 ARG A N 1
ATOM 2850 C CA . ARG A 1 363 ? -14.534 -1.563 38.178 1.00 96.38 363 ARG A CA 1
ATOM 2851 C C . ARG A 1 363 ? -16.040 -1.802 38.257 1.00 96.38 363 ARG A C 1
ATOM 2853 O O . ARG A 1 363 ? -16.705 -1.199 39.090 1.00 96.38 363 ARG A O 1
ATOM 2860 N N . MET A 1 364 ? -16.569 -2.674 37.398 1.00 96.25 364 MET A N 1
ATOM 2861 C CA . MET A 1 364 ? -17.984 -3.048 37.415 1.00 96.25 364 MET A CA 1
ATOM 2862 C C . MET A 1 364 ? -18.371 -3.695 38.750 1.00 96.25 364 MET A C 1
ATOM 2864 O O . MET A 1 364 ? -19.348 -3.271 39.352 1.00 96.25 364 MET A O 1
ATOM 2868 N N . ARG A 1 365 ? -17.553 -4.632 39.254 1.00 95.50 365 ARG A N 1
ATOM 2869 C CA . ARG A 1 365 ? -17.784 -5.284 40.556 1.00 95.50 365 ARG A CA 1
ATOM 2870 C C . ARG A 1 365 ? -17.788 -4.275 41.706 1.00 95.50 365 ARG A C 1
ATOM 2872 O O . ARG A 1 365 ? -18.721 -4.257 42.489 1.00 95.50 365 ARG A O 1
ATOM 2879 N N . THR A 1 366 ? -16.798 -3.380 41.752 1.00 95.06 366 THR A N 1
ATOM 2880 C CA . THR A 1 366 ? -16.715 -2.360 42.815 1.00 95.06 366 THR A CA 1
ATOM 2881 C C . THR A 1 366 ? -17.820 -1.303 42.737 1.00 95.06 366 THR A C 1
ATOM 2883 O O . THR A 1 366 ? -18.174 -0.697 43.744 1.00 95.06 366 THR A O 1
ATOM 2886 N N . GLY A 1 367 ? -18.338 -1.031 41.535 1.00 91.31 367 GLY A N 1
ATOM 2887 C CA . GLY A 1 367 ? -19.421 -0.068 41.334 1.00 91.31 367 GLY A CA 1
ATOM 2888 C C . GLY A 1 367 ? -20.753 -0.575 41.882 1.00 91.31 367 GLY A C 1
ATOM 2889 O O . GLY A 1 367 ? -21.479 0.196 42.510 1.00 91.31 367 GLY A O 1
ATOM 2890 N N . ASP A 1 368 ? -21.039 -1.865 41.699 1.00 84.00 368 ASP A N 1
ATOM 2891 C CA . ASP A 1 368 ? -22.267 -2.490 42.197 1.00 84.00 368 ASP A CA 1
ATOM 2892 C C . ASP A 1 368 ? -22.327 -2.467 43.736 1.00 84.00 368 ASP A C 1
ATOM 2894 O O . ASP A 1 368 ? -23.363 -2.093 44.290 1.00 84.00 368 ASP A O 1
ATOM 2898 N N . ASP A 1 369 ? -21.202 -2.724 44.415 1.00 82.94 369 ASP A N 1
ATOM 2899 C CA . ASP A 1 369 ? -21.102 -2.660 45.883 1.00 82.94 369 ASP A CA 1
ATOM 2900 C C . ASP A 1 369 ? -21.411 -1.245 46.418 1.00 82.94 369 ASP A C 1
ATOM 2902 O O . ASP A 1 369 ? -22.175 -1.062 47.369 1.00 82.94 369 ASP A O 1
ATOM 2906 N N . SER A 1 370 ? -20.891 -0.207 45.749 1.00 76.62 370 SER A N 1
ATOM 2907 C CA . SER A 1 370 ? -21.144 1.188 46.139 1.00 76.62 370 SER A CA 1
ATOM 2908 C C . SER A 1 370 ? -22.596 1.633 45.919 1.00 76.62 370 SER A C 1
ATOM 2910 O O . SER A 1 370 ? -23.115 2.469 46.660 1.00 76.62 370 SER A O 1
ATOM 2912 N N . ALA A 1 371 ? -23.274 1.069 44.914 1.00 73.94 371 ALA A N 1
ATOM 2913 C CA . ALA A 1 371 ? -24.676 1.362 44.637 1.00 73.94 371 ALA A CA 1
ATOM 2914 C C . ALA A 1 371 ? -25.624 0.632 45.603 1.00 73.94 371 ALA A C 1
ATOM 2916 O O . ALA A 1 371 ? -26.699 1.158 45.904 1.00 73.94 371 ALA A O 1
ATOM 2917 N N . SER A 1 372 ? -25.244 -0.549 46.111 1.00 72.81 372 SER A N 1
ATOM 2918 C CA . SER A 1 372 ? -26.012 -1.232 47.158 1.00 72.81 372 SER A CA 1
ATOM 2919 C C . SER A 1 372 ? -25.962 -0.505 48.501 1.00 72.81 372 SER A C 1
ATOM 2921 O O . SER A 1 372 ? -27.004 -0.405 49.149 1.00 72.81 372 SER A O 1
ATOM 2923 N N . ASP A 1 373 ? -24.817 0.076 48.871 1.00 72.12 373 ASP A N 1
ATOM 2924 C CA . ASP A 1 373 ? -24.663 0.826 50.130 1.00 72.12 373 ASP A CA 1
ATOM 2925 C C . ASP A 1 373 ? -25.347 2.200 50.099 1.00 72.12 373 ASP A C 1
ATOM 2927 O O . ASP A 1 373 ? -25.770 2.723 51.129 1.00 72.12 373 ASP A O 1
ATOM 2931 N N . ALA A 1 374 ? -25.511 2.784 48.909 1.00 61.97 374 ALA A N 1
ATOM 2932 C CA . ALA A 1 374 ? -26.197 4.059 48.725 1.00 61.97 374 ALA A CA 1
ATOM 2933 C C . ALA A 1 374 ? -27.729 3.941 48.666 1.00 61.97 374 ALA A C 1
ATOM 2935 O O . ALA A 1 374 ? -28.394 4.958 48.452 1.00 61.97 374 ALA A O 1
ATOM 2936 N N . ARG A 1 375 ? -28.323 2.748 48.852 1.00 59.00 375 ARG A N 1
ATOM 2937 C CA . ARG A 1 375 ? -29.766 2.667 49.114 1.00 59.00 375 ARG A CA 1
ATOM 2938 C C . ARG A 1 375 ? -30.016 3.396 50.434 1.00 59.00 375 ARG A C 1
ATOM 2940 O O . ARG A 1 375 ? -29.585 2.888 51.469 1.00 59.00 375 ARG A O 1
ATOM 2947 N N . PRO A 1 376 ? -30.674 4.573 50.429 1.00 59.88 376 PRO A N 1
ATOM 2948 C CA . PRO A 1 376 ? -30.985 5.258 51.669 1.00 59.88 376 PRO A CA 1
ATOM 2949 C C . PRO A 1 376 ? -31.781 4.265 52.500 1.00 59.88 376 PRO A C 1
ATOM 2951 O O . PRO A 1 376 ? -32.776 3.732 52.002 1.00 59.88 376 PRO A O 1
ATOM 2954 N N . ALA A 1 377 ? -31.277 3.962 53.702 1.00 64.19 377 ALA A N 1
ATOM 2955 C CA . ALA A 1 377 ? -31.954 3.126 54.678 1.00 64.19 377 ALA A CA 1
ATOM 2956 C C . ALA A 1 377 ? -33.436 3.456 54.593 1.00 64.19 377 ALA A C 1
ATOM 2958 O O . ALA A 1 377 ? -33.784 4.626 54.763 1.00 64.19 377 ALA A O 1
ATOM 2959 N N . GLU A 1 378 ? -34.249 2.468 54.200 1.00 55.66 378 GLU A N 1
ATOM 2960 C CA . GLU A 1 378 ? -35.687 2.618 54.045 1.00 55.66 378 GLU A CA 1
ATOM 2961 C C . GLU A 1 378 ? -36.197 3.430 55.232 1.00 55.66 378 GLU A C 1
ATOM 2963 O O . GLU A 1 378 ? -36.340 2.930 56.351 1.00 55.66 378 GLU A O 1
ATOM 2968 N N . LEU A 1 379 ? -36.469 4.712 54.986 1.00 57.47 379 LEU A N 1
ATOM 2969 C CA . LEU A 1 379 ? -37.445 5.446 55.750 1.00 57.47 379 LEU A CA 1
ATOM 2970 C C . LEU A 1 379 ? -38.705 4.638 55.494 1.00 57.47 379 LEU A C 1
ATOM 2972 O O . LEU A 1 379 ? -39.314 4.756 54.431 1.00 57.47 379 LEU A O 1
ATOM 2976 N N . LYS A 1 380 ? -38.998 3.725 56.429 1.00 57.19 380 LYS A N 1
ATOM 2977 C CA . LYS A 1 380 ? -40.254 2.998 56.563 1.00 57.19 380 LYS A CA 1
ATOM 2978 C C . LYS A 1 380 ? -41.352 4.049 56.614 1.00 57.19 380 LYS A C 1
ATOM 2980 O O . LYS A 1 380 ? -41.797 4.453 57.684 1.00 57.19 380 LYS A O 1
ATOM 2985 N N . PHE A 1 381 ? -41.746 4.543 55.449 1.00 53.75 381 PHE A N 1
ATOM 2986 C CA . PHE A 1 381 ? -42.900 5.390 55.293 1.00 53.75 381 PHE A CA 1
ATOM 2987 C C . PHE A 1 381 ? -44.073 4.436 55.426 1.00 53.75 381 PHE A C 1
ATOM 2989 O O . PHE A 1 381 ? -44.439 3.715 54.500 1.00 53.75 381 PHE A O 1
ATOM 2996 N N . THR A 1 382 ? -44.549 4.322 56.661 1.00 60.03 382 THR A N 1
ATOM 2997 C CA . THR A 1 382 ? -45.703 3.521 57.031 1.00 60.03 382 THR A CA 1
ATOM 2998 C C . THR A 1 382 ? -46.834 3.823 56.060 1.00 60.03 382 THR A C 1
ATOM 3000 O O . THR A 1 382 ? -47.275 4.967 55.946 1.00 60.03 382 THR A O 1
ATOM 3003 N N . ALA A 1 383 ? -47.286 2.789 55.359 1.00 56.22 383 ALA A N 1
ATOM 3004 C CA . ALA A 1 383 ? -48.461 2.819 54.513 1.00 56.22 383 ALA A CA 1
ATOM 3005 C C . ALA A 1 383 ? -49.687 3.210 55.354 1.00 56.22 383 ALA A C 1
ATOM 3007 O O . ALA A 1 383 ? -50.295 2.359 56.002 1.00 56.22 383 ALA A O 1
ATOM 3008 N N . ARG A 1 384 ? -50.034 4.501 55.387 1.00 52.94 384 ARG A N 1
ATOM 3009 C CA . ARG A 1 384 ? -51.336 4.940 55.907 1.00 52.94 384 ARG A CA 1
ATOM 3010 C C . ARG A 1 384 ? -52.050 6.010 55.086 1.00 52.94 384 ARG A C 1
ATOM 3012 O O . ARG A 1 384 ? -53.256 6.109 55.235 1.00 52.94 384 ARG A O 1
ATOM 3019 N N . ASP A 1 385 ? -51.402 6.696 54.147 1.00 55.38 385 ASP A N 1
ATOM 3020 C CA . ASP A 1 385 ? -52.082 7.725 53.347 1.00 55.38 385 ASP A CA 1
ATOM 3021 C C . ASP A 1 385 ? -51.711 7.660 51.865 1.00 55.38 385 ASP A C 1
ATOM 3023 O O . ASP A 1 385 ? -50.751 8.290 51.432 1.00 55.38 385 ASP A O 1
ATOM 3027 N N . ALA A 1 386 ? -52.483 6.908 51.075 1.00 54.66 386 ALA A N 1
ATOM 3028 C CA . ALA A 1 386 ? -52.603 7.136 49.628 1.00 54.66 386 ALA A CA 1
ATOM 3029 C C . ALA A 1 386 ? -53.821 6.413 49.012 1.00 54.66 386 ALA A C 1
ATOM 3031 O O . ALA A 1 386 ? -53.740 5.837 47.930 1.00 54.66 386 ALA A O 1
ATOM 3032 N N . HIS A 1 387 ? -54.982 6.457 49.672 1.00 55.66 387 HIS A N 1
ATOM 3033 C CA . HIS A 1 387 ? -56.257 6.316 48.967 1.00 55.66 387 HIS A CA 1
ATOM 3034 C C . HIS A 1 387 ? -56.684 7.700 48.473 1.00 55.66 387 HIS A C 1
ATOM 3036 O O . HIS A 1 387 ? -57.365 8.419 49.190 1.00 55.66 387 HIS A O 1
ATOM 3042 N N . ALA A 1 388 ? -56.255 8.088 47.271 1.00 56.56 388 ALA A N 1
ATOM 3043 C CA . ALA A 1 388 ? -57.022 8.934 46.350 1.00 56.56 388 ALA A CA 1
ATOM 3044 C C . ALA A 1 388 ? -56.156 9.328 45.147 1.00 56.56 388 ALA A C 1
ATOM 3046 O O . ALA A 1 388 ? -55.043 9.813 45.318 1.00 56.56 388 ALA A O 1
ATOM 3047 N N . ARG A 1 389 ? -56.769 9.261 43.959 1.00 50.56 389 ARG A N 1
ATOM 3048 C CA . ARG A 1 389 ? -56.351 9.844 42.665 1.00 50.56 389 ARG A CA 1
ATOM 3049 C C . ARG A 1 389 ? -55.689 8.887 41.672 1.00 50.56 389 ARG A C 1
ATOM 3051 O O . ARG A 1 389 ? -54.532 9.019 41.297 1.00 50.56 389 ARG A O 1
ATOM 3058 N N . THR A 1 390 ? -56.517 8.019 41.113 1.00 53.62 390 THR A N 1
ATOM 3059 C CA . THR A 1 390 ? -56.608 7.852 39.651 1.00 53.62 390 THR A CA 1
ATOM 3060 C C . THR A 1 390 ? -57.582 8.911 39.086 1.00 53.62 390 THR A C 1
ATOM 3062 O O . THR A 1 390 ? -58.325 9.516 39.860 1.00 53.62 390 THR A O 1
ATOM 3065 N N . PRO A 1 391 ? -57.742 9.080 37.762 1.00 63.62 391 PRO A N 1
ATOM 3066 C CA . PRO A 1 391 ? -56.757 9.205 36.679 1.00 63.62 391 PRO A CA 1
ATOM 3067 C C . PRO A 1 391 ? -57.078 10.436 35.779 1.00 63.62 391 PRO A C 1
ATOM 3069 O O . PRO A 1 391 ? -58.193 10.952 35.800 1.00 63.62 391 PRO A O 1
ATOM 3072 N N . LYS A 1 392 ? -56.166 10.893 34.903 1.00 55.69 392 LYS A N 1
ATOM 3073 C CA . LYS A 1 392 ? -56.582 11.714 33.742 1.00 55.69 392 LYS A CA 1
ATOM 3074 C C . LYS A 1 392 ? -55.819 11.344 32.473 1.00 55.69 392 LYS A C 1
ATOM 3076 O O . LYS A 1 392 ? -54.729 11.830 32.195 1.00 55.69 392 LYS A O 1
ATOM 3081 N N . ARG A 1 393 ? -56.467 10.444 31.736 1.00 53.69 393 ARG A N 1
ATOM 3082 C CA . ARG A 1 393 ? -56.271 10.080 30.332 1.00 53.69 393 ARG A CA 1
ATOM 3083 C C . ARG A 1 393 ? -56.271 11.357 29.483 1.00 53.69 393 ARG A C 1
ATOM 3085 O O . ARG A 1 393 ? -57.233 12.122 29.540 1.00 53.69 393 ARG A O 1
ATOM 3092 N N . ARG A 1 394 ? -55.188 11.611 28.747 1.00 59.34 394 ARG A N 1
ATOM 3093 C CA . ARG A 1 394 ? -55.111 12.684 27.751 1.00 59.34 394 ARG A CA 1
ATOM 3094 C C . ARG A 1 394 ? -54.997 12.026 26.381 1.00 59.34 394 ARG A C 1
ATOM 3096 O O . ARG A 1 394 ? -53.908 11.681 25.942 1.00 59.34 394 ARG A O 1
ATOM 3103 N N . ASP A 1 395 ? -56.164 11.792 25.796 1.00 63.94 395 ASP A N 1
ATOM 3104 C CA . ASP A 1 395 ? -56.353 11.599 24.359 1.00 63.94 395 ASP A CA 1
ATOM 3105 C C . ASP A 1 395 ? -56.150 12.960 23.641 1.00 63.94 395 ASP A C 1
ATOM 3107 O O . ASP A 1 395 ? -56.228 13.997 24.306 1.00 63.94 395 ASP A O 1
ATOM 3111 N N . THR A 1 396 ? -55.975 12.943 22.306 1.00 54.00 396 THR A N 1
ATOM 3112 C CA . THR A 1 396 ? -55.756 14.048 21.316 1.00 54.00 396 THR A CA 1
ATOM 3113 C C . THR A 1 396 ? -54.271 14.395 21.073 1.00 54.00 396 THR A C 1
ATOM 3115 O O . THR A 1 396 ? -53.552 14.681 22.020 1.00 54.00 396 THR A O 1
ATOM 3118 N N . GLU A 1 397 ? -53.679 14.298 19.872 1.00 56.31 397 GLU A N 1
ATOM 3119 C CA . GLU A 1 397 ? -54.155 14.548 18.495 1.00 56.31 397 GLU A CA 1
ATOM 3120 C C . GLU A 1 397 ? -53.406 13.706 17.427 1.00 56.31 397 GLU A C 1
ATOM 3122 O O . GLU A 1 397 ? -52.223 13.401 17.607 1.00 56.31 397 GLU A O 1
ATOM 3127 N N . PRO A 1 398 ? -54.045 13.411 16.275 1.00 63.47 398 PRO A N 1
ATOM 3128 C CA . PRO A 1 398 ? -53.382 13.022 15.033 1.00 63.47 398 PRO A CA 1
ATOM 3129 C C . PRO A 1 398 ? -52.933 14.275 14.259 1.00 63.47 398 PRO A C 1
ATOM 3131 O O . PRO A 1 398 ? -53.708 15.211 14.079 1.00 63.47 398 PRO A O 1
ATOM 3134 N N . ARG A 1 399 ? -51.684 14.301 13.784 1.00 60.59 399 ARG A N 1
ATOM 3135 C CA . ARG A 1 399 ? -51.164 15.390 12.945 1.00 60.59 399 ARG A CA 1
ATOM 3136 C C . ARG A 1 399 ? -51.096 14.917 11.495 1.00 60.59 399 ARG A C 1
ATOM 3138 O O . ARG A 1 399 ? -50.099 14.337 11.074 1.00 60.59 399 ARG A O 1
ATOM 3145 N N . ASP A 1 400 ? -52.203 15.135 10.793 1.00 59.38 400 ASP A N 1
ATOM 3146 C CA . ASP A 1 400 ? -52.330 15.045 9.338 1.00 59.38 400 ASP A CA 1
ATOM 3147 C C . ASP A 1 400 ? -51.865 16.343 8.656 1.00 59.38 400 ASP A C 1
ATOM 3149 O O . ASP A 1 400 ? -52.020 17.427 9.218 1.00 59.38 400 ASP A O 1
ATOM 3153 N N . ALA A 1 401 ? -51.399 16.181 7.409 1.00 51.94 401 ALA A N 1
ATOM 3154 C CA . ALA A 1 401 ? -51.208 17.178 6.342 1.00 51.94 401 ALA A CA 1
ATOM 3155 C C . ALA A 1 401 ? -50.165 18.300 6.587 1.00 51.94 401 ALA A C 1
ATOM 3157 O O . ALA A 1 401 ? -50.088 18.902 7.647 1.00 51.94 401 ALA A O 1
ATOM 3158 N N . GLY A 1 402 ? -49.325 18.701 5.634 1.00 48.19 402 GLY A N 1
ATOM 3159 C CA . GLY A 1 402 ? -49.194 18.381 4.218 1.00 48.19 402 GLY A CA 1
ATOM 3160 C C . GLY A 1 402 ? -48.225 19.387 3.563 1.00 48.19 402 GLY A C 1
ATOM 3161 O O . GLY A 1 402 ? -47.777 20.312 4.230 1.00 48.19 402 GLY A O 1
ATOM 3162 N N . ALA A 1 403 ? -47.946 19.157 2.275 1.00 50.09 403 ALA A N 1
ATOM 3163 C CA . ALA A 1 403 ? -47.460 20.086 1.239 1.00 50.09 403 ALA A CA 1
ATOM 3164 C C . ALA A 1 403 ? -46.227 20.984 1.503 1.00 50.09 403 ALA A C 1
ATOM 3166 O O . ALA A 1 403 ? -46.281 21.911 2.299 1.00 50.09 403 ALA A O 1
ATOM 3167 N N . ASP A 1 404 ? -45.152 20.762 0.740 1.00 51.81 404 ASP A N 1
ATOM 3168 C CA . ASP A 1 404 ? -44.648 21.665 -0.328 1.00 51.81 404 ASP A CA 1
ATOM 3169 C C . ASP A 1 404 ? -43.396 20.989 -0.935 1.00 51.81 404 ASP A C 1
ATOM 3171 O O . ASP A 1 404 ? -42.582 20.433 -0.205 1.00 51.81 404 ASP A O 1
ATOM 3175 N N . GLY A 1 405 ? -43.203 20.842 -2.246 1.00 49.44 405 GLY A N 1
ATOM 3176 C CA . GLY A 1 405 ? -43.367 21.875 -3.267 1.00 49.44 405 GLY A CA 1
ATOM 3177 C C . GLY A 1 405 ? -42.055 22.659 -3.364 1.00 49.44 405 GLY A C 1
ATOM 3178 O O . GLY A 1 405 ? -41.865 23.625 -2.640 1.00 49.44 405 GLY A O 1
ATOM 3179 N N . GLY A 1 406 ? -41.109 22.202 -4.190 1.00 52.09 406 GLY A N 1
ATOM 3180 C CA . GLY A 1 406 ? -39.757 22.773 -4.239 1.00 52.09 406 GLY A CA 1
ATOM 3181 C C . GLY A 1 406 ? -38.955 22.303 -5.445 1.00 52.09 406 GLY A C 1
ATOM 3182 O O . GLY A 1 406 ? -37.947 21.617 -5.315 1.00 52.09 406 GLY A O 1
ATOM 3183 N N . GLU A 1 407 ? -39.488 22.629 -6.612 1.00 53.06 407 GLU A N 1
ATOM 3184 C CA . GLU A 1 407 ? -38.830 22.679 -7.911 1.00 53.06 407 GLU A CA 1
ATOM 3185 C C . GLU A 1 407 ? -37.678 23.703 -7.858 1.00 53.06 407 GLU A C 1
ATOM 3187 O O . GLU A 1 407 ? -37.926 24.866 -7.554 1.00 53.06 407 GLU A O 1
ATOM 3192 N N . GLU A 1 408 ? -36.431 23.322 -8.158 1.00 56.84 408 GLU A N 1
ATOM 3193 C CA . GLU A 1 408 ? -35.451 24.307 -8.632 1.00 56.84 408 GLU A CA 1
ATOM 3194 C C . GLU A 1 408 ? -34.512 23.706 -9.681 1.00 56.84 408 GLU A C 1
ATOM 3196 O O . GLU A 1 408 ? -33.859 22.675 -9.506 1.00 56.84 408 GLU A O 1
ATOM 3201 N N . VAL A 1 409 ? -34.547 24.386 -10.818 1.00 63.94 409 VAL A N 1
ATOM 3202 C CA . VAL A 1 409 ? -33.847 24.171 -12.074 1.00 63.94 409 VAL A CA 1
ATOM 3203 C C . VAL A 1 409 ? -32.644 25.121 -12.114 1.00 63.94 409 VAL A C 1
ATOM 3205 O O . VAL A 1 409 ? -32.729 26.235 -11.613 1.00 63.94 409 VAL A O 1
ATOM 3208 N N . ALA A 1 410 ? -31.610 24.706 -12.851 1.00 58.22 410 ALA A N 1
ATOM 3209 C CA . ALA A 1 410 ? -30.516 25.494 -13.438 1.00 58.22 410 ALA A CA 1
ATOM 3210 C C . ALA A 1 410 ? -29.198 25.628 -12.652 1.00 58.22 410 ALA A C 1
ATOM 3212 O O . ALA A 1 410 ? -29.138 26.085 -11.514 1.00 58.22 410 ALA A O 1
ATOM 3213 N N . GLY A 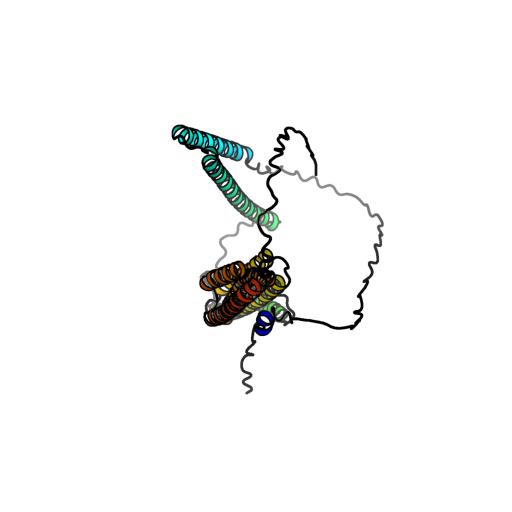1 411 ? -28.129 25.276 -13.374 1.00 58.88 411 GLY A N 1
ATOM 3214 C CA . GLY A 1 411 ? -26.715 25.38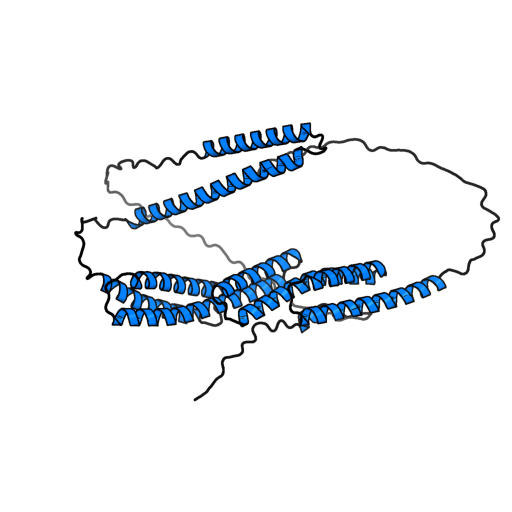1 -13.033 1.00 58.88 411 GLY A CA 1
ATOM 3215 C C . GLY A 1 411 ? -25.898 24.513 -13.973 1.00 58.88 411 GLY A C 1
ATOM 3216 O O . GLY A 1 411 ? -25.356 23.506 -13.475 1.00 58.88 411 GLY A O 1
#

Solvent-accessible surface area (backbone atoms only — not comparable to full-atom values): 25057 Å² total; per-residue (Å²): 139,80,84,75,68,80,81,82,71,74,79,72,75,66,55,57,67,58,72,65,47,72,74,65,77,71,85,80,76,87,82,82,88,82,91,78,86,76,86,80,88,75,84,83,85,89,81,80,93,81,90,78,86,82,85,87,87,87,81,82,89,79,92,77,93,70,87,78,75,81,72,81,74,82,76,73,78,73,66,64,61,61,54,53,53,53,52,51,52,33,52,50,50,28,51,53,45,30,55,56,34,56,74,72,70,54,96,59,37,64,58,65,22,48,52,55,28,50,51,52,53,51,53,52,51,52,52,51,48,54,51,48,55,52,50,48,56,50,49,53,54,50,46,48,55,59,66,69,56,70,80,70,84,84,67,89,72,69,91,73,72,79,75,65,55,59,62,56,55,56,50,50,58,53,50,50,54,56,48,52,54,54,50,59,68,60,65,47,91,84,55,56,33,68,58,26,48,50,50,23,50,53,36,51,53,50,48,55,56,49,51,56,57,70,68,52,88,74,70,62,69,66,60,54,53,52,48,53,58,47,48,55,54,42,52,53,50,28,52,51,24,41,52,50,15,39,53,44,46,32,54,52,28,45,53,50,20,69,70,42,87,50,69,67,57,19,45,53,34,36,48,55,24,44,53,45,38,52,57,47,35,74,79,44,75,84,49,62,69,52,54,54,51,43,46,52,51,34,36,49,49,41,48,58,60,35,47,55,30,42,52,54,11,51,59,27,41,74,71,68,38,39,72,60,12,47,52,30,43,51,51,24,50,54,52,52,75,71,40,71,50,54,66,69,64,46,53,54,52,46,54,53,53,50,53,51,46,51,53,47,52,53,51,47,56,59,49,53,56,55,56,62,69,63,52,72,75,77,77,78,73,73,90,79,86,82,94,79,82,83,86,82,89,80,80,89,83,87,88,76,88,79,89,82,90,83,89,84,84,92,134

pLDDT: mean 76.64, std 23.04, range [26.88, 98.62]

Mean predicted aligned error: 17.13 Å

Foldseek 3Di:
DDCPDDPPPPQDPVVVVVLVCPPPPPPDDDDDDDDDDDDDDDDDDDDDDDDDDDDDDDDDDDDDDDDDPPDPDPDDDPPVVLVVVLLVVLVVQLVVQLVVVVVVVDPCSNVVSVVVSVVSVVVSVVVVVVVVVVVVVVVVVVVCVVVVPPDDDPDPDDPDDPPPLAVLLVVLVVLLVVLVVVLVVQPDPPHALVVLVVNLVSLVVSLVSLVVSLVDPDDDPVSNVVSVVSNVVSLVSNLVSLVSSLSRQLVVLQVVLVPDPDLVSSLVSLVVNLVSLVVSCVSVVPDVVSVVSNQVSLLVNLSSVLVVLQVVLVVCLVVVNLVVSLVSLVVSLVSLVVGSHDPVSSVVVNVVSVVVNVVSVVVNVVVVVVVVVPPPDPPCPDPDDDPDDDDDDDDDDDDDDDDDDDDDDDD

Radius of gyration: 36.81 Å; Cα contacts (8 Å, |Δi|>4): 194; chains: 1; bounding box: 97×64×112 Å

Secondary structure (DSSP, 8-state):
----------TT---HHHHHGGG-------------PPPP--------------------------------------THHHHHHHHHHHHHHHHHHHHHHHHTT-S-THHHHHHHHHHHHHHHHHHHHHHHHHHHHHHHHHHHHHHHTSS----------GGGHHHHHHHHHHHHHHHHHHHHHTTSTT--HHHHHHHHHHHHHHHHHHHHHHHSS---HHHHHHHHHHHHHHHHHHHHHHHHHHHHHHHHHHHHHHH-SSHHHHHHHHHHHHHHHHHHHHH-TT-HHHHHHHHHHHHHHHHHHHHHHHHHHHHHHHTT-HHHHHHHHHHHHHHHHHS---HHHHHHHHHHHHHHHHHHHHHHHHHHHHHHHTS-------S----------------------------